Protein AF-A0AAN5C9D3-F1 (afdb_monomer_lite)

pLDDT: mean 82.92, std 18.92, range [31.0, 98.62]

Sequence (378 aa):
MPTFFYHGVDGQIHGPFLEINVQRWYSSGYFSSDIKFQISSTDQYDPDGNVFTLGELIIMHGRTLPFFSALFGVTNPRNNQEGKLDTMGKELEWLKKSLKSNQKQAESDKALIVALRSQVGSLVESQSDLLRRMDELSNRREDSTISPQVEKKVSDLTKKVDEQEKKVSSMKKELSAMNSKCDRNESKLATLLEKQKGTDNLASGFDKRISDLKASEKTIRDNLSSCQQKVSSSSTELSSIRNELNGLNNAIKKSDASISSTSSKLSSIRGEIIEIRSAMKQGKEKSIEFTTAMKRVEKRIEAVDDEFTKRLIEFNDTDISLLRQTKGLRKELKALRGEVEKWKRGREEWKEESDDSSEENEDDVQVQPQSAFTPAES

Radius of gyration: 128.64 Å; chains: 1; bounding box: 191×49×354 Å

Structure (mmCIF, N/CA/C/O backbone):
data_AF-A0AAN5C9D3-F1
#
_entry.id   AF-A0AAN5C9D3-F1
#
loop_
_atom_site.group_PDB
_atom_site.id
_atom_site.type_symbol
_atom_site.label_atom_id
_atom_site.label_alt_id
_atom_site.label_comp_id
_atom_site.label_asym_id
_atom_site.label_entity_id
_atom_site.label_seq_id
_atom_site.pdbx_PDB_ins_code
_atom_site.Cartn_x
_atom_site.Cartn_y
_atom_site.Cartn_z
_atom_site.occupancy
_atom_site.B_iso_or_equiv
_atom_site.auth_seq_id
_atom_site.auth_comp_id
_atom_site.auth_asym_id
_atom_site.auth_atom_id
_atom_site.pdbx_PDB_model_num
ATOM 1 N N . MET A 1 1 ? -57.381 13.687 158.546 1.00 67.00 1 MET A N 1
ATOM 2 C CA . MET A 1 1 ? -58.183 12.636 157.866 1.00 67.00 1 MET A CA 1
ATOM 3 C C . MET A 1 1 ? -57.278 11.428 157.681 1.00 67.00 1 MET A C 1
ATOM 5 O O . MET A 1 1 ? -56.074 11.643 157.759 1.00 67.00 1 MET A O 1
ATOM 9 N N . PRO A 1 2 ? -57.785 10.202 157.461 1.00 80.94 2 PRO A N 1
ATOM 10 C CA . PRO A 1 2 ? -56.911 9.122 157.014 1.00 80.94 2 PRO A CA 1
ATOM 11 C C . PRO A 1 2 ? -56.211 9.543 155.716 1.00 80.94 2 PRO A C 1
ATOM 13 O O . PRO A 1 2 ? -56.863 10.038 154.790 1.00 80.94 2 PRO A O 1
ATOM 16 N N . THR A 1 3 ? -54.892 9.385 155.671 1.00 86.62 3 THR A N 1
ATOM 17 C CA . THR A 1 3 ? -54.095 9.576 154.461 1.00 86.62 3 THR A CA 1
ATOM 18 C C . THR A 1 3 ? -53.537 8.244 153.990 1.00 86.62 3 THR A C 1
ATOM 20 O O . THR A 1 3 ? -53.317 7.314 154.765 1.00 86.62 3 THR A O 1
ATOM 23 N N . PHE A 1 4 ? -53.357 8.150 152.683 1.00 90.50 4 PHE A N 1
ATOM 24 C CA . PHE A 1 4 ? -52.978 6.937 151.990 1.00 90.50 4 PHE A CA 1
ATOM 25 C C . PHE A 1 4 ? -51.590 7.136 151.400 1.00 90.50 4 PHE A C 1
ATOM 27 O O . PHE A 1 4 ? -51.362 8.060 150.614 1.00 90.50 4 PHE A O 1
ATOM 34 N N . PHE A 1 5 ? -50.680 6.248 151.775 1.00 92.62 5 PHE A N 1
ATOM 35 C CA . PHE A 1 5 ? -49.386 6.078 151.134 1.00 92.62 5 PHE A CA 1
ATOM 36 C C . PHE A 1 5 ? -49.453 4.823 150.268 1.00 92.62 5 PHE A C 1
ATOM 38 O O . PHE A 1 5 ? -50.085 3.845 150.667 1.00 92.62 5 PHE A O 1
ATOM 45 N N . TYR A 1 6 ? -48.819 4.827 149.097 1.00 92.56 6 TYR A N 1
ATOM 46 C CA . TYR A 1 6 ? -48.681 3.626 148.275 1.00 92.56 6 TYR A CA 1
ATOM 47 C C . TYR A 1 6 ? -47.229 3.360 147.898 1.00 92.56 6 TYR A C 1
ATOM 49 O O . TYR A 1 6 ? -46.437 4.287 147.728 1.00 92.56 6 TYR A O 1
ATOM 57 N N . HIS A 1 7 ? -46.891 2.081 147.764 1.00 90.12 7 HIS A N 1
ATOM 58 C CA . HIS A 1 7 ? -45.557 1.639 147.376 1.00 90.12 7 HIS A CA 1
ATOM 59 C C . HIS A 1 7 ? -45.491 1.478 145.855 1.00 90.12 7 HIS A C 1
ATOM 61 O O . HIS A 1 7 ? -46.267 0.719 145.270 1.00 90.12 7 HIS A O 1
ATOM 67 N N . GLY A 1 8 ? -44.572 2.201 145.218 1.00 84.94 8 GLY A N 1
ATOM 68 C CA . GLY A 1 8 ? -44.212 2.037 143.816 1.00 84.94 8 GLY A CA 1
ATOM 69 C C . GLY A 1 8 ? -43.550 0.683 143.548 1.00 84.94 8 GLY A C 1
ATOM 70 O O . GLY A 1 8 ? -43.060 0.007 144.454 1.00 84.94 8 GLY A O 1
ATOM 71 N N . VAL A 1 9 ? -43.524 0.278 142.276 1.00 82.19 9 VAL A N 1
ATOM 72 C CA . VAL A 1 9 ? -42.934 -1.007 141.840 1.00 82.19 9 VAL A CA 1
ATOM 73 C C . VAL A 1 9 ? -41.402 -1.022 142.003 1.00 82.19 9 VAL A C 1
ATOM 75 O O . VAL A 1 9 ? -40.785 -2.081 142.043 1.00 82.19 9 VAL A O 1
ATOM 78 N N . ASP A 1 10 ? -40.794 0.155 142.135 1.00 83.38 10 ASP A N 1
ATOM 79 C CA . ASP A 1 10 ? -39.385 0.389 142.461 1.00 83.38 10 ASP A CA 1
ATOM 80 C C . ASP A 1 10 ? -39.097 0.421 143.978 1.00 83.38 10 ASP A C 1
ATOM 82 O O . ASP A 1 10 ? -37.948 0.581 144.386 1.00 83.38 10 ASP A O 1
ATOM 86 N N . GLY A 1 11 ? -40.128 0.272 144.818 1.00 82.38 11 GLY A N 1
ATOM 87 C CA . GLY A 1 11 ? -40.031 0.329 146.275 1.00 82.38 11 GLY A CA 1
ATOM 88 C C . GLY A 1 11 ? -40.108 1.736 146.876 1.00 82.38 11 GLY A C 1
ATOM 89 O O . GLY A 1 11 ? -40.053 1.852 148.101 1.00 82.38 11 GLY A O 1
ATOM 90 N N . GLN A 1 12 ? -40.263 2.797 146.074 1.00 90.06 12 GLN A N 1
ATOM 91 C CA . GLN A 1 12 ? -40.478 4.144 146.611 1.00 90.06 12 GLN A CA 1
ATOM 92 C C . GLN A 1 12 ? -41.869 4.281 147.241 1.00 90.06 12 GLN A C 1
ATOM 94 O O . GLN A 1 12 ? -42.825 3.617 146.848 1.00 90.06 12 GLN A O 1
ATOM 99 N N . ILE A 1 13 ? -41.987 5.153 148.242 1.00 89.19 13 ILE A N 1
ATOM 100 C CA . ILE A 1 13 ? -43.238 5.413 148.960 1.00 89.19 13 ILE A CA 1
ATOM 101 C C . ILE A 1 13 ? -43.794 6.757 148.494 1.00 89.19 13 ILE A C 1
ATOM 103 O O . ILE A 1 13 ? -43.111 7.779 148.560 1.00 89.19 13 ILE A O 1
ATOM 107 N N . HIS A 1 14 ? -45.048 6.763 148.047 1.00 90.69 14 HIS A N 1
ATOM 108 C CA . HIS A 1 14 ? -45.727 7.950 147.540 1.00 90.69 14 HIS A CA 1
ATOM 109 C C . HIS A 1 14 ? -46.930 8.300 148.423 1.00 90.69 14 HIS A C 1
ATOM 111 O O . HIS A 1 14 ? -47.867 7.512 148.550 1.00 90.69 14 HIS A O 1
ATOM 117 N N . GLY A 1 15 ? -46.914 9.497 149.007 1.00 90.38 15 GLY A N 1
ATOM 118 C CA . GLY A 1 15 ? -47.981 10.059 149.838 1.00 90.38 15 GLY A CA 1
ATOM 119 C C . GLY A 1 15 ? -47.469 11.243 150.674 1.00 90.38 15 GLY A C 1
ATOM 120 O O . GLY A 1 15 ? -46.321 11.653 150.483 1.00 90.38 15 GLY A O 1
ATOM 121 N N . PRO A 1 16 ? -48.280 11.794 151.596 1.00 90.00 16 PRO A N 1
ATOM 122 C CA . PRO A 1 16 ? -49.665 11.414 151.885 1.00 90.00 16 PRO A CA 1
ATOM 123 C C . PRO A 1 16 ? -50.633 11.818 150.764 1.00 90.00 16 PRO A C 1
ATOM 125 O O . PRO A 1 16 ? -50.522 12.899 150.183 1.00 90.00 16 PRO A O 1
ATOM 128 N N . PHE A 1 17 ? -51.640 10.986 150.498 1.00 92.19 17 PHE A N 1
ATOM 129 C CA . PHE A 1 17 ? -52.764 11.327 149.620 1.00 92.19 17 PHE A CA 1
ATOM 130 C C . PHE A 1 17 ? -54.107 11.207 150.346 1.00 92.19 17 PHE A C 1
ATOM 132 O O . PHE A 1 17 ?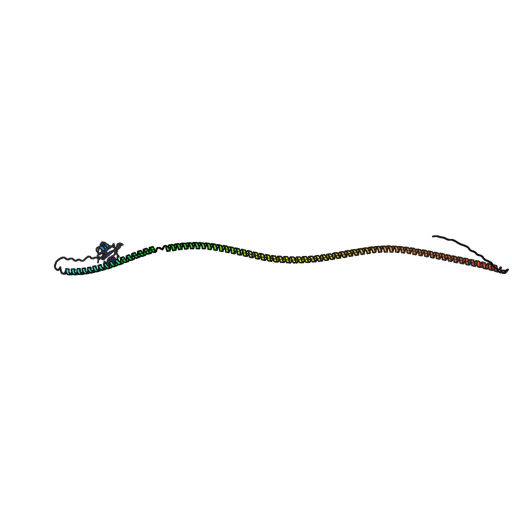 -54.303 10.330 151.182 1.00 92.19 17 PHE A O 1
ATOM 139 N N . LEU A 1 18 ? -55.062 12.073 150.003 1.00 89.81 18 LEU A N 1
ATOM 140 C CA . LEU A 1 18 ? -56.438 11.975 150.499 1.00 89.81 18 LEU A CA 1
ATOM 141 C C . LEU A 1 18 ? -57.201 10.853 149.780 1.00 89.81 18 LEU A C 1
ATOM 143 O O . LEU A 1 18 ? -57.026 10.664 148.574 1.00 89.81 18 LEU A O 1
ATOM 147 N N . GLU A 1 19 ? -58.103 10.183 150.505 1.00 88.38 19 GLU A N 1
ATOM 148 C CA . GLU A 1 19 ? -58.939 9.061 150.035 1.00 88.38 19 GLU A CA 1
ATOM 149 C C . GLU A 1 19 ? -59.524 9.291 148.629 1.00 88.38 19 GLU A C 1
ATOM 151 O O . GLU A 1 19 ? -59.357 8.470 147.729 1.00 88.38 19 GLU A O 1
ATOM 156 N N . ILE A 1 20 ? -60.130 10.464 148.408 1.00 86.38 20 ILE A N 1
ATOM 157 C CA . ILE A 1 20 ? -60.786 10.838 147.147 1.00 86.38 20 ILE A CA 1
ATOM 158 C C . ILE A 1 20 ? -59.842 10.849 145.932 1.00 86.38 20 ILE A C 1
ATOM 160 O O . ILE A 1 20 ? -60.282 10.568 144.817 1.00 86.38 20 ILE A O 1
ATOM 164 N N . ASN A 1 21 ? -58.548 11.129 146.122 1.00 90.62 21 ASN A N 1
ATOM 165 C CA . ASN A 1 21 ? -57.566 11.118 145.035 1.00 90.62 21 ASN A CA 1
ATOM 166 C C . ASN A 1 21 ? -57.209 9.678 144.653 1.00 90.62 21 ASN A C 1
ATOM 168 O O . ASN A 1 21 ? -57.265 9.318 143.477 1.00 90.62 21 ASN A O 1
ATOM 172 N N . VAL A 1 22 ? -56.922 8.839 145.652 1.00 88.50 22 VAL A N 1
ATOM 173 C CA . VAL A 1 22 ? -56.560 7.427 145.459 1.00 88.50 22 VAL A CA 1
ATOM 174 C C . VAL A 1 22 ? -57.736 6.636 144.883 1.00 88.50 22 VAL A C 1
ATOM 176 O O . VAL A 1 22 ? -57.580 5.917 143.896 1.00 88.50 22 VAL A O 1
ATOM 179 N N . GLN A 1 23 ? -58.943 6.864 145.404 1.00 89.19 23 GLN A N 1
ATOM 180 C CA . GLN A 1 23 ? -60.184 6.305 144.874 1.00 89.19 23 GLN A CA 1
ATOM 181 C C . GLN A 1 23 ? -60.435 6.722 143.414 1.00 89.19 23 GLN A C 1
ATOM 183 O O . GLN A 1 23 ? -60.898 5.908 142.615 1.00 89.19 23 GLN A O 1
ATOM 188 N N . ARG A 1 24 ? -60.106 7.964 143.028 1.00 87.62 24 ARG A N 1
ATOM 189 C CA . ARG A 1 24 ? -60.245 8.437 141.640 1.00 87.62 24 ARG A CA 1
ATOM 190 C C . ARG A 1 24 ? -59.224 7.791 140.701 1.00 87.62 24 ARG A C 1
ATOM 192 O O . ARG A 1 24 ? -59.599 7.420 139.592 1.00 87.62 24 ARG A O 1
ATOM 199 N N . TRP A 1 25 ? -57.977 7.620 141.144 1.00 91.81 25 TRP A N 1
ATOM 200 C CA . TRP A 1 25 ? -56.927 6.927 140.387 1.00 91.81 25 TRP A CA 1
ATOM 201 C C . TRP A 1 25 ? -57.240 5.437 140.183 1.00 91.81 25 TRP A C 1
ATOM 203 O O . TRP A 1 25 ? -57.097 4.924 139.070 1.00 91.81 25 TRP A O 1
ATOM 213 N N . TYR A 1 26 ? -57.761 4.766 141.214 1.00 90.38 26 TYR A N 1
ATOM 214 C CA . TYR A 1 26 ? -58.295 3.406 141.107 1.00 90.38 26 TYR A CA 1
ATOM 215 C C . TYR A 1 26 ? -59.439 3.314 140.089 1.00 90.38 26 TYR A C 1
ATOM 217 O O . TYR A 1 26 ? -59.386 2.472 139.194 1.00 90.38 26 TYR A O 1
ATOM 225 N N . SER A 1 27 ? -60.415 4.228 140.137 1.00 86.00 27 SER A N 1
ATOM 226 C CA . SER A 1 27 ? -61.511 4.277 139.156 1.00 86.00 27 SER A CA 1
ATOM 227 C C . SER A 1 27 ? -61.049 4.537 137.711 1.00 86.00 27 SER A C 1
ATOM 229 O O . SER A 1 27 ? -61.790 4.230 136.781 1.00 86.00 27 SER A O 1
ATOM 231 N N . SER A 1 28 ? -59.842 5.078 137.499 1.00 87.25 28 SER A N 1
ATOM 232 C CA . SER A 1 28 ? -59.205 5.199 136.175 1.00 87.25 28 SER A CA 1
ATOM 233 C C . SER A 1 28 ? -58.272 4.034 135.804 1.00 87.25 28 SER A C 1
ATOM 235 O O . SER A 1 28 ? -57.619 4.099 134.767 1.00 87.25 28 SER A O 1
ATOM 237 N N . GLY A 1 29 ? -58.177 2.985 136.629 1.00 88.38 29 GLY A N 1
ATOM 238 C CA . GLY A 1 29 ? -57.308 1.828 136.376 1.00 88.38 29 GLY A CA 1
ATOM 239 C C . GLY A 1 29 ? -55.807 2.101 136.548 1.00 88.38 29 GLY A C 1
ATOM 240 O O . GLY A 1 29 ? -54.995 1.378 135.983 1.00 88.38 29 GLY A O 1
ATOM 241 N N . TYR A 1 30 ? -55.425 3.134 137.309 1.00 89.38 30 TYR A N 1
ATOM 242 C CA . TYR A 1 30 ? -54.019 3.529 137.509 1.00 89.38 30 TYR A CA 1
ATOM 243 C C . TYR A 1 30 ? -53.213 2.522 138.354 1.00 89.38 30 TYR A C 1
ATOM 245 O O . TYR A 1 30 ? -51.987 2.498 138.299 1.00 89.38 30 TYR A O 1
ATOM 253 N N . PHE A 1 31 ? -53.898 1.692 139.144 1.00 89.56 31 PHE A N 1
ATOM 254 C CA . PHE A 1 31 ? -53.297 0.756 140.091 1.00 89.56 31 PHE A CA 1
ATOM 255 C C . PHE A 1 31 ? -53.487 -0.702 139.657 1.00 89.56 31 PHE A C 1
ATOM 257 O O . PHE A 1 31 ? -54.586 -1.104 139.275 1.00 89.56 31 PHE A O 1
ATOM 264 N N . SER A 1 32 ? -52.432 -1.511 139.786 1.00 82.56 32 SER A N 1
ATOM 265 C CA . SER A 1 32 ? -52.515 -2.973 139.709 1.00 82.56 32 SER A CA 1
ATOM 266 C C . SER A 1 32 ? -53.097 -3.564 141.002 1.00 82.56 32 SER A C 1
ATOM 268 O O . SER A 1 32 ? -53.022 -2.951 142.066 1.00 82.56 32 SER A O 1
ATOM 270 N N . SER A 1 33 ? -53.652 -4.778 140.926 1.00 79.06 33 SER A N 1
ATOM 271 C CA . SER A 1 33 ? -54.232 -5.517 142.066 1.00 79.06 33 SER A CA 1
ATOM 272 C C . SER A 1 33 ? -53.271 -5.732 143.237 1.00 79.06 33 SER A C 1
ATOM 274 O O . SER A 1 33 ? -53.704 -5.861 144.383 1.00 79.06 33 SER A O 1
ATOM 276 N N . ASP A 1 34 ? -51.978 -5.764 142.930 1.00 83.06 34 ASP A N 1
ATOM 277 C CA . ASP A 1 34 ? -50.923 -6.218 143.832 1.00 83.06 34 ASP A CA 1
ATOM 278 C C . ASP A 1 34 ? -50.202 -5.034 144.498 1.00 83.06 34 ASP A C 1
ATOM 280 O O . ASP A 1 34 ? -49.335 -5.232 145.353 1.00 83.06 34 ASP A O 1
ATOM 284 N N . ILE A 1 35 ? -50.547 -3.794 144.112 1.00 90.88 35 ILE A N 1
ATOM 285 C CA . ILE A 1 35 ? -49.968 -2.595 144.715 1.00 90.88 35 ILE A CA 1
ATOM 286 C C . ILE A 1 35 ? -50.392 -2.485 146.183 1.00 90.88 35 ILE A C 1
ATOM 288 O O . ILE A 1 35 ? -51.507 -2.853 146.571 1.00 90.88 35 ILE A O 1
ATOM 292 N N . LYS A 1 36 ? -49.469 -1.983 146.999 1.00 91.31 36 LYS A N 1
ATOM 293 C CA . LYS A 1 36 ? -49.579 -1.950 148.454 1.00 91.31 36 LYS A CA 1
ATOM 294 C C . LYS A 1 36 ? -49.844 -0.540 148.960 1.00 91.31 36 LYS A C 1
ATOM 296 O O . LYS A 1 36 ? -49.161 0.398 148.552 1.00 91.31 36 LYS A O 1
ATOM 301 N N . PHE A 1 37 ? -50.802 -0.430 149.872 1.00 91.62 37 PHE A N 1
ATOM 302 C CA . PHE A 1 37 ? -51.252 0.796 150.512 1.00 91.62 37 PHE A CA 1
ATOM 303 C C . PHE A 1 37 ? -51.076 0.721 152.026 1.00 91.62 37 PHE A C 1
ATOM 305 O O . PHE A 1 37 ? -51.421 -0.282 152.647 1.00 91.62 37 PHE A O 1
ATOM 312 N N . GLN A 1 38 ? -50.627 1.816 152.624 1.00 90.38 38 GLN A N 1
ATOM 313 C CA . GLN A 1 38 ? -50.680 2.042 154.062 1.00 90.38 38 GLN A CA 1
ATOM 314 C C . GLN A 1 38 ? -51.658 3.182 154.351 1.00 90.38 38 GLN A C 1
ATOM 316 O O . GLN A 1 38 ? -51.661 4.196 153.647 1.00 90.38 38 GLN A O 1
ATOM 321 N N . ILE A 1 39 ? -52.481 3.017 155.388 1.00 88.44 39 ILE A N 1
ATOM 322 C CA . ILE A 1 39 ? -53.458 4.021 155.825 1.00 88.44 39 ILE A CA 1
ATOM 323 C C . ILE A 1 39 ? -52.959 4.634 157.137 1.00 88.44 39 ILE A C 1
ATOM 325 O O . ILE A 1 39 ? -53.047 4.005 158.191 1.00 88.44 39 ILE A O 1
ATOM 329 N N . SER A 1 40 ? -52.432 5.856 157.073 1.00 83.50 40 SER A N 1
ATOM 330 C CA . SER A 1 40 ? -51.971 6.614 158.241 1.00 83.50 40 SER A CA 1
ATOM 331 C C . SER A 1 40 ? -53.093 7.514 158.760 1.00 83.50 40 SER A C 1
ATOM 333 O O . SER A 1 40 ? -53.860 8.093 157.990 1.00 83.50 40 SER A O 1
ATOM 335 N N . SER A 1 41 ? -53.196 7.671 160.079 1.00 81.44 41 SER A N 1
ATOM 336 C CA . SER A 1 41 ? -54.071 8.678 160.702 1.00 81.44 41 SER A CA 1
ATOM 337 C C . SER A 1 41 ? -53.452 10.084 160.708 1.00 81.44 41 SER A C 1
ATOM 339 O O . SER A 1 41 ? -54.113 11.046 161.108 1.00 81.44 41 SER A O 1
ATOM 341 N N . THR A 1 42 ? -52.200 10.200 160.253 1.00 79.88 42 THR A N 1
ATOM 342 C CA . THR A 1 42 ? -51.415 11.435 160.167 1.00 79.88 42 THR A CA 1
ATOM 343 C C . THR A 1 42 ? -50.948 11.683 158.730 1.00 79.88 42 THR A C 1
ATOM 345 O O . THR A 1 42 ? -51.124 10.841 157.851 1.00 79.88 42 THR A O 1
ATOM 348 N N . ASP A 1 43 ? -50.314 12.830 158.495 1.00 81.00 43 ASP A N 1
ATOM 349 C CA . ASP A 1 43 ? -49.732 13.189 157.196 1.00 81.00 43 ASP A CA 1
ATOM 350 C C . ASP A 1 43 ? -48.283 12.660 157.033 1.00 81.00 43 ASP A C 1
ATOM 352 O O . ASP A 1 43 ? -47.570 13.057 156.112 1.00 81.00 43 ASP A O 1
ATOM 356 N N . GLN A 1 44 ? -47.825 11.772 157.926 1.00 84.38 44 GLN A N 1
ATOM 357 C CA . GLN A 1 44 ? -46.512 11.118 157.869 1.00 84.38 44 GLN A CA 1
ATOM 358 C C . GLN A 1 44 ? -46.655 9.606 157.637 1.00 84.38 44 GLN A C 1
ATOM 360 O O . GLN A 1 44 ? -47.614 8.975 158.094 1.00 84.38 44 GLN A O 1
ATOM 365 N N . TYR A 1 45 ? -45.689 9.049 156.901 1.00 85.06 45 TYR A N 1
ATOM 366 C CA . TYR A 1 45 ? -45.552 7.612 156.662 1.00 85.06 45 TYR A CA 1
ATOM 367 C C . TYR A 1 45 ? -44.965 6.929 157.900 1.00 85.06 45 TYR A C 1
ATOM 369 O O . TYR A 1 45 ? -43.997 7.429 158.476 1.00 85.06 45 TYR A O 1
ATOM 377 N N . ASP A 1 46 ? -45.524 5.782 158.274 1.00 83.75 46 ASP A N 1
ATOM 378 C CA . ASP A 1 46 ? -45.088 4.982 159.416 1.00 83.75 46 ASP A CA 1
ATOM 379 C C . ASP A 1 46 ? -44.371 3.722 158.895 1.00 83.75 46 ASP A C 1
ATOM 381 O O . ASP A 1 46 ? -45.023 2.875 158.291 1.00 83.75 46 ASP A O 1
ATOM 385 N N . PRO A 1 47 ? -43.049 3.546 159.070 1.00 82.88 47 PRO A N 1
ATOM 386 C CA . PRO A 1 47 ? -42.350 2.381 158.526 1.00 82.88 47 PRO A CA 1
ATOM 387 C C . PRO A 1 47 ? -42.838 1.035 159.082 1.00 82.88 47 PRO A C 1
ATOM 389 O O . PRO A 1 47 ? -42.684 0.033 158.385 1.00 82.88 47 PRO A O 1
ATOM 392 N N . ASP A 1 48 ? -43.457 1.019 160.267 1.00 83.00 48 ASP A N 1
ATOM 393 C CA . ASP A 1 48 ? -43.957 -0.190 160.933 1.00 83.00 48 ASP A CA 1
ATOM 394 C C . ASP A 1 48 ? -45.495 -0.342 160.824 1.00 83.00 48 ASP A C 1
ATOM 396 O O . ASP A 1 48 ? -46.074 -1.321 161.305 1.00 83.00 48 ASP A O 1
ATOM 400 N N . GLY A 1 49 ? -46.179 0.609 160.175 1.00 82.00 49 GLY A N 1
ATOM 401 C CA . GLY A 1 49 ? -47.638 0.640 160.041 1.00 82.00 49 GLY A CA 1
ATOM 402 C C . GLY A 1 49 ? -48.209 -0.412 159.077 1.00 82.00 49 GLY A C 1
ATOM 403 O O . GLY A 1 49 ? -47.640 -0.690 158.021 1.00 82.00 49 GLY A O 1
ATOM 404 N N . ASN A 1 50 ? -49.387 -0.965 159.397 1.00 87.38 50 ASN A N 1
ATOM 405 C CA . ASN A 1 50 ? -50.029 -2.038 158.617 1.00 87.38 50 ASN A CA 1
ATOM 406 C C . ASN A 1 50 ? -50.235 -1.680 157.131 1.00 87.38 50 ASN A C 1
ATOM 408 O O . ASN A 1 50 ? -50.851 -0.663 156.800 1.00 87.38 50 ASN A O 1
ATOM 412 N N . VAL A 1 51 ? -49.779 -2.572 156.246 1.00 87.69 51 VAL A N 1
ATOM 413 C CA . VAL A 1 51 ? -49.833 -2.418 154.785 1.00 87.69 51 VAL A CA 1
ATOM 414 C C . VAL A 1 51 ? -50.771 -3.461 154.172 1.00 87.69 51 VAL A C 1
ATOM 416 O O . VAL A 1 51 ? -50.626 -4.652 154.435 1.00 87.69 51 VAL A O 1
ATOM 419 N N . PHE A 1 52 ? -51.688 -3.019 153.311 1.00 89.94 52 PHE A N 1
ATOM 420 C CA . PHE A 1 52 ? -52.716 -3.830 152.649 1.00 89.94 52 PHE A CA 1
ATOM 421 C C . PHE A 1 52 ? -52.536 -3.789 151.127 1.00 89.94 52 PHE A C 1
ATOM 423 O O . PHE A 1 52 ? -52.198 -2.746 150.568 1.00 89.94 52 PHE A O 1
ATOM 430 N N . THR A 1 53 ? -52.789 -4.888 150.419 1.00 90.50 53 THR A N 1
ATOM 431 C CA . THR A 1 53 ? -52.893 -4.864 148.949 1.00 90.50 53 THR A CA 1
ATOM 432 C C . THR A 1 53 ? -54.224 -4.267 148.490 1.00 90.50 53 THR A C 1
ATOM 434 O O . THR A 1 53 ? -55.227 -4.301 149.209 1.00 90.50 53 THR A O 1
ATOM 437 N N . LEU A 1 54 ? -54.276 -3.771 147.249 1.00 86.62 54 LEU A N 1
ATOM 438 C CA . LEU A 1 54 ? -55.538 -3.359 146.627 1.00 86.62 54 LEU A CA 1
ATOM 439 C C . LEU A 1 54 ? -56.569 -4.503 146.596 1.00 86.62 54 LEU A C 1
ATOM 441 O O . LEU A 1 54 ? -57.755 -4.262 146.811 1.00 86.62 54 LEU A O 1
ATOM 445 N N . GLY A 1 55 ? -56.125 -5.745 146.374 1.00 83.81 55 GLY A N 1
ATOM 446 C CA . GLY A 1 55 ? -56.977 -6.934 146.454 1.00 83.81 55 GLY A CA 1
ATOM 447 C C . GLY A 1 55 ? -57.646 -7.115 147.823 1.00 83.81 55 GLY A C 1
ATOM 448 O O . GLY A 1 55 ? -58.852 -7.350 147.884 1.00 83.81 55 GLY A O 1
ATOM 449 N N . GLU A 1 56 ? -56.900 -6.949 148.917 1.00 86.38 56 GLU A N 1
ATOM 450 C CA . GLU A 1 56 ? -57.429 -7.050 150.286 1.00 86.38 56 GLU A CA 1
ATOM 451 C C . GLU A 1 56 ? -58.394 -5.904 150.616 1.00 86.38 56 GLU A C 1
ATOM 453 O O . GLU A 1 56 ? -59.482 -6.154 151.134 1.00 86.38 56 GLU A O 1
ATOM 458 N N . LEU A 1 57 ? -58.072 -4.666 150.226 1.00 85.19 57 LEU A N 1
ATOM 459 C CA . LEU A 1 57 ? -58.968 -3.513 150.388 1.00 85.19 57 LEU A CA 1
ATOM 460 C C . LEU A 1 57 ? -60.286 -3.683 149.605 1.00 85.19 57 LEU A C 1
ATOM 462 O O . LEU A 1 57 ? -61.366 -3.383 150.116 1.00 85.19 57 LEU A O 1
ATOM 466 N N . ILE A 1 58 ? -60.225 -4.256 148.398 1.00 83.00 58 ILE A N 1
ATOM 467 C CA . ILE A 1 58 ? -61.402 -4.640 147.601 1.00 83.00 58 ILE A CA 1
ATOM 468 C C . ILE A 1 58 ? -62.244 -5.727 148.289 1.00 83.00 58 ILE A C 1
ATOM 470 O O . ILE A 1 58 ? -63.467 -5.725 148.138 1.00 83.00 58 ILE A O 1
ATOM 474 N N . ILE A 1 59 ? -61.626 -6.648 149.033 1.00 83.94 59 ILE A N 1
ATOM 475 C CA . ILE A 1 59 ? -62.335 -7.682 149.805 1.00 83.94 59 ILE A CA 1
ATOM 476 C C . ILE A 1 59 ? -62.969 -7.083 151.071 1.00 83.94 59 ILE A C 1
ATOM 478 O O . ILE A 1 59 ? -64.096 -7.440 151.408 1.00 83.94 59 ILE A O 1
ATOM 482 N N . MET A 1 60 ? -62.285 -6.151 151.743 1.00 80.38 60 MET A N 1
ATOM 483 C CA . MET A 1 60 ? -62.752 -5.509 152.978 1.00 80.38 60 MET A CA 1
ATOM 484 C C . MET A 1 60 ? -63.874 -4.483 152.755 1.00 80.38 60 MET A C 1
ATOM 486 O O . MET A 1 60 ? -64.829 -4.452 153.530 1.00 80.38 60 MET A O 1
ATOM 490 N N . HIS A 1 61 ? -63.775 -3.655 151.710 1.00 81.06 61 HIS A N 1
ATOM 491 C CA . HIS A 1 61 ? -64.669 -2.505 151.483 1.00 81.06 61 HIS A CA 1
ATOM 492 C C . HIS A 1 61 ? -65.459 -2.575 150.160 1.00 81.06 61 HIS A C 1
ATOM 494 O O . HIS A 1 61 ? -66.347 -1.758 149.911 1.00 81.06 61 HIS A O 1
ATOM 500 N N . GLY A 1 62 ? -65.196 -3.585 149.325 1.00 79.50 62 GLY A N 1
ATOM 501 C CA . GLY A 1 62 ? -65.900 -3.834 148.066 1.00 79.50 62 GLY A CA 1
ATOM 502 C C . GLY A 1 62 ? -65.250 -3.180 146.841 1.00 79.50 62 GLY A C 1
ATOM 503 O O . GLY A 1 62 ? -64.573 -2.157 146.917 1.00 79.50 62 GLY A O 1
ATOM 504 N N . ARG A 1 63 ? -65.502 -3.759 145.656 1.00 81.38 63 ARG A N 1
ATOM 505 C CA . ARG A 1 63 ? -64.894 -3.339 144.372 1.00 81.38 63 ARG A CA 1
ATOM 506 C C . ARG A 1 63 ? -65.155 -1.887 143.964 1.00 81.38 63 ARG A C 1
ATOM 508 O O . ARG A 1 63 ? -64.405 -1.366 143.144 1.00 81.38 63 ARG A O 1
ATOM 515 N N . THR A 1 64 ? -66.211 -1.250 144.462 1.00 79.44 64 THR A N 1
ATOM 516 C CA . THR A 1 64 ? -66.593 0.116 144.071 1.00 79.44 64 THR A CA 1
ATOM 517 C C . THR A 1 64 ? -65.864 1.198 144.860 1.00 79.44 64 THR A C 1
ATOM 519 O O . THR A 1 64 ? -65.497 2.208 144.266 1.00 79.44 64 THR A O 1
ATOM 522 N N . LEU A 1 65 ? -65.643 1.002 146.164 1.00 80.19 65 LEU A N 1
ATOM 523 C CA . LEU A 1 65 ? -65.028 1.992 147.057 1.00 80.19 65 LEU A CA 1
ATOM 524 C C . LEU A 1 65 ? -64.004 1.341 148.019 1.00 80.19 65 LEU A C 1
ATOM 526 O O . LEU A 1 65 ? -64.195 1.396 149.235 1.00 80.19 65 LEU A O 1
ATOM 530 N N . PRO A 1 66 ? -62.926 0.705 147.513 1.00 77.69 66 PRO A N 1
ATOM 531 C CA . PRO A 1 66 ? -61.992 -0.062 148.343 1.00 77.69 66 PRO A CA 1
ATOM 532 C C . PRO A 1 66 ? -61.267 0.748 149.433 1.00 77.69 66 PRO A C 1
ATOM 534 O O . PRO A 1 66 ? -60.757 0.160 150.379 1.00 77.69 66 PRO A O 1
ATOM 537 N N . PHE A 1 67 ? -61.221 2.080 149.330 1.00 79.94 67 PHE A N 1
ATOM 538 C CA . PHE A 1 67 ? -60.516 2.949 150.285 1.00 79.94 67 PHE A CA 1
ATOM 539 C C . PHE A 1 67 ? -61.420 3.560 151.375 1.00 79.94 67 PHE A C 1
ATOM 541 O O . PHE A 1 67 ? -60.941 4.356 152.178 1.00 79.94 67 PHE A O 1
ATOM 548 N N . PHE A 1 68 ? -62.714 3.220 151.416 1.00 75.19 68 PHE A N 1
ATOM 549 C CA . PHE A 1 68 ? -63.704 3.918 152.246 1.00 75.19 68 PHE A CA 1
ATOM 550 C C . PHE A 1 68 ? -63.597 3.582 153.747 1.00 75.19 68 PHE A C 1
ATOM 552 O O . PHE A 1 68 ? -64.086 2.549 154.219 1.00 75.19 68 PHE A O 1
ATOM 559 N N . SER A 1 69 ? -62.978 4.482 154.518 1.00 58.19 69 SER A N 1
ATOM 560 C CA . SER A 1 69 ? -62.652 4.269 155.937 1.00 58.19 69 SER A CA 1
ATOM 561 C C . SER A 1 69 ? -63.823 4.598 156.881 1.00 58.19 69 SER A C 1
ATOM 563 O O . SER A 1 69 ? -63.909 5.680 157.464 1.00 58.19 69 SER A O 1
ATOM 565 N N . ALA A 1 70 ? -64.754 3.652 157.032 1.00 48.50 70 ALA A N 1
ATOM 566 C CA . ALA A 1 70 ? -66.014 3.843 157.761 1.00 48.50 70 ALA A CA 1
ATOM 567 C C . ALA A 1 70 ? -66.077 3.150 159.141 1.00 48.50 70 ALA A C 1
ATOM 569 O O . ALA A 1 70 ? -66.903 2.263 159.360 1.00 48.50 70 ALA A O 1
ATOM 570 N N . LEU A 1 71 ? -65.255 3.587 160.104 1.00 40.94 71 LEU A N 1
ATOM 571 C CA . LEU A 1 71 ? -65.417 3.233 161.525 1.00 40.94 71 LEU A CA 1
ATOM 572 C C . LEU A 1 71 ? -65.176 4.448 162.442 1.00 40.94 71 LEU A C 1
ATOM 574 O O . LEU A 1 71 ? -64.085 5.003 162.423 1.00 40.94 71 LEU A O 1
ATOM 578 N N . PHE A 1 72 ? -66.194 4.816 163.236 1.00 36.53 72 PHE A N 1
ATOM 579 C CA . PHE A 1 72 ? -66.183 5.368 164.615 1.00 36.53 72 PHE A CA 1
ATOM 580 C C . PHE A 1 72 ? -67.400 6.288 164.869 1.00 36.53 72 PHE A C 1
ATOM 582 O O . PHE A 1 72 ? -67.655 7.223 164.118 1.00 36.53 72 PHE A O 1
ATOM 589 N N . GLY A 1 73 ? -68.140 6.016 165.955 1.00 33.69 73 GLY A N 1
ATOM 590 C CA . GLY A 1 73 ? -69.427 6.649 166.308 1.00 33.69 73 GLY A CA 1
ATOM 591 C C . GLY A 1 73 ? -70.548 5.601 166.414 1.00 33.69 73 GLY A C 1
ATOM 592 O O . GLY A 1 73 ? -71.267 5.386 165.449 1.00 33.69 73 GLY A O 1
ATOM 593 N N . VAL A 1 74 ? -70.641 4.767 167.462 1.00 32.00 74 VAL A N 1
ATOM 594 C CA . VAL A 1 74 ? -70.971 5.109 168.872 1.00 32.00 74 VAL A CA 1
ATOM 595 C C . VAL A 1 74 ? -72.310 5.865 168.931 1.00 32.00 74 VAL A C 1
ATOM 597 O O . VAL A 1 74 ? -72.384 6.997 168.475 1.00 32.00 74 VAL A O 1
ATOM 600 N N . THR A 1 75 ? -73.396 5.266 169.435 1.00 33.38 75 THR A N 1
ATOM 601 C CA . THR A 1 75 ? -73.687 5.229 170.885 1.00 33.38 75 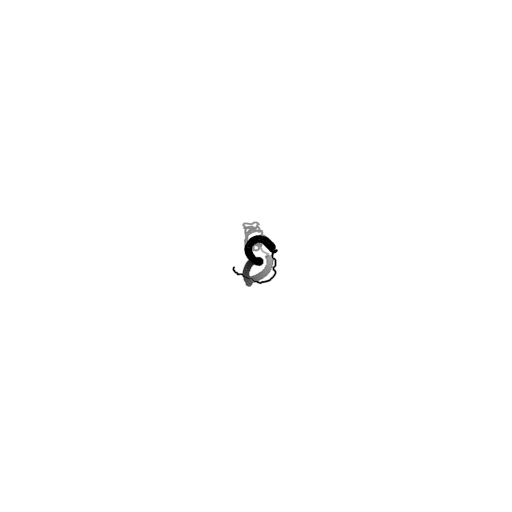THR A CA 1
ATOM 602 C C . THR A 1 75 ? -74.499 4.017 171.375 1.00 33.38 75 THR A C 1
ATOM 604 O O . THR A 1 75 ? -75.322 3.441 170.674 1.00 33.38 75 THR A O 1
ATOM 607 N N . ASN A 1 76 ? -74.287 3.686 172.652 1.00 43.16 76 ASN A N 1
ATOM 608 C CA . ASN A 1 76 ? -75.124 2.836 173.513 1.00 43.16 76 ASN A CA 1
ATOM 609 C C . ASN A 1 76 ? -76.042 3.766 174.346 1.00 43.16 76 ASN A C 1
ATOM 611 O O . ASN A 1 76 ? -75.599 4.875 174.662 1.00 43.16 76 ASN A O 1
ATOM 615 N N . PRO A 1 77 ? -77.271 3.368 174.735 1.00 38.72 77 PRO A N 1
ATOM 616 C CA . PRO A 1 77 ? -77.466 3.142 176.175 1.00 38.72 77 PRO A CA 1
ATOM 617 C C . PRO A 1 77 ? -78.469 2.029 176.557 1.00 38.72 77 PRO A C 1
ATOM 619 O O . PRO A 1 77 ? -79.250 1.514 175.759 1.00 38.72 77 PRO A O 1
ATOM 622 N N . ARG A 1 78 ? -78.462 1.708 177.857 1.00 31.58 78 ARG A N 1
ATOM 623 C CA . ARG A 1 78 ? -79.355 0.766 178.551 1.00 31.58 78 ARG A CA 1
ATOM 624 C C . ARG A 1 78 ? -80.621 1.432 179.127 1.00 31.58 78 ARG A C 1
ATOM 626 O O . ARG A 1 78 ? -80.547 2.545 179.631 1.00 31.58 78 ARG A O 1
ATOM 633 N N . ASN A 1 79 ? -81.654 0.594 179.276 1.00 36.06 79 ASN A N 1
ATOM 634 C CA . ASN A 1 79 ? -82.680 0.576 180.338 1.00 36.06 79 ASN A CA 1
ATOM 635 C C . ASN A 1 79 ? -83.879 1.555 180.334 1.00 36.06 79 ASN A C 1
ATOM 637 O O . ASN A 1 79 ? -83.841 2.672 179.837 1.00 36.06 79 ASN A O 1
ATOM 641 N N . ASN A 1 80 ? -84.910 1.060 181.037 1.00 33.25 80 ASN A N 1
ATOM 642 C CA . ASN A 1 80 ? -86.209 1.628 181.415 1.00 33.25 80 ASN A CA 1
ATOM 643 C C . ASN A 1 80 ? -87.299 1.764 180.339 1.00 33.25 80 ASN A C 1
ATOM 645 O O . ASN A 1 80 ? -87.082 1.570 179.145 1.00 33.25 80 ASN A O 1
ATOM 649 N N . GLN A 1 81 ? -88.531 1.869 180.845 1.00 48.03 81 GLN A N 1
ATOM 650 C CA . GLN A 1 81 ? -89.780 1.471 180.191 1.00 48.03 81 GLN A CA 1
ATOM 651 C C . GLN A 1 81 ? -90.663 2.687 179.850 1.00 48.03 81 GLN A C 1
ATOM 653 O O . GLN A 1 81 ? -90.312 3.817 180.166 1.00 48.03 81 GLN A O 1
ATOM 658 N N . GLU A 1 82 ? -91.833 2.397 179.265 1.00 44.03 82 GLU A N 1
ATOM 659 C CA . GLU A 1 82 ? -92.927 3.328 178.927 1.00 44.03 82 GLU A CA 1
ATOM 660 C C . GLU A 1 82 ? -92.678 4.203 177.672 1.00 44.03 82 GLU A C 1
ATOM 662 O O . GLU A 1 82 ? -91.636 4.821 177.501 1.00 44.03 82 GLU A O 1
ATOM 667 N N . GLY A 1 83 ? -93.641 4.198 176.731 1.00 41.00 83 GLY A N 1
ATOM 668 C CA . GLY A 1 83 ? -93.586 4.953 175.457 1.00 41.00 83 GLY A CA 1
ATOM 669 C C . GLY A 1 83 ? -93.515 4.133 174.149 1.00 41.00 83 GLY A C 1
ATOM 670 O O . GLY A 1 83 ? -93.557 4.702 173.059 1.00 41.00 83 GLY A O 1
ATOM 671 N N . LYS A 1 84 ? -93.445 2.797 174.217 1.00 42.50 84 LYS A N 1
ATOM 672 C CA . LYS A 1 84 ? -93.080 1.889 173.100 1.00 42.50 84 LYS A CA 1
ATOM 673 C C . LYS A 1 84 ? -94.160 1.644 172.011 1.00 42.50 84 LYS A C 1
ATOM 675 O O . LYS A 1 84 ? -94.289 0.516 171.544 1.00 42.50 84 LYS A O 1
ATOM 680 N N . LEU A 1 85 ? -94.950 2.650 171.615 1.00 49.88 85 LEU A N 1
ATOM 681 C CA . LEU A 1 85 ? -96.040 2.482 170.625 1.00 49.88 85 LEU A CA 1
ATOM 682 C C . LEU A 1 85 ? -96.105 3.532 169.498 1.00 49.88 85 LEU A C 1
ATOM 684 O O . LEU A 1 85 ? -96.519 3.181 168.397 1.00 49.88 85 LEU A O 1
ATOM 688 N N . ASP A 1 86 ? -95.668 4.778 169.709 1.00 50.16 86 ASP A N 1
ATOM 689 C CA . ASP A 1 86 ? -95.751 5.828 168.669 1.00 50.16 86 ASP A CA 1
ATOM 690 C C . ASP A 1 86 ? -94.577 5.797 167.663 1.00 50.16 86 ASP A C 1
ATOM 692 O O . ASP A 1 86 ? -94.738 6.099 166.479 1.00 50.16 86 ASP A O 1
ATOM 696 N N . THR A 1 87 ? -93.386 5.371 168.096 1.00 49.94 87 THR A N 1
ATOM 697 C CA . THR A 1 87 ? -92.182 5.320 167.244 1.00 49.94 87 THR A CA 1
ATOM 698 C C . THR A 1 87 ? -92.257 4.247 166.158 1.00 49.94 87 THR A C 1
ATOM 700 O O . THR A 1 87 ? -91.931 4.531 165.004 1.00 49.94 87 THR A O 1
ATOM 703 N N . MET A 1 88 ? -92.771 3.053 166.476 1.00 52.06 88 MET A N 1
ATOM 704 C CA . MET A 1 88 ? -92.910 1.954 165.507 1.00 52.06 88 MET A CA 1
ATOM 705 C C . MET A 1 88 ? -93.806 2.324 164.312 1.00 52.06 88 MET A C 1
ATOM 707 O O . MET A 1 88 ? -93.572 1.851 163.201 1.00 52.06 88 MET A O 1
ATOM 711 N N . GLY A 1 89 ? -94.797 3.206 164.495 1.00 57.69 89 GLY A N 1
ATOM 712 C CA . GLY A 1 89 ? -95.640 3.689 163.395 1.00 57.69 89 GLY A CA 1
ATOM 713 C C . GLY A 1 89 ? -94.863 4.483 162.336 1.00 57.69 89 GLY A C 1
ATOM 714 O O . GLY A 1 89 ? -95.172 4.401 161.146 1.00 57.69 89 GLY A O 1
ATOM 715 N N . LYS A 1 90 ? -93.817 5.210 162.751 1.00 58.97 90 LYS A N 1
ATOM 716 C CA . LYS A 1 90 ? -92.981 6.046 161.873 1.00 58.97 90 LYS A CA 1
ATOM 717 C C . LYS A 1 90 ? -91.948 5.212 161.108 1.00 58.97 90 LYS A C 1
ATOM 719 O O . LYS A 1 90 ? -91.748 5.440 159.915 1.00 58.97 90 LYS A O 1
ATOM 724 N N . GLU A 1 91 ? -91.370 4.193 161.745 1.00 56.34 91 GLU A N 1
ATOM 725 C CA . GLU A 1 91 ? -90.503 3.212 161.073 1.00 56.34 91 GLU A CA 1
ATOM 726 C C . GLU A 1 91 ? -91.275 2.370 160.045 1.00 56.34 91 GLU A C 1
ATOM 728 O O . GLU A 1 91 ? -90.782 2.127 158.943 1.00 56.34 91 GLU A O 1
ATOM 733 N N . LEU A 1 92 ? -92.515 1.974 160.362 1.00 65.62 92 LEU A N 1
ATOM 734 C CA . LEU A 1 92 ? -93.339 1.156 159.470 1.00 65.62 92 LEU A CA 1
ATOM 735 C C . LEU A 1 92 ? -93.727 1.916 158.189 1.00 65.62 92 LEU A C 1
ATOM 737 O O . LEU A 1 92 ? -93.666 1.332 157.108 1.00 65.62 92 LEU A O 1
ATOM 741 N N . GLU A 1 93 ? -94.034 3.219 158.261 1.00 65.94 93 GLU A N 1
ATOM 742 C CA . GLU A 1 93 ? -94.206 4.055 157.057 1.00 65.94 93 GLU A CA 1
ATOM 743 C C . GLU A 1 93 ? -92.902 4.212 156.258 1.00 65.94 93 GLU A C 1
ATOM 745 O O . GLU A 1 93 ? -92.921 4.090 155.031 1.00 65.94 93 GLU A O 1
ATOM 750 N N . TRP A 1 94 ? -91.753 4.407 156.918 1.00 69.00 94 TRP A N 1
ATOM 751 C CA . TRP A 1 94 ? -90.461 4.483 156.223 1.00 69.00 94 TRP A CA 1
ATOM 752 C C . TRP A 1 94 ? -90.148 3.190 155.455 1.00 69.00 94 TRP A C 1
ATOM 754 O O . TRP A 1 94 ? -89.801 3.245 154.272 1.00 69.00 94 TRP A O 1
ATOM 764 N N . LEU A 1 95 ? -90.374 2.023 156.068 1.00 70.00 95 LEU A N 1
ATOM 765 C CA . LEU A 1 95 ? -90.241 0.721 155.407 1.00 70.00 95 LEU A CA 1
ATOM 766 C C . LEU A 1 95 ? -91.239 0.549 154.252 1.00 70.00 95 LEU A C 1
ATOM 768 O O . LEU A 1 95 ? -90.862 0.052 153.194 1.00 70.00 95 LEU A O 1
ATOM 772 N N . LYS A 1 96 ? -92.482 1.025 154.390 1.00 73.31 96 LYS A N 1
ATOM 773 C CA . LYS A 1 96 ? -93.489 1.043 153.307 1.00 73.31 96 LYS A CA 1
ATOM 774 C C . LYS A 1 96 ? -93.040 1.884 152.109 1.00 73.31 96 LYS A C 1
ATOM 776 O O . LYS A 1 96 ? -93.266 1.511 150.955 1.00 73.31 96 LYS A O 1
ATOM 781 N N . LYS A 1 97 ? -92.402 3.024 152.381 1.00 72.38 97 LYS A N 1
ATOM 782 C CA . LYS A 1 97 ? -91.867 3.955 151.380 1.00 72.38 97 LYS A CA 1
ATOM 783 C C . LYS A 1 97 ? -90.626 3.378 150.692 1.00 72.38 97 LYS A C 1
ATOM 785 O O . LYS A 1 97 ? -90.532 3.444 149.469 1.00 72.38 97 LYS A O 1
ATOM 790 N N . SER A 1 98 ? -89.745 2.734 151.460 1.00 69.62 98 SER A N 1
ATOM 791 C CA . SER A 1 98 ? -88.589 1.977 150.965 1.00 69.62 98 SER A CA 1
ATOM 792 C C . SER A 1 98 ? -89.017 0.797 150.080 1.00 69.62 98 SER A C 1
ATOM 794 O O . SER A 1 98 ? -88.554 0.676 148.949 1.00 69.62 98 SER A O 1
ATOM 796 N N . LEU A 1 99 ? -90.012 0.008 150.507 1.00 74.81 99 LEU A N 1
ATOM 797 C CA . LEU A 1 99 ? -90.579 -1.096 149.724 1.00 74.81 99 LEU A CA 1
ATOM 798 C C . LEU A 1 99 ? -91.154 -0.618 148.381 1.00 74.81 99 LEU A C 1
ATOM 800 O O . LEU A 1 99 ? -90.877 -1.227 147.351 1.00 74.81 99 LEU A O 1
ATOM 804 N N . LYS A 1 100 ? -91.887 0.506 148.357 1.00 76.19 100 LYS A N 1
ATOM 805 C CA . LYS A 1 100 ? -92.355 1.126 147.101 1.00 76.19 100 LYS A CA 1
ATOM 806 C C . LYS A 1 100 ? -91.210 1.622 146.210 1.00 76.19 100 LYS A C 1
ATOM 808 O O . LYS A 1 100 ? -91.340 1.571 144.989 1.00 76.19 100 LYS A O 1
ATOM 813 N N . SER A 1 101 ? -90.107 2.093 146.792 1.00 69.19 101 SER A N 1
ATOM 814 C CA . SER A 1 101 ? -88.911 2.483 146.035 1.00 69.19 101 SER A CA 1
ATOM 815 C C . SER A 1 101 ? -88.232 1.264 145.408 1.00 69.19 101 SER A C 1
ATOM 817 O O . SER A 1 101 ? -87.951 1.268 144.213 1.00 69.19 101 SER A O 1
ATOM 819 N N . ASN A 1 102 ? -88.062 0.185 146.174 1.00 73.69 102 ASN A N 1
ATOM 820 C CA . ASN A 1 102 ? -87.464 -1.062 145.696 1.00 73.69 102 ASN A CA 1
ATOM 821 C C . ASN A 1 102 ? -88.364 -1.791 144.687 1.00 73.69 102 ASN A C 1
ATOM 823 O O . ASN A 1 102 ? -87.852 -2.408 143.760 1.00 73.69 102 ASN A O 1
ATOM 827 N N . GLN A 1 103 ? -89.691 -1.678 144.800 1.00 74.44 103 GLN A N 1
ATOM 828 C CA . GLN A 1 103 ? -90.613 -2.183 143.781 1.00 74.44 103 GLN A CA 1
ATOM 829 C C . GLN A 1 103 ? -90.474 -1.404 142.462 1.00 74.44 103 GLN A C 1
ATOM 831 O O . GLN A 1 103 ? -90.373 -2.023 141.405 1.00 74.44 103 GLN A O 1
ATOM 836 N N . LYS A 1 104 ? -90.379 -0.065 142.510 1.00 75.81 104 LYS A N 1
ATOM 837 C CA . LYS A 1 104 ? -90.058 0.741 141.319 1.00 75.81 104 LYS A CA 1
ATOM 838 C C . LYS A 1 104 ? -88.691 0.392 140.729 1.00 75.81 104 LYS A C 1
ATOM 840 O O . LYS A 1 104 ? -88.564 0.348 139.509 1.00 75.81 104 LYS A O 1
ATOM 845 N N . GLN A 1 105 ? -87.691 0.124 141.570 1.00 76.75 105 GLN A N 1
ATOM 846 C CA . GLN A 1 105 ? -86.380 -0.324 141.107 1.00 76.75 105 GLN A CA 1
ATOM 847 C C . GLN A 1 105 ? -86.486 -1.685 140.406 1.00 76.75 105 GLN A C 1
ATOM 849 O O . GLN A 1 105 ? -86.042 -1.805 139.275 1.00 76.75 105 GLN A O 1
ATOM 854 N N . ALA A 1 106 ? -87.179 -2.664 140.992 1.00 75.75 106 ALA A N 1
ATOM 855 C CA . ALA A 1 106 ? -87.394 -3.972 140.374 1.00 75.75 106 ALA A CA 1
ATOM 856 C C . ALA A 1 106 ? -88.180 -3.898 139.047 1.00 75.75 106 ALA A C 1
ATOM 858 O O . ALA A 1 106 ? -87.913 -4.669 138.127 1.00 75.75 106 ALA A O 1
ATOM 859 N N . GLU A 1 107 ? -89.130 -2.967 138.912 1.00 77.75 107 GLU A N 1
ATOM 860 C CA . GLU A 1 107 ? -89.828 -2.696 137.646 1.00 77.75 107 GLU A CA 1
ATOM 861 C C . GLU A 1 107 ? -88.896 -2.043 136.603 1.00 77.75 107 GLU A C 1
ATOM 863 O O . GLU A 1 107 ? -88.923 -2.435 135.433 1.00 77.75 107 GLU A O 1
ATOM 868 N N . SER A 1 108 ? -88.010 -1.132 137.024 1.00 81.56 108 SER A N 1
ATOM 869 C CA . SER A 1 108 ? -86.953 -0.542 136.186 1.00 81.56 108 SER A CA 1
ATOM 870 C C . SER A 1 108 ? -85.923 -1.584 135.731 1.00 81.56 108 SER A C 1
ATOM 872 O O . SER A 1 108 ? -85.609 -1.671 134.545 1.00 81.56 108 SER A O 1
ATOM 874 N N . ASP A 1 109 ? -85.439 -2.427 136.641 1.00 78.00 109 ASP A N 1
ATOM 875 C CA . ASP A 1 109 ? -84.467 -3.488 136.359 1.00 78.00 109 ASP A CA 1
ATOM 876 C C . ASP A 1 109 ? -85.075 -4.548 135.430 1.00 78.00 109 ASP A C 1
ATOM 878 O O . ASP A 1 109 ? -84.422 -5.030 134.505 1.00 78.00 109 ASP A O 1
ATOM 882 N N . LYS A 1 110 ? -86.366 -4.864 135.601 1.00 82.88 110 LYS A N 1
ATOM 883 C CA . LYS A 1 110 ? -87.117 -5.739 134.691 1.00 82.88 110 LYS A CA 1
ATOM 884 C C . LYS A 1 110 ? -87.234 -5.141 133.286 1.00 82.88 110 LYS A C 1
ATOM 886 O O . LYS A 1 110 ? -87.091 -5.881 132.312 1.00 82.88 110 LYS A O 1
ATOM 891 N N . ALA A 1 111 ? -87.446 -3.829 133.159 1.00 78.94 111 ALA A N 1
ATOM 892 C CA . ALA A 1 111 ? -87.415 -3.146 131.865 1.00 78.94 111 ALA A CA 1
ATOM 893 C C . ALA A 1 111 ? -86.005 -3.174 131.239 1.00 78.94 111 ALA A C 1
ATOM 895 O O . ALA A 1 111 ? -85.870 -3.464 130.049 1.00 78.94 111 ALA A O 1
ATOM 896 N N . LEU A 1 112 ? -84.955 -2.976 132.045 1.00 81.81 112 LEU A N 1
ATOM 897 C CA . LEU A 1 112 ? -83.558 -3.075 131.611 1.00 81.81 112 LEU A CA 1
ATOM 898 C C . LEU A 1 112 ? -83.213 -4.488 131.106 1.00 81.81 112 LEU A C 1
ATOM 900 O O . LEU A 1 112 ? -82.614 -4.633 130.044 1.00 81.81 112 LEU A O 1
ATOM 904 N N . ILE A 1 113 ? -83.654 -5.538 131.808 1.00 80.75 113 ILE A N 1
ATOM 905 C CA . ILE A 1 113 ? -83.475 -6.945 131.406 1.00 80.75 113 ILE A CA 1
ATOM 906 C C . ILE A 1 113 ? -84.172 -7.246 130.068 1.00 80.75 113 ILE A C 1
ATOM 908 O O . ILE A 1 113 ? -83.628 -7.988 129.247 1.00 80.75 113 ILE A O 1
ATOM 912 N N . VAL A 1 114 ? -85.350 -6.666 129.812 1.00 82.56 114 VAL A N 1
ATOM 913 C CA . VAL A 1 114 ? -86.043 -6.799 128.517 1.00 82.56 114 VAL A CA 1
ATOM 914 C C . VAL A 1 114 ? -85.276 -6.078 127.402 1.00 82.56 114 VAL A C 1
ATOM 916 O O . VAL A 1 114 ? -85.073 -6.663 126.338 1.00 82.56 114 VAL A O 1
ATOM 919 N N . ALA A 1 115 ? -84.780 -4.862 127.651 1.00 81.25 115 ALA A N 1
ATOM 920 C CA . ALA A 1 115 ? -83.960 -4.123 126.688 1.00 81.25 115 ALA A CA 1
ATOM 921 C C . ALA A 1 115 ? -82.649 -4.864 126.352 1.00 81.25 115 ALA A C 1
ATOM 923 O O . ALA A 1 115 ? -82.315 -5.025 125.178 1.00 81.25 115 ALA A O 1
ATOM 924 N N . LEU A 1 116 ? -81.956 -5.398 127.364 1.00 82.94 116 LEU A N 1
ATOM 925 C CA . LEU A 1 116 ? -80.738 -6.195 127.193 1.00 82.94 116 LEU A CA 1
ATOM 926 C C . LEU A 1 116 ? -81.003 -7.493 126.417 1.00 82.94 116 LEU A C 1
ATOM 928 O O . LEU A 1 116 ? -80.237 -7.826 125.517 1.00 82.94 116 LEU A O 1
ATOM 932 N N . ARG A 1 117 ? -82.115 -8.200 126.681 1.00 83.75 117 ARG A N 1
ATOM 933 C CA . ARG A 1 117 ? -82.523 -9.357 125.858 1.00 83.75 117 ARG A CA 1
ATOM 934 C C . ARG A 1 117 ? -82.750 -8.974 124.394 1.00 83.75 117 ARG A C 1
ATOM 936 O O . ARG A 1 117 ? -82.341 -9.727 123.515 1.00 83.75 117 ARG A O 1
ATOM 943 N N . SER A 1 118 ? -83.356 -7.815 124.131 1.00 84.12 118 SER A N 1
ATOM 944 C CA . SER A 1 118 ? -83.560 -7.321 122.764 1.00 84.12 118 SER A CA 1
ATOM 945 C C . SER A 1 118 ? -82.236 -7.012 122.055 1.00 84.12 118 SER A C 1
ATOM 947 O O . SER A 1 118 ? -82.089 -7.349 120.883 1.00 84.12 118 SER A O 1
ATOM 949 N N . GLN A 1 119 ? -81.264 -6.417 122.757 1.00 86.12 119 GLN A N 1
ATOM 950 C CA . GLN A 1 119 ? -79.922 -6.158 122.218 1.00 86.12 119 GLN A CA 1
ATOM 951 C C . GLN A 1 119 ? -79.130 -7.447 121.963 1.00 86.12 119 GLN A C 1
ATOM 953 O O . GLN A 1 119 ? -78.461 -7.555 120.941 1.00 86.12 119 GLN A O 1
ATOM 958 N N . VAL A 1 120 ? -79.223 -8.444 122.851 1.00 85.38 120 VAL A N 1
ATOM 959 C CA . VAL A 1 120 ? -78.603 -9.762 122.629 1.00 85.38 120 VAL A CA 1
ATOM 960 C C . VAL A 1 120 ? -79.214 -10.454 121.407 1.00 85.38 120 VAL A C 1
ATOM 962 O O . VAL A 1 120 ? -78.476 -11.039 120.619 1.00 85.38 120 VAL A O 1
ATOM 965 N N . GLY A 1 121 ? -80.531 -10.335 121.201 1.00 84.94 121 GLY A N 1
ATOM 966 C CA . GLY A 1 121 ? -81.208 -10.834 120.001 1.00 84.94 121 GLY A CA 1
ATOM 967 C C . GLY A 1 121 ? -80.623 -10.257 118.709 1.00 84.94 121 GLY A C 1
ATOM 968 O O . GLY A 1 121 ? -80.147 -11.014 117.866 1.00 84.94 121 GLY A O 1
ATOM 969 N N . SER A 1 122 ? -80.566 -8.926 118.582 1.00 85.38 122 SER A N 1
ATOM 970 C CA . SER A 1 122 ? -80.035 -8.281 117.370 1.00 85.38 122 SER A CA 1
ATOM 971 C C . SER A 1 122 ? -78.529 -8.501 117.162 1.00 85.38 122 SER A C 1
ATOM 973 O O . SER A 1 122 ? -78.063 -8.508 116.022 1.00 85.38 122 SER A O 1
ATOM 975 N N . LEU A 1 123 ? -77.760 -8.743 118.230 1.00 85.25 123 LEU A N 1
ATOM 976 C CA . LEU A 1 123 ? -76.357 -9.167 118.143 1.00 85.25 123 LEU A CA 1
ATOM 977 C C . LEU A 1 123 ? -76.203 -10.584 117.574 1.00 85.25 123 LEU A C 1
ATOM 979 O O . LEU A 1 123 ? -75.359 -10.786 116.705 1.00 85.25 123 LEU A O 1
ATOM 983 N N . VAL A 1 124 ? -77.027 -11.545 118.008 1.00 89.25 124 VAL A N 1
ATOM 984 C CA . VAL A 1 124 ? -77.034 -12.918 117.460 1.00 89.25 124 VAL A CA 1
ATOM 985 C C . VAL A 1 124 ? -77.471 -12.924 115.992 1.00 89.25 124 VAL A C 1
ATOM 987 O O . VAL A 1 124 ? -76.904 -13.649 115.173 1.00 89.25 124 VAL A O 1
ATOM 990 N N . GLU A 1 125 ? -78.438 -12.082 115.636 1.00 86.81 125 GLU A N 1
ATOM 991 C CA . GLU A 1 125 ? -78.927 -11.928 114.263 1.00 86.81 125 GLU A CA 1
ATOM 992 C C . GLU A 1 125 ? -77.838 -11.322 113.355 1.00 86.81 125 GLU A C 1
ATOM 994 O O . GLU A 1 125 ? -77.498 -11.901 112.325 1.00 86.81 125 GLU A O 1
ATOM 999 N N . SER A 1 126 ? -77.170 -10.251 113.806 1.00 88.38 126 SER A N 1
ATOM 1000 C CA . SER A 1 126 ? -75.994 -9.656 113.145 1.00 88.38 126 SER A CA 1
ATOM 1001 C C . SER A 1 126 ? -74.823 -10.641 112.996 1.00 88.38 126 SER A C 1
ATOM 1003 O O . SER A 1 126 ? -74.186 -10.708 111.943 1.00 88.38 126 SER A O 1
ATOM 1005 N N . GLN A 1 127 ? -74.555 -11.459 114.019 1.00 89.62 127 GLN A N 1
ATOM 1006 C CA . GLN A 1 127 ? -73.519 -12.494 113.970 1.00 89.62 127 GLN A CA 1
ATOM 1007 C C . GLN A 1 127 ? -73.862 -13.607 112.966 1.00 89.62 127 GLN A C 1
ATOM 1009 O O . GLN A 1 127 ? -72.971 -14.107 112.279 1.00 89.62 127 GLN A O 1
ATOM 1014 N N . SER A 1 128 ? -75.144 -13.956 112.832 1.00 89.06 128 SER A N 1
ATOM 1015 C CA . SER A 1 128 ? -75.631 -14.922 111.838 1.00 89.06 128 SER A CA 1
ATOM 1016 C C . SER A 1 128 ? -75.484 -14.380 110.411 1.00 89.06 128 SER A C 1
ATOM 1018 O O . SER A 1 128 ? -75.013 -15.089 109.523 1.00 89.06 128 SER A O 1
ATOM 1020 N N . ASP A 1 129 ? -75.800 -13.099 110.205 1.00 89.81 129 ASP A N 1
ATOM 1021 C CA . ASP A 1 129 ? -75.622 -12.392 108.930 1.00 89.81 129 ASP A CA 1
ATOM 1022 C C . ASP A 1 129 ? -74.133 -12.280 108.537 1.00 89.81 129 ASP A C 1
ATOM 1024 O O . ASP A 1 129 ? -73.769 -12.455 107.372 1.00 89.81 129 ASP A O 1
ATOM 1028 N N . LEU A 1 130 ? -73.246 -12.047 109.514 1.00 89.12 130 LEU A N 1
ATOM 1029 C CA . LEU A 1 130 ? -71.793 -12.039 109.314 1.00 89.12 130 LEU A CA 1
ATOM 1030 C C . LEU A 1 130 ? -71.244 -13.419 108.940 1.00 89.12 130 LEU A C 1
ATOM 1032 O O . LEU A 1 130 ? -70.438 -13.503 108.015 1.00 89.12 130 LEU A O 1
ATOM 1036 N N . LEU A 1 131 ? -71.694 -14.490 109.603 1.00 88.31 131 LEU A N 1
ATOM 1037 C CA . LEU A 1 131 ? -71.334 -15.863 109.233 1.00 88.31 131 LEU A CA 1
ATOM 1038 C C . LEU A 1 131 ? -71.795 -16.188 107.808 1.00 88.31 131 LEU A C 1
ATOM 1040 O O . LEU A 1 131 ? -70.983 -16.621 106.994 1.00 88.31 131 LEU A O 1
ATOM 1044 N N . ARG A 1 132 ? -73.046 -15.861 107.455 1.00 89.69 132 ARG A N 1
ATOM 1045 C CA . ARG A 1 132 ? -73.570 -16.086 106.100 1.00 89.69 132 ARG A CA 1
ATOM 1046 C C . ARG A 1 132 ? -72.768 -15.337 105.032 1.00 89.69 132 ARG A C 1
ATOM 1048 O O . ARG A 1 132 ? -72.469 -15.898 103.982 1.00 89.69 132 ARG A O 1
ATOM 1055 N N . ARG A 1 133 ? -72.364 -14.090 105.305 1.00 88.50 133 ARG A N 1
ATOM 1056 C CA . ARG A 1 133 ? -71.465 -13.319 104.423 1.00 88.50 133 ARG A CA 1
ATOM 1057 C C . ARG A 1 133 ? -70.062 -13.917 104.346 1.00 88.50 133 ARG A C 1
ATOM 1059 O O . ARG A 1 133 ? -69.430 -13.820 103.298 1.00 88.50 133 ARG A O 1
ATOM 1066 N N . MET A 1 134 ? -69.561 -14.514 105.425 1.00 84.81 134 MET A N 1
ATOM 1067 C CA . MET A 1 134 ? -68.259 -15.179 105.440 1.00 84.81 134 MET A CA 1
ATOM 1068 C C . MET A 1 134 ? -68.277 -16.448 104.576 1.00 84.81 134 MET A C 1
ATOM 1070 O O . MET A 1 134 ? -67.364 -16.631 103.774 1.00 84.81 134 MET A O 1
ATOM 1074 N N . ASP A 1 135 ? -69.348 -17.243 104.642 1.00 84.50 135 ASP A N 1
ATOM 1075 C CA . ASP A 1 135 ? -69.563 -18.400 103.765 1.00 84.50 135 ASP A CA 1
ATOM 1076 C C . ASP A 1 135 ? -69.747 -17.970 102.298 1.00 84.50 135 ASP A C 1
ATOM 1078 O O . ASP A 1 135 ? -69.106 -18.517 101.401 1.00 84.50 135 ASP A O 1
ATOM 1082 N N . GLU A 1 136 ? -70.553 -16.933 102.030 1.00 84.12 136 GLU A N 1
ATOM 1083 C CA . GLU A 1 136 ? -70.703 -16.344 100.688 1.00 84.12 136 GLU A CA 1
ATOM 1084 C C . GLU A 1 136 ? -69.364 -15.855 100.109 1.00 84.12 136 GLU A C 1
ATOM 1086 O O . GLU A 1 136 ? -69.109 -16.033 98.916 1.00 84.12 136 GLU A O 1
ATOM 1091 N N . LEU A 1 137 ? -68.493 -15.265 100.936 1.00 79.75 137 LEU A N 1
ATOM 1092 C CA . LEU A 1 137 ? -67.150 -14.832 100.538 1.00 79.75 137 LEU A CA 1
ATOM 1093 C C . LEU A 1 137 ? -66.165 -15.999 100.383 1.00 79.75 137 LEU A C 1
ATOM 1095 O O . LEU A 1 137 ? -65.301 -15.927 99.510 1.00 79.75 137 LEU A O 1
ATOM 1099 N N . SER A 1 138 ? -66.290 -17.065 101.178 1.00 78.31 138 SER A N 1
ATOM 1100 C CA . SER A 1 138 ? -65.464 -18.272 101.046 1.00 78.31 138 SER A CA 1
ATOM 1101 C C . SER A 1 138 ? -65.796 -19.018 99.754 1.00 78.31 138 SER A C 1
ATOM 1103 O O . SER A 1 138 ? -64.913 -19.241 98.929 1.00 78.31 138 SER A O 1
ATOM 1105 N N . ASN A 1 139 ? -67.083 -19.273 99.503 1.00 76.00 139 ASN A N 1
ATOM 1106 C CA . ASN A 1 139 ? -67.565 -19.888 98.265 1.00 76.00 139 ASN A CA 1
ATOM 1107 C C . ASN A 1 139 ? -67.194 -19.034 97.037 1.00 76.00 139 ASN A C 1
ATOM 1109 O O . ASN A 1 139 ? -66.705 -19.551 96.035 1.00 76.00 139 ASN A O 1
ATOM 1113 N N . ARG A 1 140 ? -67.328 -17.699 97.130 1.00 74.56 140 ARG A N 1
ATOM 1114 C CA . ARG A 1 140 ? -66.839 -16.779 96.086 1.00 74.56 140 ARG A CA 1
ATOM 1115 C C . ARG A 1 140 ? -65.324 -16.809 95.911 1.00 74.56 140 ARG A C 1
ATOM 1117 O O . ARG A 1 140 ? -64.873 -16.540 94.804 1.00 74.56 140 ARG A O 1
ATOM 1124 N N . ARG A 1 141 ? -64.534 -17.088 96.954 1.00 67.69 141 ARG A N 1
ATOM 1125 C CA . ARG A 1 141 ? -63.077 -17.229 96.826 1.00 67.69 141 ARG A CA 1
ATOM 1126 C C . ARG A 1 141 ? -62.732 -18.488 96.037 1.00 67.69 141 ARG A C 1
ATOM 1128 O O . ARG A 1 141 ? -61.930 -18.391 95.113 1.00 67.69 141 ARG A O 1
ATOM 1135 N N . GLU A 1 142 ? -63.349 -19.620 96.361 1.00 61.62 142 GLU A N 1
ATOM 1136 C CA . GLU A 1 142 ? -63.128 -20.889 95.657 1.00 61.62 142 GLU A CA 1
ATOM 1137 C C . GLU A 1 142 ? -63.546 -20.801 94.179 1.00 61.62 142 GLU A C 1
ATOM 1139 O O . GLU A 1 142 ? -62.759 -21.164 93.305 1.00 61.62 142 GLU A O 1
ATOM 1144 N N . ASP A 1 143 ? -64.694 -20.186 93.877 1.00 61.38 143 ASP A N 1
ATOM 1145 C CA . ASP A 1 143 ? -65.163 -19.948 92.498 1.00 61.38 143 ASP A CA 1
ATOM 1146 C C . ASP A 1 143 ? -64.385 -18.813 91.784 1.00 61.38 143 ASP A C 1
ATOM 1148 O O . ASP A 1 143 ? -64.398 -18.698 90.559 1.00 61.38 143 ASP A O 1
ATOM 1152 N N . SER A 1 144 ? -63.635 -17.989 92.535 1.00 60.28 144 SER A N 1
ATOM 1153 C CA . SER A 1 144 ? -62.681 -17.006 91.985 1.00 60.28 144 SER A CA 1
ATOM 1154 C C . SER A 1 144 ? -61.283 -17.569 91.704 1.00 60.28 144 SER A C 1
ATOM 1156 O O . SER A 1 144 ? -60.412 -16.823 91.246 1.00 60.28 144 SER A O 1
ATOM 1158 N N . THR A 1 145 ? -61.054 -18.868 91.939 1.00 58.44 145 THR A N 1
ATOM 1159 C CA . THR A 1 145 ? -59.874 -19.564 91.403 1.00 58.44 145 THR A CA 1
ATOM 1160 C C . THR A 1 145 ? -59.780 -19.272 89.907 1.00 58.44 145 THR A C 1
ATOM 1162 O O . THR A 1 145 ? -60.777 -19.395 89.194 1.00 58.44 145 THR A O 1
ATOM 1165 N N . ILE A 1 146 ? -58.603 -18.845 89.430 1.00 62.03 146 ILE A N 1
ATOM 1166 C CA . ILE A 1 146 ? -58.406 -18.391 88.045 1.00 62.03 146 ILE A CA 1
ATOM 1167 C C . ILE A 1 146 ? -58.927 -19.476 87.101 1.00 62.03 146 ILE A C 1
ATOM 1169 O O . ILE A 1 146 ? -58.333 -20.544 86.999 1.00 62.03 146 ILE A O 1
ATOM 1173 N N . SER A 1 147 ? -60.071 -19.209 86.457 1.00 70.25 147 SER A N 1
ATOM 1174 C CA . SER A 1 147 ? -60.830 -20.255 85.767 1.00 70.25 147 SER A CA 1
ATOM 1175 C C . SER A 1 147 ? -59.926 -21.021 84.794 1.00 70.25 147 SER A C 1
ATOM 1177 O O . SER A 1 147 ? -59.181 -20.366 84.057 1.00 70.25 147 SER A O 1
ATOM 1179 N N . PRO A 1 148 ? -60.023 -22.362 84.687 1.00 79.94 148 PRO A N 1
ATOM 1180 C CA . PRO A 1 148 ? -59.188 -23.149 83.773 1.00 79.94 148 PRO A CA 1
ATOM 1181 C C . PRO A 1 148 ? -59.226 -22.674 82.309 1.00 79.94 148 PRO A C 1
ATOM 1183 O O . PRO A 1 148 ? -58.312 -22.943 81.531 1.00 79.94 148 PRO A O 1
ATOM 1186 N N . GLN A 1 149 ? -60.256 -21.914 81.909 1.00 80.62 149 GLN A N 1
ATOM 1187 C CA . GLN A 1 149 ? -60.300 -21.235 80.610 1.00 80.62 149 GLN A CA 1
ATOM 1188 C C . GLN A 1 149 ? -59.251 -20.120 80.452 1.00 80.62 149 GLN A C 1
ATOM 1190 O O . GLN A 1 149 ? -58.760 -19.904 79.345 1.00 80.62 149 GLN A O 1
ATOM 1195 N N . VAL A 1 150 ? -58.931 -19.387 81.521 1.00 85.88 150 VAL A N 1
ATOM 1196 C CA . VAL A 1 150 ? -57.910 -18.329 81.545 1.00 85.88 150 VAL A CA 1
ATOM 1197 C C . VAL A 1 150 ? -56.520 -18.953 81.520 1.00 85.88 150 VAL A C 1
ATOM 1199 O O . VAL A 1 150 ? -55.724 -18.581 80.664 1.00 85.88 150 VAL A O 1
ATOM 1202 N N . GLU A 1 151 ? -56.255 -19.959 82.356 1.00 85.50 151 GLU A N 1
ATOM 1203 C CA . GLU A 1 151 ? -54.987 -20.705 82.330 1.00 85.50 151 GLU A CA 1
ATOM 1204 C C . GLU A 1 151 ? -54.739 -21.350 80.961 1.00 85.50 151 GLU A C 1
ATOM 1206 O O . GLU A 1 151 ? -53.658 -21.209 80.383 1.00 85.50 151 GLU A O 1
ATOM 1211 N N . LYS A 1 152 ? -55.771 -21.972 80.372 1.00 91.00 152 LYS A N 1
ATOM 1212 C CA . LYS A 1 152 ? -55.707 -22.500 79.006 1.00 91.00 152 LYS A CA 1
ATOM 1213 C C . LYS A 1 152 ? -55.422 -21.402 77.978 1.00 91.00 152 LYS A C 1
ATOM 1215 O O . LYS A 1 152 ? -54.552 -21.593 77.134 1.00 91.00 152 LYS A O 1
ATOM 1220 N N . LYS A 1 153 ? -56.103 -20.249 78.048 1.00 92.94 153 LYS A N 1
ATOM 1221 C CA . LYS A 1 153 ? -55.836 -19.103 77.157 1.00 92.94 153 LYS A CA 1
ATOM 1222 C C . LYS A 1 153 ? -54.401 -18.597 77.294 1.00 92.94 153 LYS A C 1
ATOM 1224 O O . LYS A 1 153 ? -53.794 -18.299 76.272 1.00 92.94 153 LYS A O 1
ATOM 1229 N N . VAL A 1 154 ? -53.849 -18.537 78.507 1.00 91.75 154 VAL A N 1
ATOM 1230 C CA . VAL A 1 154 ? -52.440 -18.184 78.738 1.00 91.75 154 VAL A CA 1
ATOM 1231 C C . VAL A 1 154 ? -51.522 -19.232 78.106 1.00 91.75 154 VAL A C 1
ATOM 1233 O O . VAL A 1 154 ? -50.686 -18.866 77.290 1.00 91.75 154 VAL A O 1
ATOM 1236 N N . SER A 1 155 ? -51.731 -20.528 78.363 1.00 93.81 155 SER A N 1
ATOM 1237 C CA . SER A 1 155 ? -50.942 -21.615 77.755 1.00 93.81 155 SER A CA 1
ATOM 1238 C C . SER A 1 155 ? -50.980 -21.598 76.219 1.00 93.81 155 SER A C 1
ATOM 1240 O O . SER A 1 155 ? -49.952 -21.766 75.563 1.00 93.81 155 SER A O 1
ATOM 1242 N N . ASP A 1 156 ? -52.154 -21.366 75.628 1.00 95.50 156 ASP A N 1
ATOM 1243 C CA . ASP A 1 156 ? -52.339 -21.303 74.175 1.00 95.50 156 ASP A CA 1
ATOM 1244 C C . ASP A 1 156 ? -51.802 -19.994 73.562 1.00 95.50 156 ASP A C 1
ATOM 1246 O O . ASP A 1 156 ? -51.458 -19.973 72.378 1.00 95.50 156 ASP A O 1
ATOM 1250 N N . LEU A 1 157 ? -51.677 -18.914 74.344 1.00 96.12 157 LEU A N 1
ATOM 1251 C CA . LEU A 1 157 ? -50.955 -17.699 73.952 1.00 96.12 157 LEU A CA 1
ATOM 1252 C C . LEU A 1 157 ? -49.436 -17.891 74.044 1.00 96.12 157 LEU A C 1
ATOM 1254 O O . LEU A 1 157 ? -48.751 -17.540 73.089 1.00 96.12 157 LEU A O 1
ATOM 1258 N N . THR A 1 158 ? -48.913 -18.513 75.106 1.00 95.25 158 THR A N 1
ATOM 1259 C CA . THR A 1 158 ? -47.481 -18.840 75.238 1.00 95.25 158 THR A CA 1
ATOM 1260 C C . THR A 1 158 ? -47.002 -19.682 74.056 1.00 95.25 158 THR A C 1
ATOM 1262 O O . THR A 1 158 ? -46.066 -19.283 73.373 1.00 95.25 158 THR A O 1
ATOM 1265 N N . LYS A 1 159 ? -47.714 -20.764 73.703 1.00 96.31 159 LYS A N 1
ATOM 1266 C CA . LYS A 1 159 ? -47.383 -21.586 72.519 1.00 96.31 159 LYS A CA 1
ATOM 1267 C C . LYS A 1 159 ? -47.338 -20.763 71.226 1.00 96.31 159 LYS A C 1
ATOM 1269 O O . LYS A 1 159 ? -46.457 -20.966 70.396 1.00 96.31 159 LYS A O 1
ATOM 1274 N N . LYS A 1 160 ? -48.267 -19.813 71.050 1.00 96.38 160 LYS A N 1
ATOM 1275 C CA . LYS A 1 160 ? -48.293 -18.916 69.881 1.00 96.38 160 LYS A CA 1
ATOM 1276 C C . LYS A 1 160 ? -47.127 -17.929 69.873 1.00 96.38 160 LYS A C 1
ATOM 1278 O O . LYS A 1 160 ? -46.625 -17.635 68.790 1.00 96.38 160 LYS A O 1
ATOM 1283 N N . VAL A 1 161 ? -46.682 -17.453 71.037 1.00 96.88 161 VAL A N 1
ATOM 1284 C CA . VAL A 1 161 ? -45.454 -16.656 71.168 1.00 96.88 161 VAL A CA 1
ATOM 1285 C C . VAL A 1 161 ? -44.243 -17.513 70.798 1.00 96.88 161 VAL A C 1
ATOM 1287 O O . VAL A 1 161 ? -43.517 -17.129 69.886 1.00 96.88 161 VAL A O 1
ATOM 1290 N N . ASP A 1 162 ? -44.094 -18.720 71.356 1.00 96.25 162 ASP A N 1
ATOM 1291 C CA . ASP A 1 162 ? -43.000 -19.644 71.011 1.00 96.25 162 ASP A CA 1
ATOM 1292 C C . ASP A 1 162 ? -42.943 -19.940 69.497 1.00 96.25 162 ASP A C 1
ATOM 1294 O O . ASP A 1 162 ? -41.872 -20.031 68.896 1.00 96.25 162 ASP A O 1
ATOM 1298 N N . GLU A 1 163 ? -44.101 -20.128 68.855 1.00 97.38 163 GLU A N 1
ATOM 1299 C CA . GLU A 1 163 ? -44.220 -20.322 67.405 1.00 97.38 163 GLU A CA 1
ATOM 1300 C C . GLU A 1 163 ? -43.848 -19.069 66.601 1.00 97.38 163 GLU A C 1
ATOM 1302 O O . GLU A 1 163 ? -43.238 -19.183 65.532 1.00 97.38 163 GLU A O 1
ATOM 1307 N N . GLN A 1 164 ? -44.204 -17.876 67.085 1.00 97.38 164 GLN A N 1
ATOM 1308 C CA . GLN A 1 164 ? -43.823 -16.609 66.463 1.00 97.38 164 GLN A CA 1
ATOM 1309 C C . GLN A 1 164 ? -42.323 -16.334 66.619 1.00 97.38 164 GLN A C 1
ATOM 1311 O O . GLN A 1 164 ? -41.682 -15.985 65.631 1.00 97.38 164 GLN A O 1
ATOM 1316 N N . GLU A 1 165 ? -41.726 -16.584 67.785 1.00 96.94 165 GLU A N 1
ATOM 1317 C CA . GLU A 1 165 ? -40.279 -16.464 68.003 1.00 96.94 165 GLU A CA 1
ATOM 1318 C C . GLU A 1 165 ? -39.481 -17.421 67.108 1.00 96.94 165 GLU A C 1
ATOM 1320 O O . GLU A 1 165 ? -38.475 -17.025 66.508 1.00 96.94 165 GLU A O 1
ATOM 1325 N N . LYS A 1 166 ? -39.958 -18.662 66.926 1.00 97.06 166 LYS A N 1
ATOM 1326 C CA . LYS A 1 166 ? -39.375 -19.626 65.974 1.00 97.06 166 LYS A CA 1
ATOM 1327 C C . LYS A 1 166 ? -39.460 -19.116 64.529 1.00 97.06 166 LYS A C 1
ATOM 1329 O O . LYS A 1 166 ? -38.465 -19.187 63.806 1.00 97.06 166 LYS A O 1
ATOM 1334 N N . LYS A 1 167 ? -40.597 -18.539 64.115 1.00 97.31 167 LYS A N 1
ATOM 1335 C CA . LYS A 1 167 ? -40.768 -17.925 62.780 1.00 97.31 167 LYS A CA 1
ATOM 1336 C C . LYS A 1 167 ? -39.854 -16.712 62.582 1.00 97.31 167 LYS A C 1
ATOM 1338 O O . LYS A 1 167 ? -39.149 -16.651 61.578 1.00 97.31 167 LYS A O 1
ATOM 1343 N N . VAL A 1 168 ? -39.789 -15.794 63.548 1.00 96.88 168 VAL A N 1
ATOM 1344 C CA . VAL A 1 168 ? -38.871 -14.636 63.539 1.00 96.88 168 VAL A CA 1
ATOM 1345 C C . VAL A 1 168 ? -37.412 -15.095 63.467 1.00 96.88 168 VAL A C 1
ATOM 1347 O O . VAL A 1 168 ? -36.627 -14.540 62.700 1.00 96.88 168 VAL A O 1
ATOM 1350 N N . SER A 1 169 ? -37.057 -16.162 64.185 1.00 97.06 169 SER A N 1
ATOM 1351 C CA . SER A 1 169 ? -35.718 -16.760 64.150 1.00 97.06 169 SER A CA 1
ATOM 1352 C C . SER A 1 169 ? -35.364 -17.395 62.799 1.00 97.06 169 SER A C 1
ATOM 1354 O O . SER A 1 169 ? -34.190 -17.385 62.424 1.00 97.06 169 SER A O 1
ATOM 1356 N N . SER A 1 170 ? -36.343 -17.923 62.052 1.00 97.75 170 SER A N 1
ATOM 1357 C CA . SER A 1 170 ? -36.145 -18.382 60.666 1.00 97.75 170 SER A CA 1
ATOM 1358 C C . SER A 1 170 ? -35.967 -17.197 59.718 1.00 97.75 170 SER A C 1
ATOM 1360 O O . SER A 1 170 ? -34.914 -17.067 59.093 1.00 97.75 170 SER A O 1
ATOM 1362 N N . MET A 1 171 ? -36.914 -16.250 59.725 1.00 98.00 171 MET A N 1
ATOM 1363 C CA . MET A 1 171 ? -36.873 -15.054 58.874 1.00 98.00 171 MET A CA 1
ATOM 1364 C C . MET A 1 171 ? -35.582 -14.244 59.071 1.00 98.00 171 MET A C 1
ATOM 1366 O O . MET A 1 171 ? -35.013 -13.751 58.103 1.00 98.00 171 MET A O 1
ATOM 1370 N N . LYS A 1 172 ? -35.054 -14.159 60.301 1.00 97.31 172 LYS A N 1
ATOM 1371 C CA . LYS A 1 172 ? -33.765 -13.506 60.586 1.00 97.31 172 LYS A CA 1
ATOM 1372 C C . LYS A 1 172 ? -32.581 -14.225 59.921 1.00 97.31 172 LYS A C 1
ATOM 1374 O O . LYS A 1 172 ? -31.709 -13.557 59.372 1.00 97.31 172 LYS A O 1
ATOM 1379 N N . LYS A 1 173 ? -32.555 -15.565 59.923 1.00 97.88 173 LYS A N 1
ATOM 1380 C CA . LYS A 1 173 ? -31.527 -16.364 59.222 1.00 97.88 173 LYS A CA 1
ATOM 1381 C C . LYS A 1 173 ? -31.639 -16.214 57.704 1.00 97.88 173 LYS A C 1
ATOM 1383 O O . LYS A 1 173 ? -30.624 -16.063 57.029 1.00 97.88 173 LYS A O 1
ATOM 1388 N N . GLU A 1 174 ? -32.861 -16.225 57.178 1.00 98.06 174 GLU A N 1
ATOM 1389 C CA . GLU A 1 174 ? -33.153 -16.033 55.753 1.00 98.06 174 GLU A CA 1
ATOM 1390 C C . GLU A 1 174 ? -32.741 -14.631 55.279 1.00 98.06 174 GLU A C 1
ATOM 1392 O O . GLU A 1 174 ? -32.079 -14.509 54.249 1.00 98.06 174 GLU A O 1
ATOM 1397 N N . LEU A 1 175 ? -33.027 -13.589 56.069 1.00 97.81 175 LEU A N 1
ATOM 1398 C CA . LEU A 1 175 ? -32.599 -12.213 55.809 1.00 97.81 175 LEU A CA 1
ATOM 1399 C C . LEU A 1 175 ? -31.068 -12.098 55.764 1.00 97.81 175 LEU A C 1
ATOM 1401 O O . LEU A 1 175 ? -30.530 -11.568 54.794 1.00 97.81 175 LEU A O 1
ATOM 1405 N N . SER A 1 176 ? -30.351 -12.651 56.751 1.00 97.44 176 SER A N 1
ATOM 1406 C CA . SER A 1 176 ? -28.880 -12.689 56.729 1.00 97.44 176 SER A CA 1
ATOM 1407 C C . SER A 1 176 ? -28.340 -13.447 55.509 1.00 97.44 176 SER A C 1
ATOM 1409 O O . SER A 1 176 ? -27.410 -12.980 54.854 1.00 97.44 176 SER A O 1
ATOM 1411 N N . ALA A 1 177 ? -28.951 -14.579 55.146 1.00 97.88 177 ALA A N 1
ATOM 1412 C CA . ALA A 1 177 ? -28.568 -15.346 53.963 1.00 97.88 177 ALA A CA 1
ATOM 1413 C C . ALA A 1 177 ? -28.856 -14.607 52.641 1.00 97.88 177 ALA A C 1
ATOM 1415 O O . ALA A 1 177 ? -28.127 -14.811 51.666 1.00 97.88 177 ALA A O 1
ATOM 1416 N N . MET A 1 178 ? -29.883 -13.750 52.589 1.00 98.19 178 MET A N 1
ATOM 1417 C CA . MET A 1 178 ? -30.140 -12.852 51.458 1.00 98.19 178 MET A CA 1
ATOM 1418 C C . MET A 1 178 ? -29.149 -11.689 51.407 1.00 98.19 178 MET A C 1
ATOM 1420 O O . MET A 1 178 ? -28.613 -11.433 50.331 1.00 98.19 178 MET A O 1
ATOM 1424 N N . ASN A 1 179 ? -28.830 -11.047 52.536 1.00 97.50 179 ASN A N 1
ATOM 1425 C CA . ASN A 1 179 ? -27.837 -9.969 52.573 1.00 97.50 179 ASN A CA 1
ATOM 1426 C C . ASN A 1 179 ? -26.490 -10.476 52.050 1.00 97.50 179 ASN A C 1
ATOM 1428 O O . ASN A 1 179 ? -26.000 -9.997 51.034 1.00 97.50 179 ASN A O 1
ATOM 1432 N N . SER A 1 180 ? -25.999 -11.592 52.598 1.00 97.75 180 SER A N 1
ATOM 1433 C CA . SER A 1 180 ? -24.772 -12.233 52.119 1.00 97.75 180 SER A CA 1
ATOM 1434 C C . SER A 1 180 ? -24.856 -12.779 50.688 1.00 97.75 180 SER A C 1
ATOM 1436 O O . SER A 1 180 ? -23.833 -13.210 50.161 1.00 97.75 180 SER A O 1
ATOM 1438 N N . LYS A 1 181 ? -26.024 -12.835 50.031 1.00 98.31 181 LYS A N 1
ATOM 1439 C CA . LYS A 1 181 ? -26.129 -13.052 48.571 1.00 98.31 181 LYS A CA 1
ATOM 1440 C C . LYS A 1 181 ? -26.035 -11.731 47.801 1.00 98.31 181 LYS A C 1
ATOM 1442 O O . LYS A 1 181 ? -25.420 -11.725 46.738 1.00 98.31 181 LYS A O 1
ATOM 1447 N N . CYS A 1 182 ? -26.600 -10.648 48.335 1.00 98.06 182 CYS A N 1
ATOM 1448 C CA . CYS A 1 182 ? -26.500 -9.296 47.790 1.00 98.06 182 CYS A CA 1
ATOM 1449 C C . CYS A 1 182 ? -25.031 -8.853 47.714 1.00 98.06 182 CYS A C 1
ATOM 1451 O O . CYS A 1 182 ? -24.530 -8.638 46.613 1.00 98.06 182 CYS A O 1
ATOM 1453 N N . ASP A 1 183 ? -24.306 -8.909 48.837 1.00 97.88 183 ASP A N 1
ATOM 1454 C CA . ASP A 1 183 ? -22.884 -8.535 48.953 1.00 97.88 183 ASP A CA 1
ATOM 1455 C C . ASP A 1 183 ? -22.003 -9.280 47.917 1.00 97.88 183 ASP A C 1
ATOM 1457 O O . ASP A 1 183 ? -21.117 -8.721 47.261 1.00 97.88 183 ASP A O 1
ATOM 1461 N N . ARG A 1 184 ? -22.287 -10.578 47.710 1.00 98.38 184 ARG A N 1
ATOM 1462 C CA . ARG A 1 184 ? -21.615 -11.433 46.711 1.00 98.38 184 ARG A CA 1
ATOM 1463 C C . ARG A 1 184 ? -22.003 -11.115 45.266 1.00 98.38 184 ARG A C 1
ATOM 1465 O O . ARG A 1 184 ? -21.198 -11.368 44.371 1.00 98.38 184 ARG A O 1
ATOM 1472 N N . ASN A 1 185 ? -23.209 -10.618 45.010 1.00 98.12 185 ASN A N 1
ATOM 1473 C CA . ASN A 1 185 ? -23.641 -10.218 43.671 1.00 98.12 185 ASN A CA 1
ATOM 1474 C C . ASN A 1 185 ? -23.102 -8.831 43.304 1.00 98.12 185 ASN A C 1
ATOM 1476 O O . ASN A 1 185 ? -22.637 -8.653 42.183 1.00 98.12 185 ASN A O 1
ATOM 1480 N N . GLU A 1 186 ? -23.066 -7.898 44.253 1.00 98.31 186 GLU A N 1
ATOM 1481 C CA . GLU A 1 186 ? -22.441 -6.582 44.098 1.00 98.31 186 GLU A CA 1
ATOM 1482 C C . GLU A 1 186 ? -20.936 -6.713 43.799 1.00 98.31 186 GLU A C 1
ATOM 1484 O O . GLU A 1 186 ? -20.450 -6.183 42.799 1.00 98.31 186 GLU A O 1
ATOM 1489 N N . SER A 1 187 ? -20.226 -7.563 44.553 1.00 98.12 187 SER A N 1
ATOM 1490 C CA . SER A 1 187 ? -18.814 -7.903 44.294 1.00 98.12 187 SER A CA 1
ATOM 1491 C C . SER A 1 187 ? -18.574 -8.467 42.881 1.00 98.12 187 SER A C 1
ATOM 1493 O O . SER A 1 187 ? -17.59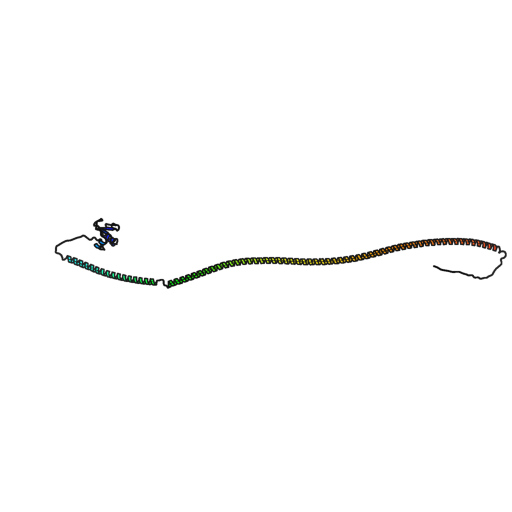3 -8.127 42.210 1.00 98.12 187 SER A O 1
ATOM 1495 N N . LYS A 1 188 ? -19.479 -9.328 42.389 1.00 98.56 188 LYS A N 1
ATOM 1496 C CA . LYS A 1 188 ? -19.429 -9.853 41.012 1.00 98.56 188 LYS A CA 1
ATOM 1497 C C . LYS A 1 188 ? -19.709 -8.772 39.972 1.00 98.56 188 LYS A C 1
ATOM 1499 O O . LYS A 1 188 ? -19.053 -8.767 38.936 1.00 98.56 188 LYS A O 1
ATOM 1504 N N . LEU A 1 189 ? -20.664 -7.881 40.230 1.00 98.38 189 LEU A N 1
ATOM 1505 C CA . LEU A 1 189 ? -21.053 -6.817 39.307 1.00 98.38 189 LEU A CA 1
ATOM 1506 C C . LEU A 1 189 ? -19.921 -5.794 39.146 1.00 98.38 189 LEU A C 1
ATOM 1508 O O . LEU A 1 189 ? -19.568 -5.468 38.016 1.00 98.38 189 LEU A O 1
ATOM 1512 N N . ALA A 1 190 ? -19.256 -5.405 40.238 1.00 98.12 190 ALA A N 1
ATOM 1513 C CA . ALA A 1 190 ? -18.029 -4.606 40.187 1.00 98.12 190 ALA A CA 1
ATOM 1514 C C . ALA A 1 190 ? -16.917 -5.299 39.368 1.00 98.12 190 ALA A C 1
ATOM 1516 O O . ALA A 1 190 ? -16.296 -4.682 38.502 1.00 98.12 190 ALA A O 1
ATOM 1517 N N . THR A 1 191 ? -16.722 -6.610 39.567 1.00 98.50 191 THR A N 1
ATOM 1518 C CA . THR A 1 191 ? -15.746 -7.413 38.801 1.00 98.50 191 THR A CA 1
ATOM 1519 C C . THR A 1 191 ? -16.085 -7.488 37.304 1.00 98.50 191 THR A C 1
ATOM 1521 O O . THR A 1 191 ? -15.185 -7.518 36.464 1.00 98.50 191 THR A O 1
ATOM 1524 N N . LEU A 1 192 ? -17.373 -7.532 36.946 1.00 98.56 192 LEU A N 1
ATOM 1525 C CA . LEU A 1 192 ? -17.829 -7.544 35.553 1.00 98.56 192 LEU A CA 1
ATOM 1526 C C . LEU A 1 192 ? -17.668 -6.175 34.884 1.00 98.56 192 LEU A C 1
ATOM 1528 O O . LEU A 1 192 ? -17.192 -6.129 33.754 1.00 98.56 192 LEU A O 1
ATOM 1532 N N . LEU A 1 193 ? -17.976 -5.078 35.585 1.00 98.44 193 LEU A N 1
ATOM 1533 C CA . LEU A 1 193 ? -17.760 -3.717 35.080 1.00 98.44 193 LEU A CA 1
ATOM 1534 C C . LEU A 1 193 ? -16.281 -3.450 34.765 1.00 98.44 193 LEU A C 1
ATOM 1536 O O . LEU A 1 193 ? -15.974 -2.857 33.735 1.00 98.44 193 LEU A O 1
ATOM 1540 N N . GLU A 1 194 ? -15.350 -3.925 35.596 1.00 98.50 194 GLU A N 1
ATOM 1541 C CA . GLU A 1 194 ? -13.918 -3.735 35.324 1.00 98.50 194 GLU A CA 1
ATOM 1542 C C . GLU A 1 194 ? -13.434 -4.575 34.127 1.00 98.50 194 GLU A C 1
ATOM 1544 O O . GLU A 1 194 ? -12.650 -4.104 33.302 1.00 98.50 194 GLU A O 1
ATOM 1549 N N . LYS A 1 195 ? -13.973 -5.792 33.956 1.00 98.44 195 LYS A N 1
ATOM 1550 C CA . LYS A 1 195 ? -13.747 -6.603 32.746 1.00 98.44 195 LYS A CA 1
ATOM 1551 C C . LYS A 1 195 ? -14.338 -5.960 31.491 1.00 98.44 195 LYS A C 1
ATOM 1553 O O . LYS A 1 195 ? -13.732 -6.071 30.424 1.00 98.44 195 LYS A O 1
ATOM 1558 N N . GLN A 1 196 ? -15.479 -5.281 31.609 1.00 98.50 196 GLN A N 1
ATOM 1559 C CA . GLN A 1 196 ? -16.082 -4.533 30.510 1.00 98.50 196 GLN A CA 1
ATOM 1560 C C . GLN A 1 196 ? -15.155 -3.391 30.073 1.00 98.50 196 GLN A C 1
ATOM 1562 O O . GLN A 1 196 ? -14.700 -3.414 28.935 1.00 98.50 196 GLN A O 1
ATOM 1567 N N . LYS A 1 197 ? -14.735 -2.504 30.991 1.00 98.31 197 LYS A N 1
ATOM 1568 C CA . LYS A 1 197 ? -13.755 -1.435 30.692 1.00 98.31 197 LYS A CA 1
ATOM 1569 C C . LYS A 1 197 ? -12.477 -1.973 30.040 1.00 98.31 197 LYS A C 1
ATOM 1571 O O . LYS A 1 197 ? -11.968 -1.390 29.088 1.00 98.31 197 LYS A O 1
ATOM 1576 N N . GLY A 1 198 ? -11.946 -3.092 30.544 1.00 98.44 198 GLY A N 1
ATOM 1577 C CA . GLY A 1 198 ? -10.777 -3.753 29.956 1.00 98.44 198 GLY A CA 1
ATOM 1578 C C . GLY A 1 198 ? -11.009 -4.203 28.508 1.00 98.44 198 GLY A C 1
ATOM 1579 O O . GLY A 1 198 ? -10.113 -4.084 27.676 1.00 98.44 198 GLY A O 1
ATOM 1580 N N . THR A 1 199 ? -12.223 -4.656 28.192 1.00 98.50 199 THR A N 1
ATOM 1581 C CA . THR A 1 199 ? -12.642 -5.050 26.838 1.00 98.50 199 THR A CA 1
ATOM 1582 C C . THR A 1 199 ? -12.840 -3.831 25.931 1.00 98.50 199 THR A C 1
ATOM 1584 O O . THR A 1 199 ? -12.343 -3.832 24.807 1.00 98.50 199 THR A O 1
ATOM 1587 N N . ASP A 1 200 ? -13.469 -2.765 26.430 1.00 98.25 200 ASP A N 1
ATOM 1588 C CA . ASP A 1 200 ? -13.698 -1.513 25.692 1.00 98.25 200 ASP A CA 1
ATOM 1589 C C . ASP A 1 200 ? -12.367 -0.820 25.325 1.00 98.25 200 ASP A C 1
ATOM 1591 O O . ASP A 1 200 ? -12.180 -0.330 24.206 1.00 98.25 200 ASP A O 1
ATOM 1595 N N . ASN A 1 201 ? -11.389 -0.857 26.239 1.00 98.06 201 ASN A N 1
ATOM 1596 C CA . ASN A 1 201 ? -10.019 -0.392 25.999 1.00 98.06 201 ASN A CA 1
ATOM 1597 C C . ASN A 1 201 ? -9.288 -1.232 24.932 1.00 98.06 201 ASN A C 1
ATOM 1599 O O . ASN A 1 201 ? -8.574 -0.677 24.094 1.00 98.06 201 ASN A O 1
ATOM 1603 N N . LEU A 1 202 ? -9.469 -2.560 24.930 1.00 98.38 202 LEU A N 1
ATOM 1604 C CA . LEU A 1 202 ? -8.906 -3.443 23.900 1.00 98.38 202 LEU A CA 1
ATOM 1605 C C . LEU A 1 202 ? -9.547 -3.199 22.527 1.00 98.38 202 LEU A C 1
ATOM 1607 O O . LEU A 1 202 ? -8.821 -3.113 21.538 1.00 98.38 202 LEU A O 1
ATOM 1611 N N . ALA A 1 203 ? -10.871 -3.025 22.462 1.00 98.06 203 ALA A N 1
ATOM 1612 C CA . ALA A 1 203 ? -11.586 -2.680 21.232 1.00 98.06 203 ALA A CA 1
ATOM 1613 C C . ALA A 1 203 ? -11.071 -1.356 20.642 1.00 98.06 203 ALA A C 1
ATOM 1615 O O . ALA A 1 203 ? -10.619 -1.326 19.499 1.00 98.06 203 ALA A O 1
ATOM 1616 N N . SER A 1 204 ? -10.986 -0.309 21.469 1.00 97.94 204 SER A N 1
ATOM 1617 C CA . SER A 1 204 ? -10.425 0.999 21.091 1.00 97.94 204 SER A CA 1
ATOM 1618 C C . SER A 1 204 ? -8.976 0.898 20.579 1.00 97.94 204 SER A C 1
ATOM 1620 O O . SER A 1 204 ? -8.582 1.579 19.628 1.00 97.94 204 SER A O 1
ATOM 1622 N N . GLY A 1 205 ? -8.170 0.017 21.184 1.00 98.62 205 GLY A N 1
ATOM 1623 C CA . GLY A 1 205 ? -6.810 -0.290 20.735 1.00 98.62 205 GLY A CA 1
ATOM 1624 C C . GLY A 1 205 ? -6.757 -1.004 19.378 1.00 98.62 205 GLY A C 1
ATOM 1625 O O . GLY A 1 205 ? -5.881 -0.704 18.560 1.00 98.62 205 GLY A O 1
ATOM 1626 N N . PHE A 1 206 ? -7.700 -1.912 19.105 1.00 98.50 206 PHE A N 1
ATOM 1627 C CA . PHE A 1 206 ? -7.830 -2.556 17.798 1.00 98.50 206 PHE A CA 1
ATOM 1628 C C . PHE A 1 206 ? -8.317 -1.581 16.721 1.00 98.50 206 PHE A C 1
ATOM 1630 O O . PHE A 1 206 ? -7.716 -1.556 15.650 1.00 98.50 206 PHE A O 1
ATOM 1637 N N . ASP A 1 207 ? -9.308 -0.730 16.995 1.00 98.62 207 ASP A N 1
ATOM 1638 C CA . ASP A 1 207 ? -9.814 0.261 16.031 1.00 98.62 207 ASP A CA 1
ATOM 1639 C C . ASP A 1 207 ? -8.728 1.249 15.588 1.00 98.62 207 ASP A C 1
ATOM 1641 O O . ASP A 1 207 ? -8.576 1.534 14.391 1.00 98.62 207 ASP A O 1
ATOM 1645 N N . LYS A 1 208 ? -7.892 1.708 16.531 1.00 98.56 208 LYS A N 1
ATOM 1646 C CA . LYS A 1 208 ? -6.703 2.502 16.202 1.00 98.56 208 LYS A CA 1
ATOM 1647 C C . LYS A 1 208 ? -5.745 1.719 15.300 1.00 98.56 208 LYS A C 1
ATOM 1649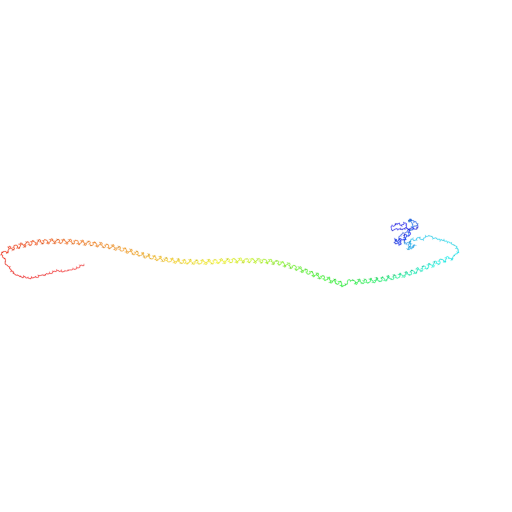 O O . LYS A 1 208 ? -5.385 2.202 14.231 1.00 98.56 208 LYS A O 1
ATOM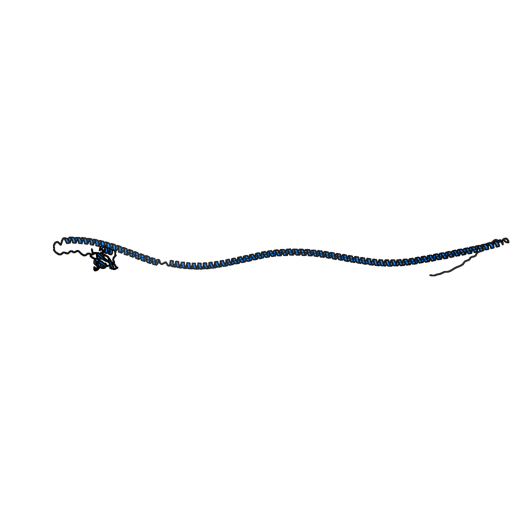 1654 N N . ARG A 1 209 ? -5.384 0.487 15.676 1.00 98.50 209 ARG A N 1
ATOM 1655 C CA . ARG A 1 209 ? -4.452 -0.352 14.902 1.00 98.50 209 ARG A CA 1
ATOM 1656 C C . ARG A 1 209 ? -4.978 -0.690 13.500 1.00 98.50 209 ARG A C 1
ATOM 1658 O O . ARG A 1 209 ? -4.190 -0.758 12.562 1.00 98.50 209 ARG A O 1
ATOM 1665 N N . ILE A 1 210 ? -6.288 -0.870 13.335 1.00 98.44 210 ILE A N 1
ATOM 1666 C CA . ILE A 1 210 ? -6.947 -1.054 12.032 1.00 98.44 210 ILE A CA 1
ATOM 1667 C C . ILE A 1 210 ? -6.846 0.227 11.193 1.00 98.44 210 ILE A C 1
ATOM 1669 O O . ILE A 1 210 ? -6.607 0.155 9.987 1.00 98.44 210 ILE A O 1
ATOM 1673 N N . SER A 1 211 ? -6.992 1.396 11.816 1.00 98.38 211 SER A N 1
ATOM 1674 C CA . SER A 1 211 ? -6.862 2.697 11.149 1.00 98.38 211 SER A CA 1
ATOM 1675 C C . SER A 1 211 ? -5.423 2.962 10.687 1.00 98.38 211 SER A C 1
ATOM 1677 O O . SER A 1 211 ? -5.208 3.307 9.523 1.00 98.38 211 SER A O 1
ATOM 1679 N N . ASP A 1 212 ? -4.438 2.696 11.551 1.00 98.50 212 ASP A N 1
ATOM 1680 C CA . ASP A 1 212 ? -3.006 2.793 11.236 1.00 98.50 212 ASP A CA 1
ATOM 1681 C C . ASP A 1 212 ? -2.620 1.842 10.078 1.00 98.50 212 ASP A C 1
ATOM 1683 O O . ASP A 1 212 ? -1.915 2.233 9.142 1.00 98.50 212 ASP A O 1
ATOM 1687 N N . LEU A 1 213 ? -3.142 0.606 10.083 1.00 98.50 213 LEU A N 1
ATOM 1688 C CA . LEU A 1 213 ? -2.932 -0.367 9.003 1.00 98.50 213 LEU A CA 1
ATOM 1689 C C . LEU A 1 213 ? -3.534 0.095 7.667 1.00 98.50 213 LEU A C 1
ATOM 1691 O O . LEU A 1 213 ? -2.856 -0.006 6.647 1.00 98.50 213 LEU A O 1
ATOM 1695 N N . LYS A 1 214 ? -4.751 0.658 7.653 1.00 98.38 214 LYS A N 1
ATOM 1696 C CA . LYS A 1 214 ? -5.374 1.211 6.430 1.00 98.38 214 LYS A CA 1
ATOM 1697 C C . LYS A 1 214 ? -4.577 2.386 5.850 1.00 98.38 214 LYS A C 1
ATOM 1699 O O . LYS A 1 214 ? -4.445 2.500 4.631 1.00 98.38 214 LYS A O 1
ATOM 1704 N N . ALA A 1 215 ? -4.010 3.245 6.701 1.00 98.19 215 ALA A N 1
ATOM 1705 C CA . ALA A 1 215 ? -3.141 4.338 6.259 1.00 98.19 215 ALA A CA 1
ATOM 1706 C C . ALA A 1 215 ? -1.828 3.815 5.638 1.00 98.19 215 ALA A C 1
ATOM 1708 O O . ALA A 1 215 ? -1.394 4.302 4.587 1.00 98.19 215 ALA A O 1
ATOM 1709 N N . SER A 1 216 ? -1.234 2.777 6.236 1.00 98.19 216 SER A N 1
ATOM 1710 C CA . SER A 1 216 ? -0.057 2.088 5.691 1.00 98.19 216 SER A CA 1
ATOM 1711 C C . SER A 1 216 ? -0.361 1.410 4.346 1.00 98.19 216 SER A C 1
ATOM 1713 O O . SER A 1 216 ? 0.354 1.626 3.369 1.00 98.19 216 SER A O 1
ATOM 1715 N N . GLU A 1 217 ? -1.477 0.682 4.254 1.00 98.50 217 GLU A N 1
ATOM 1716 C CA . GLU A 1 217 ? -1.960 0.015 3.039 1.00 98.50 217 GLU A CA 1
ATOM 1717 C C . GLU A 1 217 ? -2.160 1.004 1.877 1.00 98.50 217 GLU A C 1
ATOM 1719 O O . GLU A 1 217 ? -1.696 0.756 0.761 1.00 98.50 217 GLU A O 1
ATOM 1724 N N . LYS A 1 218 ? -2.790 2.161 2.136 1.00 98.50 218 LYS A N 1
ATOM 1725 C CA . LYS A 1 218 ? -2.919 3.236 1.141 1.00 98.50 218 LYS A CA 1
ATOM 1726 C C . LYS A 1 218 ? -1.547 3.723 0.668 1.00 98.50 218 LYS A C 1
ATOM 1728 O O . LYS A 1 218 ? -1.310 3.790 -0.533 1.00 98.50 218 LYS A O 1
ATOM 1733 N N . THR A 1 219 ? -0.635 4.001 1.598 1.00 98.56 219 THR A N 1
ATOM 1734 C CA . THR A 1 219 ? 0.721 4.487 1.286 1.00 98.56 219 THR A CA 1
ATOM 1735 C C . THR A 1 219 ? 1.501 3.486 0.422 1.00 98.56 219 THR A C 1
ATOM 1737 O O . THR A 1 219 ? 2.165 3.872 -0.539 1.00 98.56 219 THR A O 1
ATOM 1740 N N . ILE A 1 220 ? 1.383 2.184 0.706 1.00 98.44 220 ILE A N 1
ATOM 1741 C CA . ILE A 1 220 ? 2.001 1.112 -0.089 1.00 98.44 220 ILE A CA 1
ATOM 1742 C C . ILE A 1 220 ? 1.389 1.050 -1.499 1.00 98.44 220 ILE A C 1
ATOM 1744 O O . ILE A 1 220 ? 2.129 0.950 -2.478 1.00 98.44 220 ILE A O 1
ATOM 1748 N N . ARG A 1 221 ? 0.059 1.163 -1.621 1.00 98.50 221 ARG A N 1
ATOM 1749 C CA . ARG A 1 221 ? -0.657 1.186 -2.910 1.00 98.50 221 ARG A CA 1
ATOM 1750 C C . ARG A 1 221 ? -0.248 2.380 -3.782 1.00 98.50 221 ARG A C 1
ATOM 1752 O O . ARG A 1 221 ? 0.024 2.196 -4.968 1.00 98.50 221 ARG A O 1
ATOM 1759 N N . ASP A 1 222 ? -0.164 3.574 -3.199 1.00 98.25 222 ASP A N 1
ATOM 1760 C CA . ASP A 1 222 ? 0.237 4.796 -3.906 1.00 98.25 222 ASP A CA 1
ATOM 1761 C C . ASP A 1 222 ? 1.692 4.689 -4.414 1.00 98.25 222 ASP A C 1
ATOM 1763 O O . ASP A 1 222 ? 1.979 4.972 -5.582 1.00 98.25 222 ASP A O 1
ATOM 1767 N N . ASN A 1 223 ? 2.604 4.184 -3.572 1.00 98.31 223 ASN A N 1
ATOM 1768 C CA . ASN A 1 223 ? 4.002 3.935 -3.938 1.00 98.31 223 ASN A CA 1
ATOM 1769 C C . ASN A 1 223 ? 4.147 2.877 -5.048 1.00 98.31 223 ASN A C 1
ATOM 1771 O O . ASN A 1 223 ? 4.949 3.057 -5.968 1.00 98.31 223 ASN A O 1
ATOM 1775 N N . LEU A 1 224 ? 3.364 1.792 -4.995 1.00 98.44 224 LEU A N 1
ATOM 1776 C CA . LEU A 1 224 ? 3.355 0.750 -6.027 1.00 98.44 224 LEU A CA 1
ATOM 1777 C C . LEU A 1 224 ? 2.915 1.311 -7.387 1.00 98.44 224 LEU A C 1
ATOM 1779 O O . LEU A 1 224 ? 3.571 1.039 -8.392 1.00 98.44 224 LEU A O 1
ATOM 1783 N N . SER A 1 225 ? 1.870 2.142 -7.409 1.00 98.00 225 SER A N 1
ATOM 1784 C CA . SER A 1 225 ? 1.392 2.822 -8.621 1.00 98.00 225 SER A CA 1
ATOM 1785 C C . SER A 1 225 ? 2.475 3.721 -9.237 1.00 98.00 225 SER A C 1
ATOM 1787 O O . SER A 1 225 ? 2.777 3.615 -10.428 1.00 98.00 225 SER A O 1
ATOM 1789 N N . SER A 1 226 ? 3.162 4.531 -8.419 1.00 98.38 226 SER A N 1
ATOM 1790 C CA . SER A 1 226 ? 4.289 5.357 -8.886 1.00 98.38 226 SER A CA 1
ATOM 1791 C C . SER A 1 226 ? 5.455 4.516 -9.432 1.00 98.38 226 SER A C 1
ATOM 1793 O O . SER A 1 226 ? 6.090 4.891 -10.421 1.00 98.38 226 SER A O 1
ATOM 1795 N N . CYS A 1 227 ? 5.727 3.352 -8.834 1.00 98.00 227 CYS A N 1
ATOM 1796 C CA . CYS A 1 227 ? 6.743 2.422 -9.326 1.00 98.00 227 CYS A CA 1
ATOM 1797 C C . CYS A 1 227 ? 6.360 1.826 -10.695 1.00 98.00 227 CYS A C 1
ATOM 1799 O O . CYS A 1 227 ? 7.169 1.843 -11.622 1.00 98.00 227 CYS A O 1
ATOM 1801 N N . GLN A 1 228 ? 5.108 1.384 -10.861 1.00 98.19 228 GLN A N 1
ATOM 1802 C CA . GLN A 1 228 ? 4.583 0.864 -12.132 1.00 98.19 228 GLN A CA 1
ATOM 1803 C C . GLN A 1 228 ? 4.638 1.910 -13.257 1.00 98.19 228 GLN A C 1
ATOM 1805 O O . GLN A 1 228 ? 5.019 1.582 -14.384 1.00 98.19 228 GLN A O 1
ATOM 1810 N N . GLN A 1 229 ? 4.334 3.177 -12.954 1.00 98.25 229 GLN A N 1
ATOM 1811 C CA . GLN A 1 229 ? 4.489 4.286 -13.901 1.00 98.25 229 GLN A CA 1
ATOM 1812 C C . GLN A 1 229 ? 5.951 4.459 -14.340 1.00 98.25 229 GLN A C 1
ATOM 1814 O O . GLN A 1 229 ? 6.222 4.483 -15.538 1.00 98.25 229 GLN A O 1
ATOM 1819 N N . LYS A 1 230 ? 6.905 4.496 -13.398 1.00 98.19 230 LYS A N 1
ATOM 1820 C CA . LYS A 1 230 ? 8.344 4.620 -13.709 1.00 98.19 230 LYS A CA 1
ATOM 1821 C C . LYS A 1 230 ? 8.861 3.466 -14.574 1.00 98.19 230 LYS A C 1
ATOM 1823 O O . LYS A 1 230 ? 9.547 3.712 -15.561 1.00 98.19 230 LYS A O 1
ATOM 1828 N N . VAL A 1 231 ? 8.484 2.225 -14.254 1.00 98.31 231 VAL A N 1
ATOM 1829 C CA . VAL A 1 231 ? 8.832 1.040 -15.063 1.00 98.31 231 VAL A CA 1
ATOM 1830 C C . VAL A 1 231 ? 8.268 1.149 -16.484 1.00 98.31 231 VAL A C 1
ATOM 1832 O O . VAL A 1 231 ? 8.961 0.817 -17.444 1.00 98.31 231 VAL A O 1
ATOM 1835 N N . SER A 1 232 ? 7.045 1.666 -16.637 1.00 97.94 232 SER A N 1
ATOM 1836 C CA . SER A 1 232 ? 6.414 1.867 -17.949 1.00 97.94 232 SER A CA 1
ATOM 1837 C C . SER A 1 232 ? 7.142 2.930 -18.785 1.00 97.94 232 SER A C 1
ATOM 1839 O O . SER A 1 232 ? 7.401 2.709 -19.971 1.00 97.94 232 SER A O 1
ATOM 1841 N N . SER A 1 233 ? 7.542 4.048 -18.165 1.00 98.12 233 SER A N 1
ATOM 1842 C CA . SER A 1 233 ? 8.359 5.080 -18.817 1.00 98.12 233 SER A CA 1
ATOM 1843 C C . SER A 1 233 ? 9.704 4.521 -19.279 1.00 98.12 233 SER A C 1
ATOM 1845 O O . SER A 1 233 ? 10.005 4.584 -20.469 1.00 98.12 233 SER A O 1
ATOM 1847 N N . SER A 1 234 ? 10.470 3.871 -18.398 1.00 98.19 234 SER A N 1
ATOM 1848 C CA . SER A 1 234 ? 11.786 3.339 -18.776 1.00 98.19 234 SER A CA 1
ATOM 1849 C C . SER A 1 234 ? 11.723 2.165 -19.754 1.00 98.19 234 SER A C 1
ATOM 1851 O O . SER A 1 234 ? 12.619 2.010 -20.581 1.00 98.19 234 SER A O 1
ATOM 1853 N N . SER A 1 235 ? 10.638 1.384 -19.765 1.00 98.06 235 SER A N 1
ATOM 1854 C CA . SER A 1 235 ? 10.388 0.414 -20.841 1.00 98.06 235 SER A CA 1
ATOM 1855 C C . SER A 1 235 ? 10.160 1.094 -22.200 1.00 98.06 235 SER A C 1
ATOM 1857 O O . SER A 1 235 ? 10.512 0.526 -23.235 1.00 98.06 235 SER A O 1
ATOM 1859 N N . THR A 1 236 ? 9.583 2.298 -22.212 1.00 98.12 236 THR A N 1
ATOM 1860 C CA . THR A 1 236 ? 9.368 3.097 -23.429 1.00 98.12 236 THR A CA 1
ATOM 1861 C C . THR A 1 236 ? 10.679 3.736 -23.900 1.00 98.12 236 THR A C 1
ATOM 1863 O O . THR A 1 236 ? 11.023 3.628 -25.077 1.00 98.12 236 THR A O 1
ATOM 1866 N N . GLU A 1 237 ? 11.463 4.303 -22.978 1.00 98.31 237 GLU A N 1
ATOM 1867 C CA . GLU A 1 237 ? 12.805 4.857 -23.232 1.00 98.31 237 GLU A CA 1
ATOM 1868 C C . GLU A 1 237 ? 13.747 3.801 -23.839 1.00 98.31 237 GLU A C 1
ATOM 1870 O O . GLU A 1 237 ? 14.343 4.027 -24.893 1.00 98.31 237 GLU A O 1
ATOM 1875 N N . LEU A 1 238 ? 13.810 2.602 -23.243 1.00 98.19 238 LEU A N 1
ATOM 1876 C CA . LEU A 1 238 ? 14.593 1.473 -23.763 1.00 98.19 238 LEU A CA 1
ATOM 1877 C C . LEU A 1 238 ? 14.154 1.037 -25.171 1.00 98.19 238 LEU A C 1
ATOM 1879 O O . LEU A 1 238 ? 14.984 0.581 -25.960 1.00 98.19 238 LEU A O 1
ATOM 1883 N N . SER A 1 239 ? 12.869 1.186 -25.506 1.00 97.94 239 SER A N 1
ATOM 1884 C CA . SER A 1 239 ? 12.350 0.906 -26.850 1.00 97.94 239 SER A CA 1
ATOM 1885 C C . SER A 1 239 ? 12.823 1.951 -27.871 1.00 97.94 239 SER A C 1
ATOM 1887 O O . SER A 1 239 ? 13.250 1.579 -28.966 1.00 97.94 239 SER A O 1
ATOM 1889 N N . SER A 1 240 ? 12.844 3.240 -27.501 1.00 98.19 240 SER A N 1
ATOM 1890 C CA . SER A 1 240 ? 13.406 4.310 -28.347 1.00 98.19 240 SER A CA 1
ATOM 1891 C C . SER A 1 240 ? 14.892 4.077 -28.619 1.00 98.19 240 SER A C 1
ATOM 1893 O O . SER A 1 240 ? 15.287 3.922 -29.774 1.00 98.19 240 SER A O 1
ATOM 1895 N N . ILE A 1 241 ? 15.688 3.887 -27.559 1.00 98.38 241 ILE A N 1
ATOM 1896 C CA . ILE A 1 241 ? 17.136 3.636 -27.644 1.00 98.38 241 ILE A CA 1
ATOM 1897 C C . ILE A 1 241 ? 17.437 2.419 -28.535 1.00 98.38 241 ILE A C 1
ATOM 1899 O O . ILE A 1 241 ? 18.374 2.435 -29.335 1.00 98.38 241 ILE A O 1
ATOM 1903 N N . ARG A 1 242 ? 16.620 1.359 -28.458 1.00 98.38 242 ARG A N 1
ATOM 1904 C CA . ARG A 1 242 ? 16.764 0.173 -29.317 1.00 98.38 242 ARG A CA 1
ATOM 1905 C C . ARG A 1 242 ? 16.483 0.474 -30.792 1.00 98.38 242 ARG A C 1
ATOM 1907 O O . ARG A 1 242 ? 17.176 -0.058 -31.660 1.00 98.38 242 ARG A O 1
ATOM 1914 N N . ASN A 1 243 ? 15.498 1.319 -31.088 1.00 98.00 243 ASN A N 1
ATOM 1915 C CA . ASN A 1 243 ? 15.178 1.743 -32.452 1.00 98.00 243 ASN A CA 1
ATOM 1916 C C . ASN A 1 243 ? 16.248 2.685 -33.026 1.00 98.00 243 ASN A C 1
ATOM 1918 O O . ASN A 1 243 ? 16.651 2.518 -34.177 1.00 98.00 243 ASN A O 1
ATOM 1922 N N . GLU A 1 244 ? 16.774 3.603 -32.216 1.00 98.25 244 GLU A N 1
ATOM 1923 C CA . GLU A 1 244 ? 17.895 4.482 -32.565 1.00 98.25 244 GLU A CA 1
ATOM 1924 C C . GLU A 1 244 ? 19.164 3.671 -32.876 1.00 98.25 244 GLU A C 1
ATOM 1926 O O . GLU A 1 244 ? 19.782 3.861 -33.925 1.00 98.25 244 GLU A O 1
ATOM 1931 N N . LEU A 1 245 ? 19.503 2.687 -32.033 1.00 98.31 245 LEU A N 1
ATOM 1932 C CA . LEU A 1 245 ? 20.639 1.782 -32.245 1.00 98.31 245 LEU A CA 1
ATOM 1933 C C . LEU A 1 245 ? 20.474 0.935 -33.519 1.00 98.31 245 LEU A C 1
ATOM 1935 O O . LEU A 1 245 ? 21.431 0.770 -34.279 1.00 98.31 245 LEU A O 1
ATOM 1939 N N . ASN A 1 246 ? 19.261 0.450 -33.809 1.00 97.94 246 ASN A N 1
ATOM 1940 C CA . ASN A 1 246 ? 18.951 -0.205 -35.085 1.00 97.94 246 ASN A CA 1
ATOM 1941 C C . ASN A 1 246 ? 19.140 0.750 -36.281 1.00 97.94 246 ASN A C 1
ATOM 1943 O O . ASN A 1 246 ? 19.671 0.342 -37.317 1.00 97.94 246 ASN A O 1
ATOM 1947 N N . GLY A 1 247 ? 18.747 2.020 -36.140 1.00 98.38 247 GLY A N 1
ATOM 1948 C CA . GLY A 1 247 ? 18.973 3.070 -37.135 1.00 98.38 247 GLY A CA 1
ATOM 1949 C C . GLY A 1 247 ? 20.459 3.307 -37.413 1.00 98.38 247 GLY A C 1
ATOM 1950 O O . GLY A 1 247 ? 20.880 3.260 -38.570 1.00 98.38 247 GLY A O 1
ATOM 1951 N N . LEU A 1 248 ? 21.267 3.468 -36.361 1.00 98.31 248 LEU A N 1
ATOM 1952 C CA . LEU A 1 248 ? 22.722 3.640 -36.450 1.00 98.31 248 LEU A CA 1
ATOM 1953 C C . LEU A 1 248 ? 23.411 2.428 -37.097 1.00 98.31 248 LEU A C 1
ATOM 1955 O O . LEU A 1 248 ? 24.214 2.598 -38.011 1.00 98.31 248 LEU A O 1
ATOM 1959 N N . ASN A 1 249 ? 23.048 1.204 -36.705 1.00 98.44 249 ASN A N 1
ATOM 1960 C CA . ASN A 1 249 ? 23.566 -0.032 -37.309 1.00 98.44 249 ASN A CA 1
ATOM 1961 C C . ASN A 1 249 ? 23.263 -0.104 -38.823 1.00 98.44 249 ASN A C 1
ATOM 1963 O O . ASN A 1 249 ? 24.115 -0.475 -39.631 1.00 98.44 249 ASN A O 1
ATOM 1967 N N . ASN A 1 250 ? 22.064 0.317 -39.236 1.00 98.12 250 ASN A N 1
ATOM 1968 C CA . ASN A 1 250 ? 21.695 0.391 -40.651 1.00 98.12 250 ASN A CA 1
ATOM 1969 C C . ASN A 1 250 ? 22.398 1.537 -41.403 1.00 98.12 250 ASN A C 1
ATOM 1971 O O . ASN A 1 250 ? 22.622 1.414 -42.608 1.00 98.12 250 ASN A O 1
ATOM 1975 N N . ALA A 1 251 ? 22.767 2.628 -40.726 1.00 98.00 251 ALA A N 1
ATOM 1976 C CA . ALA A 1 251 ? 23.586 3.691 -41.305 1.00 98.00 251 ALA A CA 1
ATOM 1977 C C . ALA A 1 251 ? 25.039 3.229 -41.520 1.00 98.00 251 ALA A C 1
ATOM 1979 O O . ALA A 1 251 ? 25.570 3.412 -42.613 1.00 98.00 251 ALA A O 1
ATOM 1980 N N . ILE A 1 252 ? 25.638 2.548 -40.535 1.00 98.38 252 ILE A N 1
ATOM 1981 C CA . ILE A 1 252 ? 26.989 1.964 -40.624 1.00 98.38 252 ILE A CA 1
ATOM 1982 C C . ILE A 1 252 ? 27.088 1.023 -41.832 1.00 98.38 252 ILE A C 1
ATOM 1984 O O . ILE A 1 252 ? 27.906 1.261 -42.716 1.00 98.38 252 ILE A O 1
ATOM 1988 N N . LYS A 1 253 ? 26.163 0.063 -41.975 1.00 98.19 253 LYS A N 1
ATOM 1989 C CA . LYS A 1 253 ? 26.128 -0.863 -43.127 1.00 98.19 253 LYS A CA 1
ATOM 1990 C C . LYS A 1 253 ? 26.056 -0.164 -44.492 1.00 98.19 253 LYS A C 1
ATOM 1992 O O . LYS A 1 253 ? 26.606 -0.668 -45.471 1.00 98.19 253 LYS A O 1
ATOM 1997 N N . LYS A 1 254 ? 25.373 0.986 -44.584 1.00 98.25 254 LYS A N 1
ATOM 1998 C CA . LYS A 1 254 ? 25.325 1.798 -45.815 1.00 98.25 254 LYS A CA 1
ATOM 1999 C C . LYS A 1 254 ? 26.660 2.496 -46.083 1.00 98.25 254 LYS A C 1
ATOM 2001 O O . LYS A 1 254 ? 27.087 2.551 -47.238 1.00 98.25 254 LYS A O 1
ATOM 2006 N N . SER A 1 255 ? 27.322 2.996 -45.040 1.00 98.19 255 SER A N 1
ATOM 2007 C CA . SER A 1 255 ? 28.670 3.565 -45.131 1.00 98.19 255 SER A CA 1
ATOM 2008 C C . SER A 1 255 ? 29.690 2.512 -45.559 1.00 98.19 255 SER A C 1
ATOM 2010 O O . SER A 1 255 ? 30.419 2.753 -46.516 1.00 98.19 255 SER A O 1
ATOM 2012 N N . ASP A 1 256 ? 29.680 1.323 -44.950 1.00 98.38 256 ASP A N 1
ATOM 2013 C CA . ASP A 1 256 ? 30.583 0.216 -45.292 1.00 98.38 256 ASP A CA 1
ATOM 2014 C C . ASP A 1 256 ? 30.453 -0.180 -46.769 1.00 98.38 256 ASP A C 1
ATOM 2016 O O . ASP A 1 256 ? 31.444 -0.204 -47.499 1.00 98.38 256 ASP A O 1
ATOM 2020 N N . ALA A 1 257 ? 29.223 -0.383 -47.258 1.00 97.75 257 ALA A N 1
ATOM 2021 C CA . ALA A 1 257 ? 28.966 -0.685 -48.668 1.00 97.75 257 ALA A CA 1
ATOM 2022 C C . ALA A 1 257 ? 29.428 0.442 -49.618 1.00 97.75 257 ALA A C 1
ATOM 2024 O O . ALA A 1 257 ? 29.934 0.178 -50.714 1.00 97.75 257 ALA A O 1
ATOM 2025 N N . SER A 1 258 ? 29.301 1.703 -49.192 1.00 97.81 258 SER A N 1
ATOM 2026 C CA . SER A 1 258 ? 29.771 2.872 -49.949 1.00 97.81 258 SER A CA 1
ATOM 2027 C C . SER A 1 258 ? 31.304 2.955 -49.987 1.00 97.81 258 SER A C 1
ATOM 2029 O O . SER A 1 258 ? 31.881 3.271 -51.031 1.00 97.81 258 SER A O 1
ATOM 2031 N N . ILE A 1 259 ? 31.974 2.603 -48.885 1.00 98.19 259 ILE A N 1
ATOM 2032 C CA . ILE A 1 259 ? 33.436 2.486 -48.784 1.00 98.19 259 ILE A CA 1
ATOM 2033 C C . ILE A 1 259 ? 33.937 1.339 -49.671 1.00 98.19 259 ILE A C 1
ATOM 2035 O O . ILE A 1 259 ? 34.863 1.549 -50.453 1.00 98.19 259 ILE A O 1
ATOM 2039 N N . SER A 1 260 ? 33.299 0.161 -49.638 1.00 97.88 260 SER A N 1
ATOM 2040 C CA . SER A 1 260 ? 33.635 -0.964 -50.526 1.00 97.88 260 SER A CA 1
ATOM 2041 C C . SER A 1 260 ? 33.510 -0.579 -52.004 1.00 97.88 260 SER A C 1
ATOM 2043 O O . SER A 1 260 ? 34.459 -0.762 -52.761 1.00 97.88 260 SER A O 1
ATOM 2045 N N . SER A 1 261 ? 32.391 0.040 -52.401 1.00 98.19 261 SER A N 1
ATOM 2046 C CA . SER A 1 261 ? 32.167 0.536 -53.770 1.00 98.19 261 SER A CA 1
ATOM 2047 C C . SER A 1 261 ? 33.236 1.547 -54.211 1.00 98.19 261 SER A C 1
ATOM 2049 O O . SER A 1 261 ? 33.759 1.476 -55.325 1.00 98.19 261 SER A O 1
ATOM 2051 N N . THR A 1 262 ? 33.625 2.458 -53.316 1.00 98.00 262 THR A N 1
ATOM 2052 C CA . THR A 1 262 ? 34.679 3.452 -53.576 1.00 98.00 262 THR A CA 1
ATOM 2053 C C . THR A 1 262 ? 36.057 2.795 -53.706 1.00 98.00 262 THR A C 1
ATOM 2055 O O . THR A 1 262 ? 36.816 3.138 -54.611 1.00 98.00 262 THR A O 1
ATOM 2058 N N . SER A 1 263 ? 36.358 1.799 -52.868 1.00 97.81 263 SER A N 1
ATOM 2059 C CA . SER A 1 263 ? 37.590 1.004 -52.933 1.00 97.81 263 SER A CA 1
ATOM 2060 C C . SER A 1 263 ? 37.713 0.248 -54.263 1.00 97.81 263 SER A C 1
ATOM 2062 O O . SER A 1 263 ? 38.748 0.329 -54.927 1.00 97.81 263 SER A O 1
ATOM 2064 N N . SER A 1 264 ? 36.636 -0.398 -54.729 1.00 97.62 264 SER A N 1
ATOM 2065 C CA . SER A 1 264 ? 36.602 -1.062 -56.041 1.00 97.62 264 SER A CA 1
ATOM 2066 C C . SER A 1 264 ? 36.848 -0.088 -57.200 1.00 97.62 264 SER A C 1
ATOM 2068 O O . SER A 1 264 ? 37.622 -0.401 -58.103 1.00 97.62 264 SER A O 1
ATOM 2070 N N . LYS A 1 265 ? 36.267 1.120 -57.159 1.00 98.06 265 LYS A N 1
ATOM 2071 C CA . LYS A 1 265 ? 36.518 2.163 -58.174 1.00 98.06 265 LYS A CA 1
ATOM 2072 C C . LYS A 1 265 ? 37.975 2.633 -58.177 1.00 98.06 265 LYS A C 1
ATOM 2074 O O . LYS A 1 265 ? 38.576 2.732 -59.241 1.00 98.06 265 LYS A O 1
ATOM 2079 N N . LEU A 1 266 ? 38.566 2.862 -57.002 1.00 97.69 266 LEU A N 1
ATOM 2080 C CA . LEU A 1 266 ? 39.989 3.205 -56.877 1.00 97.69 266 LEU A CA 1
ATOM 2081 C C . LEU A 1 266 ? 40.906 2.076 -57.377 1.00 97.69 266 LEU A C 1
ATOM 2083 O O . LEU A 1 266 ? 41.972 2.353 -57.926 1.00 97.69 266 LEU A O 1
ATOM 2087 N N . SER A 1 267 ? 40.491 0.814 -57.228 1.00 97.75 267 SER A N 1
ATOM 2088 C CA . SER A 1 267 ? 41.199 -0.345 -57.780 1.00 97.75 267 SER A CA 1
ATOM 2089 C C . SER A 1 267 ? 41.172 -0.361 -59.316 1.00 97.75 267 SER A C 1
ATOM 2091 O O . SER A 1 267 ? 42.233 -0.509 -59.922 1.00 97.75 267 SER A O 1
ATOM 2093 N N . SER A 1 268 ? 40.011 -0.102 -59.940 1.00 98.12 268 SER A N 1
ATOM 2094 C CA . SER A 1 268 ? 39.872 0.035 -61.405 1.00 98.12 268 SER A CA 1
ATOM 2095 C C . SER A 1 268 ? 40.767 1.146 -61.956 1.00 98.12 268 SER A C 1
ATOM 2097 O O . SER A 1 268 ? 41.657 0.881 -62.762 1.00 98.12 268 SER A O 1
ATOM 2099 N N . ILE A 1 269 ? 40.640 2.361 -61.407 1.00 98.00 269 ILE A N 1
ATOM 2100 C CA . ILE A 1 269 ? 41.423 3.538 -61.817 1.00 98.00 269 ILE A CA 1
ATOM 2101 C C . ILE A 1 269 ? 42.932 3.275 -61.676 1.00 98.00 269 ILE A C 1
ATOM 2103 O O . ILE A 1 269 ? 43.735 3.707 -62.503 1.00 98.00 269 ILE A O 1
ATOM 2107 N N . ARG A 1 270 ? 43.353 2.527 -60.647 1.00 98.06 270 ARG A N 1
ATOM 2108 C CA . ARG A 1 270 ? 44.755 2.118 -60.479 1.00 98.06 270 ARG A CA 1
ATOM 2109 C C . ARG A 1 270 ? 45.217 1.139 -61.567 1.00 98.06 270 ARG A C 1
ATOM 2111 O O . ARG A 1 270 ? 46.378 1.228 -61.964 1.00 98.06 270 ARG A O 1
ATOM 2118 N N . GLY A 1 271 ? 44.350 0.245 -62.041 1.00 97.75 271 GLY A N 1
ATOM 2119 C CA . GLY A 1 271 ? 44.598 -0.619 -63.199 1.00 97.75 271 GLY A CA 1
ATOM 2120 C C . GLY A 1 271 ? 44.734 0.187 -64.492 1.00 97.75 271 GLY A C 1
ATOM 2121 O O . GLY A 1 271 ? 45.774 0.122 -65.144 1.00 97.75 271 GLY A O 1
ATOM 2122 N N . GLU A 1 272 ? 43.755 1.043 -64.785 1.00 98.19 272 GLU A N 1
ATOM 2123 C CA . GLU A 1 272 ? 43.740 1.948 -65.947 1.00 98.19 272 GLU A CA 1
ATOM 2124 C C . GLU A 1 272 ? 45.021 2.810 -66.014 1.00 98.19 272 GLU A C 1
ATOM 2126 O O . GLU A 1 272 ? 45.662 2.927 -67.058 1.00 98.19 272 GLU A O 1
ATOM 2131 N N . ILE A 1 273 ? 45.480 3.348 -64.875 1.00 98.06 273 ILE A N 1
ATOM 2132 C CA . ILE A 1 273 ? 46.741 4.106 -64.777 1.00 98.06 273 ILE A CA 1
ATOM 2133 C C . ILE A 1 273 ? 47.976 3.243 -65.102 1.00 98.06 273 ILE A C 1
ATOM 2135 O O . ILE A 1 273 ? 48.949 3.761 -65.657 1.00 98.06 273 ILE A O 1
ATOM 2139 N N . ILE A 1 274 ? 47.981 1.950 -64.765 1.00 98.25 274 ILE A N 1
ATOM 2140 C CA . ILE A 1 274 ? 49.080 1.028 -65.105 1.00 98.25 274 ILE A CA 1
ATOM 2141 C C . ILE A 1 274 ? 49.080 0.731 -66.611 1.00 98.25 274 ILE A C 1
ATOM 2143 O O . ILE A 1 274 ? 50.142 0.784 -67.237 1.00 98.25 274 ILE A O 1
ATOM 2147 N N . GLU A 1 275 ? 47.911 0.500 -67.207 1.00 98.12 275 GLU A N 1
ATOM 2148 C CA . GLU A 1 275 ? 47.761 0.274 -68.650 1.00 98.12 275 GLU A CA 1
ATOM 2149 C C . GLU A 1 275 ? 48.187 1.501 -69.465 1.00 98.12 275 GLU A C 1
ATOM 2151 O O . GLU A 1 275 ? 49.030 1.383 -70.356 1.00 98.12 275 GLU A O 1
ATOM 2156 N N . ILE A 1 276 ? 47.717 2.698 -69.095 1.00 98.19 276 ILE A N 1
ATOM 2157 C CA . ILE A 1 276 ? 48.109 3.965 -69.733 1.00 98.19 276 ILE A CA 1
ATOM 2158 C C . ILE A 1 276 ? 49.628 4.187 -69.625 1.00 98.19 276 ILE A C 1
ATOM 2160 O O . ILE A 1 276 ? 50.267 4.581 -70.601 1.00 98.19 276 ILE A O 1
ATOM 2164 N N . ARG A 1 277 ? 50.252 3.880 -68.478 1.00 97.88 277 ARG A N 1
ATOM 2165 C CA . ARG A 1 277 ? 51.720 3.949 -68.320 1.00 97.88 277 ARG A CA 1
ATOM 2166 C C . ARG A 1 277 ? 52.458 2.951 -69.218 1.00 97.88 277 ARG A C 1
ATOM 2168 O O . ARG A 1 277 ? 53.492 3.310 -69.781 1.00 97.88 277 ARG A O 1
ATOM 2175 N N . SER A 1 278 ? 51.931 1.737 -69.384 1.00 97.75 278 SER A N 1
ATOM 2176 C CA . SER A 1 278 ? 52.478 0.734 -70.308 1.00 97.75 278 SER A CA 1
ATOM 2177 C C . SER A 1 278 ? 52.377 1.200 -71.766 1.00 97.75 278 SER A C 1
ATOM 2179 O O . SER A 1 278 ? 53.375 1.199 -72.488 1.00 97.75 278 SER A O 1
ATOM 2181 N N . ALA A 1 279 ? 51.209 1.703 -72.178 1.00 96.94 279 ALA A N 1
ATOM 2182 C CA . ALA A 1 279 ? 50.981 2.239 -73.518 1.00 96.94 279 ALA A CA 1
ATOM 2183 C C . ALA A 1 279 ? 51.885 3.448 -73.826 1.00 96.94 279 ALA A C 1
ATOM 2185 O O . ALA A 1 279 ? 52.493 3.503 -74.895 1.00 96.94 279 ALA A O 1
ATOM 2186 N N . MET A 1 280 ? 52.063 4.376 -72.875 1.00 96.81 280 MET A N 1
ATOM 2187 C CA . MET A 1 280 ? 53.001 5.500 -73.022 1.00 96.81 280 MET A CA 1
ATOM 2188 C C . MET A 1 280 ? 54.460 5.040 -73.167 1.00 96.81 280 MET A C 1
ATOM 2190 O O . MET A 1 280 ? 55.199 5.623 -73.962 1.00 96.81 280 MET A O 1
ATOM 2194 N N . LYS A 1 281 ? 54.885 3.991 -72.446 1.00 97.88 281 LYS A N 1
ATOM 2195 C CA . LYS A 1 281 ? 56.232 3.411 -72.592 1.00 97.88 281 LYS A CA 1
ATOM 2196 C C . LYS A 1 281 ? 56.439 2.856 -74.007 1.00 97.88 281 LYS A C 1
ATOM 2198 O O . LYS A 1 281 ? 57.396 3.252 -74.667 1.00 97.88 281 LYS A O 1
ATOM 2203 N N . GLN A 1 282 ? 55.498 2.048 -74.499 1.00 96.88 282 GLN A N 1
ATOM 2204 C CA . GLN A 1 282 ? 55.539 1.493 -75.859 1.00 96.88 282 GLN A CA 1
ATOM 2205 C C . GLN A 1 282 ? 55.488 2.586 -76.941 1.00 96.88 282 GLN A C 1
ATOM 2207 O O . GLN A 1 282 ? 56.196 2.506 -77.942 1.00 96.88 282 GLN A O 1
ATOM 2212 N N . GLY A 1 283 ? 54.678 3.632 -76.746 1.00 97.50 283 GLY A N 1
ATOM 2213 C CA . GLY A 1 283 ? 54.612 4.781 -77.653 1.00 97.50 283 GLY A CA 1
ATOM 2214 C C . GLY A 1 283 ? 55.930 5.561 -77.712 1.00 97.50 283 GLY A C 1
ATOM 2215 O O . GLY A 1 283 ? 56.376 5.941 -78.794 1.00 97.50 283 GLY A O 1
ATOM 2216 N N . LYS A 1 284 ? 56.601 5.739 -76.566 1.00 97.88 284 LYS A N 1
ATOM 2217 C CA . LYS A 1 284 ? 57.940 6.343 -76.499 1.00 97.88 284 LYS A CA 1
ATOM 2218 C C . LYS A 1 284 ? 58.991 5.482 -77.206 1.00 97.88 284 LYS A C 1
ATOM 2220 O O . LYS A 1 284 ? 59.823 6.028 -77.923 1.00 97.88 284 LYS A O 1
ATOM 2225 N N . GLU A 1 285 ? 58.938 4.164 -77.038 1.00 97.81 285 GLU A N 1
ATOM 2226 C CA . GLU A 1 285 ? 59.843 3.215 -77.703 1.00 97.81 285 GLU A CA 1
ATOM 2227 C C . GLU A 1 285 ? 59.678 3.274 -79.231 1.00 97.81 285 GLU A C 1
ATOM 2229 O O . GLU A 1 285 ? 60.646 3.568 -79.933 1.00 97.81 285 GLU A O 1
ATOM 2234 N N . LYS A 1 286 ? 58.443 3.187 -79.742 1.00 97.19 286 LYS A N 1
ATOM 2235 C CA . LYS A 1 286 ? 58.132 3.349 -81.177 1.00 97.19 286 LYS A CA 1
ATOM 2236 C C . LYS A 1 286 ? 58.537 4.717 -81.742 1.00 97.19 286 LYS A C 1
ATOM 2238 O O . LYS A 1 286 ? 58.968 4.812 -82.888 1.00 97.19 286 LYS A O 1
ATOM 2243 N N . SER A 1 287 ? 58.435 5.786 -80.950 1.00 97.50 287 SER A N 1
ATOM 2244 C CA . SER A 1 287 ? 58.888 7.128 -81.348 1.00 97.50 287 SER A CA 1
ATOM 2245 C C . SER A 1 287 ? 60.415 7.203 -81.517 1.00 97.50 287 SER A C 1
ATOM 2247 O O . SER A 1 287 ? 60.916 7.804 -82.472 1.00 97.50 287 SER A O 1
ATOM 2249 N N . ILE A 1 288 ? 61.174 6.519 -80.652 1.00 97.62 288 ILE A N 1
ATOM 2250 C CA . ILE A 1 288 ? 62.636 6.393 -80.773 1.00 97.62 288 ILE A CA 1
ATOM 2251 C C . ILE A 1 288 ? 63.008 5.539 -81.997 1.00 97.62 288 ILE A C 1
ATOM 2253 O O . ILE A 1 288 ? 63.902 5.920 -82.757 1.00 97.62 288 ILE A O 1
ATOM 2257 N N . GLU A 1 289 ? 62.305 4.429 -82.238 1.00 96.81 289 GLU A N 1
ATOM 2258 C CA . GLU A 1 289 ? 62.479 3.594 -83.437 1.00 96.81 289 GLU A CA 1
ATOM 2259 C C . GLU A 1 289 ? 62.232 4.390 -84.725 1.00 96.81 289 GLU A C 1
ATOM 2261 O O . GLU A 1 289 ? 63.078 4.381 -85.621 1.00 96.81 289 GLU A O 1
ATOM 2266 N N . PHE A 1 290 ? 61.126 5.141 -84.795 1.00 96.50 290 PHE A N 1
ATOM 2267 C CA . PHE A 1 290 ? 60.790 5.992 -85.939 1.00 96.50 290 PHE A CA 1
ATOM 2268 C C . PHE A 1 290 ? 61.830 7.099 -86.157 1.00 96.50 290 PHE A C 1
ATOM 2270 O O . PHE A 1 290 ? 62.310 7.280 -87.273 1.00 96.50 290 PHE A O 1
ATOM 2277 N N . THR A 1 291 ? 62.276 7.770 -85.091 1.00 97.25 291 THR A N 1
ATOM 2278 C CA . THR A 1 291 ? 63.366 8.764 -85.158 1.00 97.25 291 THR A CA 1
ATOM 2279 C C . THR A 1 291 ? 64.665 8.140 -85.695 1.00 97.25 291 THR A C 1
ATOM 2281 O O . THR A 1 291 ? 65.397 8.756 -86.469 1.00 97.25 291 THR A O 1
ATOM 2284 N N . THR A 1 292 ? 64.942 6.885 -85.335 1.00 97.12 292 THR A N 1
ATOM 2285 C CA . THR A 1 292 ? 66.114 6.122 -85.804 1.00 97.12 292 THR A CA 1
ATOM 2286 C C . THR A 1 292 ? 65.934 5.594 -87.237 1.00 97.12 292 THR A C 1
ATOM 2288 O O . THR A 1 292 ? 66.913 5.344 -87.941 1.00 97.12 292 THR A O 1
ATOM 2291 N N . ALA A 1 293 ? 64.698 5.418 -87.708 1.00 95.69 293 ALA A N 1
ATOM 2292 C CA . ALA A 1 293 ? 64.391 5.156 -89.112 1.00 95.69 293 ALA A CA 1
ATOM 2293 C C . ALA A 1 293 ? 64.568 6.423 -89.965 1.00 95.69 293 ALA A C 1
ATOM 2295 O O . ALA A 1 293 ? 65.284 6.364 -90.961 1.00 95.69 293 ALA A O 1
ATOM 2296 N N . MET A 1 294 ? 64.032 7.570 -89.531 1.00 96.44 294 MET A N 1
ATOM 2297 C CA . MET A 1 294 ? 64.201 8.864 -90.209 1.00 96.44 294 MET A CA 1
ATOM 2298 C C . MET A 1 294 ? 65.679 9.216 -90.403 1.00 96.44 294 MET A C 1
ATOM 2300 O O . MET A 1 294 ? 66.097 9.419 -91.536 1.00 96.44 294 MET A O 1
ATOM 2304 N N . LYS A 1 295 ? 66.514 9.098 -89.361 1.00 97.12 295 LYS A N 1
ATOM 2305 C CA . LYS A 1 295 ? 67.976 9.304 -89.464 1.00 97.12 295 LYS A CA 1
ATOM 2306 C C . LYS A 1 295 ? 68.712 8.355 -90.417 1.00 97.12 295 LYS A C 1
ATOM 2308 O O . LYS A 1 295 ? 69.846 8.628 -90.805 1.00 97.12 295 LYS A O 1
ATOM 2313 N N . ARG A 1 296 ? 68.105 7.224 -90.790 1.00 96.44 296 ARG A N 1
ATOM 2314 C CA . ARG A 1 296 ? 68.619 6.317 -91.834 1.00 96.44 296 ARG A CA 1
ATOM 2315 C C . ARG A 1 296 ? 68.074 6.653 -93.223 1.00 96.44 296 ARG A C 1
ATOM 2317 O O . ARG A 1 296 ? 68.722 6.307 -94.203 1.00 96.44 296 ARG A O 1
ATOM 2324 N N . VAL A 1 297 ? 66.921 7.314 -93.318 1.00 96.44 297 VAL A N 1
ATOM 2325 C CA . VAL A 1 297 ? 66.390 7.868 -94.573 1.00 96.44 297 VAL A CA 1
ATOM 2326 C C . VAL A 1 297 ? 67.132 9.153 -94.938 1.00 96.44 297 VAL A C 1
ATOM 2328 O O . VAL A 1 297 ? 67.601 9.250 -96.062 1.00 96.44 297 VAL A O 1
ATOM 2331 N N . GLU A 1 298 ? 67.339 10.065 -93.984 1.00 96.81 298 GLU A N 1
ATOM 2332 C CA . GLU A 1 298 ? 68.153 11.286 -94.124 1.00 96.81 298 GLU A CA 1
ATOM 2333 C C . GLU A 1 298 ? 69.528 10.954 -94.729 1.00 96.81 298 GLU A C 1
ATOM 2335 O O . GLU A 1 298 ? 69.831 11.382 -95.838 1.00 96.81 298 GLU A O 1
ATOM 2340 N N . LYS A 1 299 ? 70.282 10.038 -94.105 1.00 96.50 299 LYS A N 1
ATOM 2341 C CA . LYS A 1 299 ? 71.579 9.557 -94.620 1.00 96.50 299 LYS A CA 1
ATOM 2342 C C . LYS A 1 299 ? 71.542 8.876 -95.990 1.00 96.50 299 LYS A C 1
ATOM 2344 O O . LYS A 1 299 ? 72.559 8.819 -96.673 1.00 96.50 299 LYS A O 1
ATOM 2349 N N . ARG A 1 300 ? 70.400 8.308 -96.387 1.00 96.38 300 ARG A N 1
ATOM 2350 C CA . ARG A 1 300 ? 70.223 7.733 -97.731 1.00 96.38 300 ARG A CA 1
ATOM 2351 C C . ARG A 1 300 ? 69.889 8.798 -98.768 1.00 96.38 300 ARG A C 1
ATOM 2353 O O . ARG A 1 300 ? 70.221 8.592 -99.926 1.00 96.38 300 ARG A O 1
ATOM 2360 N N . ILE A 1 301 ? 69.249 9.896 -98.368 1.00 95.94 301 ILE A N 1
ATOM 2361 C CA . ILE A 1 301 ? 69.032 11.063 -99.226 1.00 95.94 301 ILE A CA 1
ATOM 2362 C C . ILE A 1 301 ? 70.369 11.778 -99.437 1.00 95.94 301 ILE A C 1
ATOM 2364 O O . ILE A 1 301 ? 70.741 11.972 -100.585 1.00 95.94 301 ILE A O 1
ATOM 2368 N N . GLU A 1 302 ? 71.131 12.040 -98.366 1.00 96.12 302 GLU A N 1
ATOM 2369 C CA . GLU A 1 302 ? 72.500 12.590 -98.427 1.00 96.12 302 GLU A CA 1
ATOM 2370 C C . GLU A 1 302 ? 73.378 11.798 -99.417 1.00 96.12 302 GLU A C 1
ATOM 2372 O O . GLU A 1 302 ? 73.891 12.359 -100.380 1.00 96.12 302 GLU A O 1
ATOM 2377 N N . ALA A 1 303 ? 73.461 10.471 -99.261 1.00 94.69 303 ALA A N 1
ATOM 2378 C CA . ALA A 1 303 ? 74.276 9.622 -100.136 1.00 94.69 303 ALA A CA 1
ATOM 2379 C C . ALA A 1 303 ? 73.799 9.564 -101.605 1.00 94.69 303 ALA A C 1
ATOM 2381 O O . ALA A 1 303 ? 74.609 9.319 -102.498 1.00 94.69 303 ALA A O 1
ATOM 2382 N N . VAL A 1 304 ? 72.502 9.763 -101.872 1.00 95.75 304 VAL A N 1
ATOM 2383 C CA . VAL A 1 304 ? 71.955 9.823 -103.242 1.00 95.75 304 VAL A CA 1
ATOM 2384 C C . VAL A 1 304 ? 72.187 11.198 -103.871 1.00 95.75 304 VAL A C 1
ATOM 2386 O O . VAL A 1 304 ? 72.431 11.269 -105.073 1.00 95.75 304 VAL A O 1
ATOM 2389 N N . ASP A 1 305 ? 72.160 12.273 -103.083 1.00 95.88 305 ASP A N 1
ATOM 2390 C CA . ASP A 1 305 ? 72.472 13.634 -103.535 1.00 95.88 305 ASP A CA 1
ATOM 2391 C C . ASP A 1 305 ? 73.973 13.782 -103.857 1.00 95.88 305 ASP A C 1
ATOM 2393 O O . ASP A 1 305 ? 74.333 14.325 -104.904 1.00 95.88 305 ASP A O 1
ATOM 2397 N N . ASP A 1 306 ? 74.846 13.175 -103.041 1.00 94.69 306 ASP A N 1
ATOM 2398 C CA . ASP A 1 306 ? 76.277 12.997 -103.331 1.00 94.69 306 ASP A CA 1
ATOM 2399 C C . ASP A 1 306 ? 76.497 12.220 -104.646 1.00 94.69 306 ASP A C 1
ATOM 2401 O O . ASP A 1 306 ? 77.278 12.642 -105.506 1.00 94.69 306 ASP A O 1
ATOM 2405 N N . GLU A 1 307 ? 75.804 11.088 -104.842 1.00 95.31 307 GLU A N 1
ATOM 2406 C CA . GLU A 1 307 ? 75.936 10.285 -106.066 1.00 95.31 307 GLU A CA 1
ATOM 2407 C C . GLU A 1 307 ? 75.426 11.042 -107.303 1.00 95.31 307 GLU A C 1
ATOM 2409 O O . GLU A 1 307 ? 76.073 11.033 -108.354 1.00 95.31 307 GLU A O 1
ATOM 2414 N N . PHE A 1 308 ? 74.290 11.732 -107.189 1.00 94.81 308 PHE A N 1
ATOM 2415 C CA . PHE A 1 308 ? 73.714 12.534 -108.266 1.00 94.81 308 PHE A CA 1
ATOM 2416 C C . PHE A 1 308 ? 74.620 13.717 -108.634 1.00 94.81 308 PHE A C 1
ATOM 2418 O O . PHE A 1 308 ? 74.893 13.936 -109.816 1.00 94.81 308 PHE A O 1
ATOM 2425 N N . THR A 1 309 ? 75.172 14.411 -107.636 1.00 94.69 309 THR A N 1
ATOM 2426 C CA . THR A 1 309 ? 76.166 15.479 -107.818 1.00 94.69 309 THR A CA 1
ATOM 2427 C C . THR A 1 309 ? 77.424 14.957 -108.512 1.00 94.69 309 THR A C 1
ATOM 2429 O O . THR A 1 309 ? 77.906 15.572 -109.466 1.00 94.69 309 THR A O 1
ATOM 2432 N N . LYS A 1 310 ? 77.930 13.783 -108.111 1.00 94.56 310 LYS A N 1
ATOM 2433 C CA . LYS A 1 310 ? 79.078 13.134 -108.763 1.00 94.56 310 LYS A CA 1
ATOM 2434 C C . LYS A 1 310 ? 78.787 12.787 -110.226 1.00 94.56 310 LYS A C 1
ATOM 2436 O O . LYS A 1 310 ? 79.581 13.142 -111.094 1.00 94.56 310 LYS A O 1
ATOM 2441 N N . ARG A 1 311 ? 77.635 12.170 -110.519 1.00 93.38 311 ARG A N 1
ATOM 2442 C CA . ARG A 1 311 ? 77.205 11.853 -111.895 1.00 93.38 311 ARG A CA 1
ATOM 2443 C C . ARG A 1 311 ? 77.027 13.112 -112.753 1.00 93.38 311 ARG A C 1
ATOM 2445 O O . ARG A 1 311 ? 77.354 13.083 -113.935 1.00 93.38 311 ARG A O 1
ATOM 2452 N N . LEU A 1 312 ? 76.550 14.221 -112.179 1.00 91.81 312 LEU A N 1
ATOM 2453 C CA . LEU A 1 312 ? 76.460 15.521 -112.858 1.00 91.81 312 LEU A CA 1
ATOM 2454 C C . LEU A 1 312 ? 77.839 16.072 -113.246 1.00 91.81 312 LEU A C 1
ATOM 2456 O O . LEU A 1 312 ? 77.995 16.601 -114.345 1.00 91.81 312 LEU A O 1
ATOM 2460 N N . ILE A 1 313 ? 78.845 15.934 -112.378 1.00 92.50 313 ILE A N 1
ATOM 2461 C CA . ILE A 1 313 ? 80.229 16.324 -112.687 1.00 92.50 313 ILE A CA 1
ATOM 2462 C C . ILE A 1 313 ? 80.798 15.426 -113.796 1.00 92.50 313 ILE A C 1
ATOM 2464 O O . ILE A 1 313 ? 81.273 15.943 -114.803 1.00 92.50 313 ILE A O 1
ATOM 2468 N N . GLU A 1 314 ? 80.663 14.102 -113.673 1.00 91.56 314 GLU A N 1
ATOM 2469 C CA . GLU A 1 314 ? 81.122 13.130 -114.681 1.00 91.56 314 GLU A CA 1
ATOM 2470 C C . GLU A 1 314 ? 80.464 13.354 -116.058 1.00 91.56 314 GLU A C 1
ATOM 2472 O O . GLU A 1 314 ? 81.129 13.267 -117.095 1.00 91.56 314 GLU A O 1
ATOM 2477 N N . PHE A 1 315 ? 79.175 13.706 -116.083 1.00 90.50 315 PHE A N 1
ATOM 2478 C CA . PHE A 1 315 ? 78.455 14.081 -117.301 1.00 90.50 315 PHE A CA 1
ATOM 2479 C C . PHE A 1 315 ? 78.986 15.390 -117.906 1.00 90.50 315 PHE A C 1
ATOM 2481 O O . PHE A 1 315 ? 79.272 15.436 -119.103 1.00 90.50 315 PHE A O 1
ATOM 2488 N N . ASN A 1 316 ? 79.178 16.434 -117.093 1.00 91.00 316 ASN A N 1
ATOM 2489 C CA . ASN A 1 316 ? 79.714 17.717 -117.555 1.00 91.00 316 ASN A CA 1
ATOM 2490 C C . ASN A 1 316 ? 81.149 17.589 -118.092 1.00 91.00 316 ASN A C 1
ATOM 2492 O O . ASN A 1 316 ? 81.456 18.152 -119.141 1.00 91.00 316 ASN A O 1
ATOM 2496 N N . ASP A 1 317 ? 82.020 16.820 -117.432 1.00 90.44 317 ASP A N 1
ATOM 2497 C CA . ASP A 1 317 ? 83.374 16.538 -117.926 1.00 90.44 317 ASP A CA 1
ATOM 2498 C C . ASP A 1 317 ? 83.347 15.748 -119.246 1.00 90.44 317 ASP A C 1
ATOM 2500 O O . ASP A 1 317 ? 84.148 16.012 -120.150 1.00 90.44 317 ASP A O 1
ATOM 2504 N N . THR A 1 318 ? 82.387 14.830 -119.400 1.00 90.38 318 THR A N 1
ATOM 2505 C CA . THR A 1 318 ? 82.162 14.091 -120.652 1.00 90.38 318 THR A CA 1
ATOM 2506 C C . THR A 1 318 ? 81.717 15.023 -121.782 1.00 90.38 318 THR A C 1
ATOM 2508 O O . THR A 1 318 ? 82.307 14.984 -122.863 1.00 90.38 318 THR A O 1
ATOM 2511 N N . ASP A 1 319 ? 80.750 15.914 -121.546 1.00 89.12 319 ASP A N 1
ATOM 2512 C CA . ASP A 1 319 ? 80.294 16.883 -122.553 1.00 89.12 319 ASP A CA 1
ATOM 2513 C C . ASP A 1 319 ? 81.391 17.906 -122.900 1.00 89.12 319 ASP A C 1
ATOM 2515 O O . ASP A 1 319 ? 81.655 18.175 -124.072 1.00 89.12 319 ASP A O 1
ATOM 2519 N N . ILE A 1 320 ? 82.160 18.381 -121.912 1.00 88.94 320 ILE A N 1
ATOM 2520 C CA . ILE A 1 320 ? 83.364 19.199 -122.135 1.00 88.94 320 ILE A CA 1
ATOM 2521 C C . ILE A 1 320 ? 84.396 18.448 -122.995 1.00 88.94 320 ILE A C 1
ATOM 2523 O O . ILE A 1 320 ? 85.042 19.063 -123.851 1.00 88.94 320 ILE A O 1
ATOM 2527 N N . SER A 1 321 ? 84.555 17.135 -122.809 1.00 88.75 321 SER A N 1
ATOM 2528 C CA . SER A 1 321 ? 85.435 16.294 -123.628 1.00 88.75 321 SER A CA 1
ATOM 2529 C C . SER A 1 321 ? 84.931 16.171 -125.072 1.00 88.75 321 SER A C 1
ATOM 2531 O O . SER A 1 321 ? 85.685 16.435 -126.013 1.00 88.75 321 SER A O 1
ATOM 2533 N N . LEU A 1 322 ? 83.636 15.906 -125.274 1.00 87.56 322 LEU A N 1
ATOM 2534 C CA . LEU A 1 322 ? 82.998 15.877 -126.598 1.00 87.56 322 LEU A CA 1
ATOM 2535 C C . LEU A 1 322 ? 83.064 17.250 -127.295 1.00 87.56 322 LEU A C 1
ATOM 2537 O O . LEU A 1 322 ? 83.343 17.337 -128.494 1.00 87.56 322 LEU A O 1
ATOM 2541 N N . LEU A 1 323 ? 82.923 18.349 -126.552 1.00 85.38 323 LEU A N 1
ATOM 2542 C CA . LEU A 1 323 ? 83.117 19.719 -127.038 1.00 85.38 323 LEU A CA 1
ATOM 2543 C C . LEU A 1 323 ? 84.579 20.028 -127.402 1.00 85.38 323 LEU A C 1
ATOM 2545 O O . LEU A 1 323 ? 84.823 20.887 -128.254 1.00 85.38 323 LEU A O 1
ATOM 2549 N N . ARG A 1 324 ? 85.568 19.349 -126.805 1.00 84.69 324 ARG A N 1
ATOM 2550 C CA . ARG A 1 324 ? 86.976 19.402 -127.248 1.00 84.69 324 ARG A CA 1
ATOM 2551 C C . ARG A 1 324 ? 87.179 18.566 -128.513 1.00 84.69 324 ARG A C 1
ATOM 2553 O O . ARG A 1 324 ? 87.758 19.078 -129.470 1.00 84.69 324 ARG A O 1
ATOM 2560 N N . GLN A 1 325 ? 86.658 17.339 -128.558 1.00 86.19 325 GLN A N 1
ATOM 2561 C CA . GLN A 1 325 ? 86.784 16.433 -129.704 1.00 86.19 325 GLN A CA 1
ATOM 2562 C C . GLN A 1 325 ? 86.124 17.012 -130.964 1.00 86.19 325 GLN A C 1
ATOM 2564 O O . GLN A 1 325 ? 86.759 17.098 -132.010 1.00 86.19 325 GLN A O 1
ATOM 2569 N N . THR A 1 326 ? 84.896 17.525 -130.861 1.00 83.06 326 THR A N 1
ATOM 2570 C CA . THR A 1 326 ? 84.195 18.193 -131.973 1.00 83.06 326 THR A CA 1
ATOM 2571 C C . THR A 1 326 ? 84.876 19.493 -132.417 1.00 83.06 326 THR A C 1
ATOM 2573 O O . THR A 1 326 ? 84.826 19.830 -133.600 1.00 83.06 326 THR A O 1
ATOM 2576 N N . LYS A 1 327 ? 85.574 20.215 -131.525 1.00 84.06 327 LYS A N 1
ATOM 2577 C CA . LYS A 1 327 ? 86.461 21.334 -131.910 1.00 84.06 327 LYS A CA 1
ATOM 2578 C C . LYS A 1 327 ? 87.731 20.853 -132.625 1.00 84.06 327 LYS A C 1
ATOM 2580 O O . LYS A 1 327 ? 88.190 21.558 -133.521 1.00 84.06 327 LYS A O 1
ATOM 2585 N N . GLY A 1 328 ? 88.271 19.686 -132.264 1.00 83.50 328 GLY A N 1
ATOM 2586 C CA . GLY A 1 328 ? 89.366 19.005 -132.969 1.00 83.50 328 GLY A CA 1
ATOM 2587 C C . GLY A 1 328 ? 88.962 18.610 -134.388 1.00 83.50 328 GLY A C 1
ATOM 2588 O O . GLY A 1 328 ? 89.484 19.174 -135.347 1.00 83.50 328 GLY A O 1
ATOM 2589 N N . LEU A 1 329 ? 87.913 17.794 -134.515 1.00 83.75 329 LEU A N 1
ATOM 2590 C CA . LEU A 1 329 ? 87.307 17.396 -135.792 1.00 83.75 329 LEU A CA 1
ATOM 2591 C C . LEU A 1 329 ? 86.946 18.612 -136.665 1.00 83.75 329 LEU A C 1
ATOM 2593 O O . LEU A 1 329 ? 87.145 18.593 -137.873 1.00 83.75 329 LEU A O 1
ATOM 2597 N N . ARG A 1 330 ? 86.477 19.726 -136.082 1.00 81.25 330 ARG A N 1
ATOM 2598 C CA . ARG A 1 330 ? 86.200 20.971 -136.831 1.00 81.25 330 ARG A CA 1
ATOM 2599 C C . ARG A 1 330 ? 87.468 21.685 -137.326 1.00 81.25 330 ARG A C 1
ATOM 2601 O O . ARG A 1 330 ? 87.389 22.409 -138.319 1.00 81.25 330 ARG A O 1
ATOM 2608 N N . LYS A 1 331 ? 88.624 21.522 -136.669 1.00 82.06 331 LYS A N 1
ATOM 2609 C CA . LYS A 1 331 ? 89.926 21.981 -137.192 1.00 82.06 331 LYS A CA 1
ATOM 2610 C C . LYS A 1 331 ? 90.410 21.071 -138.318 1.00 82.06 331 LYS A C 1
ATOM 2612 O O . LYS A 1 331 ? 90.805 21.587 -139.355 1.00 82.06 331 LYS A O 1
ATOM 2617 N N . GLU A 1 332 ? 90.318 19.756 -138.143 1.00 80.44 332 GLU A N 1
ATOM 2618 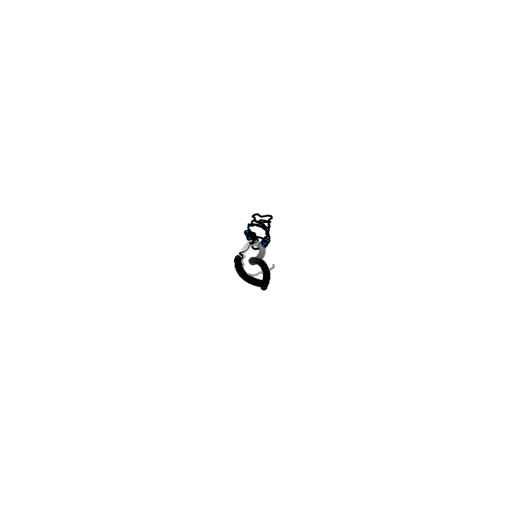C CA . GLU A 1 332 ? 90.679 18.760 -139.161 1.00 80.44 332 GLU A CA 1
ATOM 2619 C C . GLU A 1 332 ? 89.823 18.922 -140.421 1.00 80.44 332 GLU A C 1
ATOM 2621 O O . GLU A 1 332 ? 90.359 19.065 -141.511 1.00 80.44 332 GLU A O 1
ATOM 2626 N N . LEU A 1 333 ? 88.503 19.060 -140.284 1.00 82.00 333 LEU A N 1
ATOM 2627 C CA . LEU A 1 333 ? 87.583 19.312 -141.399 1.00 82.00 333 LEU A CA 1
ATOM 2628 C C . LEU A 1 333 ? 87.842 20.678 -142.067 1.00 82.00 333 LEU A C 1
ATOM 2630 O O . LEU A 1 333 ? 87.649 20.820 -143.272 1.00 82.00 333 LEU A O 1
ATOM 2634 N N . LYS A 1 334 ? 88.354 21.679 -141.333 1.00 80.19 334 LYS A N 1
ATOM 2635 C CA . LYS A 1 334 ? 88.869 22.926 -141.932 1.00 80.19 334 LYS A CA 1
ATOM 2636 C C . LYS A 1 334 ? 90.190 22.726 -142.683 1.00 80.19 334 LYS A C 1
ATOM 2638 O O . LYS A 1 334 ? 90.359 23.358 -143.721 1.00 80.19 334 LYS A O 1
ATOM 2643 N N . ALA A 1 335 ? 91.096 21.884 -142.189 1.00 76.31 335 ALA A N 1
ATOM 2644 C CA . ALA A 1 335 ? 92.342 21.543 -142.875 1.00 76.31 335 ALA A CA 1
ATOM 2645 C C . ALA A 1 335 ? 92.052 20.752 -144.159 1.00 76.31 335 ALA A C 1
ATOM 2647 O O . ALA A 1 335 ? 92.441 21.201 -145.231 1.00 76.31 335 ALA A O 1
ATOM 2648 N N . LEU A 1 336 ? 91.242 19.692 -144.070 1.00 77.81 336 LEU A N 1
ATOM 2649 C CA . LEU A 1 336 ? 90.736 18.912 -145.202 1.00 77.81 336 LEU A CA 1
ATOM 2650 C C . LEU A 1 336 ? 89.965 19.783 -146.200 1.00 77.81 336 LEU A C 1
ATOM 2652 O O . LEU A 1 336 ? 90.173 19.651 -147.398 1.00 77.81 336 LEU A O 1
ATOM 2656 N N . ARG A 1 337 ? 89.126 20.733 -145.753 1.00 76.50 337 ARG A N 1
ATOM 2657 C CA . ARG A 1 337 ? 88.526 21.721 -146.671 1.00 76.50 337 ARG A CA 1
ATOM 2658 C C . ARG A 1 337 ? 89.605 22.584 -147.331 1.00 76.50 337 ARG A C 1
ATOM 2660 O O . ARG A 1 337 ? 89.519 22.818 -148.525 1.00 76.50 337 ARG A O 1
ATOM 2667 N N . GLY A 1 338 ? 90.621 23.037 -146.599 1.00 73.50 338 GLY A N 1
ATOM 2668 C CA . GLY A 1 338 ? 91.758 23.767 -147.170 1.00 73.50 338 GLY A CA 1
ATOM 2669 C C . GLY A 1 338 ? 92.553 22.951 -148.198 1.00 73.50 338 GLY A C 1
ATOM 2670 O O . GLY A 1 338 ? 93.017 23.509 -149.188 1.00 73.50 338 GLY A O 1
ATOM 2671 N N . GLU A 1 339 ? 92.668 21.639 -148.004 1.00 74.19 339 GLU A N 1
ATOM 2672 C CA . GLU A 1 339 ? 93.276 20.703 -148.953 1.00 74.19 339 GLU A CA 1
ATOM 2673 C C . GLU A 1 339 ? 92.372 20.439 -150.159 1.00 74.19 339 GLU A C 1
ATOM 2675 O O . GLU A 1 339 ? 92.864 20.481 -151.278 1.00 74.19 339 GLU A O 1
ATOM 2680 N N . VAL A 1 340 ? 91.058 20.288 -149.972 1.00 74.50 340 VAL A N 1
ATOM 2681 C CA . VAL A 1 340 ? 90.067 20.200 -151.060 1.00 74.50 340 VAL A CA 1
ATOM 2682 C C . VAL A 1 340 ? 90.031 21.486 -151.888 1.00 74.50 340 VAL A C 1
ATOM 2684 O O . VAL A 1 340 ? 89.960 21.410 -153.106 1.00 74.50 340 VAL A O 1
ATOM 2687 N N . GLU A 1 341 ? 90.146 22.668 -151.278 1.00 72.88 341 GLU A N 1
ATOM 2688 C CA . GLU A 1 341 ? 90.237 23.941 -152.011 1.00 72.88 341 GLU A CA 1
ATOM 2689 C C . GLU A 1 341 ? 91.623 24.160 -152.660 1.00 72.88 341 GLU A C 1
ATOM 2691 O O . GLU A 1 341 ? 91.725 24.903 -153.634 1.00 72.88 341 GLU A O 1
ATOM 2696 N N . LYS A 1 342 ? 92.697 23.496 -152.194 1.00 69.94 342 LYS A N 1
ATOM 2697 C CA . LYS A 1 342 ? 93.948 23.364 -152.975 1.00 69.94 342 LYS A CA 1
ATOM 2698 C C . LYS A 1 342 ? 93.763 22.404 -154.155 1.00 69.94 342 LYS A C 1
ATOM 2700 O O . LYS A 1 342 ? 94.202 22.720 -155.251 1.00 69.94 342 LYS A O 1
ATOM 2705 N N . TRP A 1 343 ? 93.098 21.269 -153.942 1.00 67.62 343 TRP A N 1
ATOM 2706 C CA . TRP A 1 343 ? 92.803 20.257 -154.964 1.00 67.62 343 TRP A CA 1
ATOM 2707 C C . TRP A 1 343 ? 91.876 20.788 -156.060 1.00 67.62 343 TRP A C 1
ATOM 2709 O O . TRP A 1 343 ? 92.055 20.450 -157.223 1.00 67.62 343 TRP A O 1
ATOM 2719 N N . LYS A 1 344 ? 90.907 21.640 -155.706 1.00 64.19 344 LYS A N 1
ATOM 2720 C CA . LYS A 1 344 ? 90.095 22.393 -156.666 1.00 64.19 344 LYS A CA 1
ATOM 2721 C C . LYS A 1 344 ? 90.936 23.382 -157.450 1.00 64.19 344 LYS A C 1
ATOM 2723 O O . LYS A 1 344 ? 90.842 23.360 -158.662 1.00 64.19 344 LYS A O 1
ATOM 2728 N N . ARG A 1 345 ? 91.793 24.173 -156.797 1.00 58.69 345 ARG A N 1
ATOM 2729 C CA . ARG A 1 345 ? 92.656 25.128 -157.508 1.00 58.69 345 ARG A CA 1
ATOM 2730 C C . ARG A 1 345 ? 93.605 24.424 -158.479 1.00 58.69 345 ARG A C 1
ATOM 2732 O O . ARG A 1 345 ? 93.675 24.819 -159.628 1.00 58.69 345 ARG A O 1
ATOM 2739 N N . GLY A 1 346 ? 94.203 23.306 -158.065 1.00 58.06 346 GLY A N 1
ATOM 2740 C CA . GLY A 1 346 ? 94.981 22.431 -158.949 1.00 58.06 346 GLY A CA 1
ATOM 2741 C C . GLY A 1 346 ? 94.154 21.722 -160.035 1.00 58.06 346 GLY A C 1
ATOM 2742 O O . GLY A 1 346 ? 94.716 21.281 -161.028 1.00 58.06 346 GLY A O 1
ATOM 2743 N N . ARG A 1 347 ? 92.826 21.611 -159.875 1.00 52.22 347 ARG A N 1
ATOM 2744 C CA . ARG A 1 347 ? 91.895 21.123 -160.910 1.00 52.22 347 ARG A CA 1
ATOM 2745 C C . ARG A 1 347 ? 91.455 22.247 -161.855 1.00 52.22 347 ARG A C 1
ATOM 2747 O O . ARG A 1 347 ? 91.249 21.985 -163.028 1.00 52.22 347 ARG A O 1
ATOM 2754 N N . GLU A 1 348 ? 91.324 23.475 -161.366 1.00 51.81 348 GLU A N 1
ATOM 2755 C CA . GLU A 1 348 ? 91.068 24.683 -162.160 1.00 51.81 348 GLU A CA 1
ATOM 2756 C C . GLU A 1 348 ? 92.302 25.010 -163.021 1.00 51.81 348 GLU A C 1
ATOM 2758 O O . GLU A 1 348 ? 92.164 25.189 -164.225 1.00 51.81 348 GLU A O 1
ATOM 2763 N N . GLU A 1 349 ? 93.511 24.890 -162.458 1.00 47.44 349 GLU A N 1
ATOM 2764 C CA . GLU A 1 349 ? 94.808 24.888 -163.166 1.00 47.44 349 GLU A CA 1
ATOM 2765 C C . GLU A 1 349 ? 94.956 23.741 -164.198 1.00 47.44 349 GLU A C 1
ATOM 2767 O O . GLU A 1 349 ? 95.897 23.753 -164.985 1.00 47.44 349 GLU A O 1
ATOM 2772 N N . TRP A 1 350 ? 94.042 22.759 -164.218 1.00 44.41 350 TRP A N 1
ATOM 2773 C CA . TRP A 1 350 ? 93.968 21.667 -165.207 1.00 44.41 350 TRP A CA 1
ATOM 2774 C C . TRP A 1 350 ? 92.740 21.754 -166.136 1.00 44.41 350 TRP A C 1
ATOM 2776 O O . TRP A 1 350 ? 92.585 20.907 -167.013 1.00 44.41 350 TRP A O 1
ATOM 2786 N N . LYS A 1 351 ? 91.853 22.746 -165.963 1.00 41.88 351 LYS A N 1
ATOM 2787 C CA . LYS A 1 351 ? 90.592 22.874 -166.723 1.00 41.88 351 LYS A CA 1
ATOM 2788 C C . LYS A 1 351 ? 90.601 23.944 -167.819 1.00 41.88 351 LYS A C 1
ATOM 2790 O O . LYS A 1 351 ? 89.618 24.062 -168.540 1.00 41.88 351 LYS A O 1
ATOM 2795 N N . GLU A 1 352 ? 91.701 24.671 -168.014 1.00 36.66 352 GLU A N 1
ATOM 2796 C CA . GLU A 1 352 ? 91.862 25.567 -169.177 1.00 36.66 352 GLU A CA 1
ATOM 2797 C C . GLU A 1 352 ? 92.306 24.846 -170.472 1.00 36.66 352 GLU A C 1
ATOM 2799 O O . GLU A 1 352 ? 92.333 25.484 -171.522 1.00 36.66 352 GLU A O 1
ATOM 2804 N N . GLU A 1 353 ? 92.627 23.540 -170.447 1.00 35.12 353 GLU A N 1
ATOM 2805 C CA . GLU A 1 353 ? 93.272 22.861 -171.594 1.00 35.12 353 GLU A CA 1
ATOM 2806 C C . GLU A 1 353 ? 92.414 21.807 -172.338 1.00 35.12 353 GLU A C 1
ATOM 2808 O O . GLU A 1 353 ? 92.701 21.513 -173.498 1.00 35.12 353 GLU A O 1
ATOM 2813 N N . SER A 1 354 ? 91.345 21.247 -171.749 1.00 37.97 354 SER A N 1
ATOM 2814 C CA . SER A 1 354 ? 90.388 20.350 -172.446 1.00 37.97 354 SER A CA 1
ATOM 2815 C C . SER A 1 354 ? 89.104 20.134 -171.634 1.00 37.97 354 SER A C 1
ATOM 2817 O O . SER A 1 354 ? 89.041 19.212 -170.824 1.00 37.97 354 SER A O 1
ATOM 2819 N N . ASP A 1 355 ? 88.077 20.963 -171.855 1.00 38.75 355 ASP A N 1
ATOM 2820 C CA . ASP A 1 355 ? 86.849 20.951 -171.044 1.00 38.75 355 ASP A CA 1
ATOM 2821 C C . ASP A 1 355 ? 85.566 20.788 -171.883 1.00 38.75 355 ASP A C 1
ATOM 2823 O O . ASP A 1 355 ? 84.831 21.740 -172.137 1.00 38.75 355 ASP A O 1
ATOM 2827 N N . ASP A 1 356 ? 85.304 19.548 -172.310 1.00 35.41 356 ASP A N 1
ATOM 2828 C CA . ASP A 1 356 ? 84.085 19.137 -173.022 1.00 35.41 356 ASP A CA 1
ATOM 2829 C C . ASP A 1 356 ? 83.635 17.730 -172.571 1.00 35.41 356 ASP A C 1
ATOM 2831 O O . ASP A 1 356 ? 84.330 16.739 -172.793 1.00 35.41 356 ASP A O 1
ATOM 2835 N N . SER A 1 357 ? 82.507 17.651 -171.853 1.00 35.94 357 SER A N 1
ATOM 2836 C CA . SER A 1 357 ? 81.761 16.414 -171.537 1.00 35.94 357 SER A CA 1
ATOM 2837 C C . SER A 1 357 ? 80.430 16.758 -170.850 1.00 35.94 357 SER A C 1
ATOM 2839 O O . SER A 1 357 ? 80.391 17.602 -169.953 1.00 35.94 357 SER A O 1
ATOM 2841 N N . SER A 1 358 ? 79.317 16.143 -171.261 1.00 33.66 358 SER A N 1
ATOM 2842 C CA . SER A 1 358 ? 77.973 16.398 -170.708 1.00 33.66 358 SER A CA 1
ATOM 2843 C C . SER A 1 358 ? 77.063 15.175 -170.863 1.00 33.66 358 SER A C 1
ATOM 2845 O O . SER A 1 358 ? 77.056 14.597 -171.943 1.00 33.66 358 SER A O 1
ATOM 2847 N N . GLU A 1 359 ? 76.279 14.869 -169.812 1.00 31.69 359 GLU A N 1
ATOM 2848 C CA . GLU A 1 359 ? 75.165 13.883 -169.762 1.00 31.69 359 GLU A CA 1
ATOM 2849 C C . GLU A 1 359 ? 75.620 12.397 -169.969 1.00 31.69 359 GLU A C 1
ATOM 2851 O O . GLU A 1 359 ? 76.615 12.138 -170.632 1.00 31.69 359 GLU A O 1
ATOM 2856 N N . GLU A 1 360 ? 75.088 11.337 -169.334 1.00 32.34 360 GLU A N 1
ATOM 2857 C CA . GLU A 1 360 ? 73.765 11.018 -168.760 1.00 32.34 360 GLU A CA 1
ATOM 2858 C C . GLU A 1 360 ? 73.822 10.013 -167.558 1.00 32.34 360 GLU A C 1
ATOM 2860 O O . GLU A 1 360 ? 74.792 9.276 -167.432 1.00 32.34 360 GLU A O 1
ATOM 2865 N N . ASN A 1 361 ? 72.740 9.972 -166.749 1.00 36.50 361 ASN A N 1
ATOM 2866 C CA . ASN A 1 361 ? 71.990 8.825 -166.144 1.00 36.50 361 ASN A CA 1
ATOM 2867 C C . ASN A 1 361 ? 72.635 7.596 -165.410 1.00 36.50 361 ASN A C 1
ATOM 2869 O O . ASN A 1 361 ? 73.828 7.338 -165.472 1.00 36.50 361 ASN A O 1
ATOM 2873 N N . GLU A 1 362 ? 71.740 6.829 -164.741 1.00 31.00 362 GLU A N 1
ATOM 2874 C CA . GLU A 1 362 ? 71.866 5.455 -164.165 1.00 31.00 362 GLU A CA 1
ATOM 2875 C C . GLU A 1 362 ? 72.747 5.236 -162.893 1.00 31.00 362 GLU A C 1
ATOM 2877 O O . GLU A 1 362 ? 73.772 5.885 -162.713 1.00 31.00 362 GLU A O 1
ATOM 2882 N N . ASP A 1 363 ? 72.438 4.326 -161.942 1.00 37.72 363 ASP A N 1
ATOM 2883 C CA . ASP A 1 363 ? 71.143 3.735 -161.510 1.00 37.72 363 ASP A CA 1
ATOM 2884 C C . ASP A 1 363 ? 71.229 3.085 -160.087 1.00 37.72 363 ASP A C 1
ATOM 2886 O O . ASP A 1 363 ? 72.323 2.758 -159.631 1.00 37.72 363 ASP A O 1
ATOM 2890 N N . ASP A 1 364 ? 70.067 2.862 -159.444 1.00 43.12 364 ASP A N 1
ATOM 2891 C CA . ASP A 1 364 ? 69.713 1.889 -158.365 1.00 43.12 364 ASP A CA 1
ATOM 2892 C C . ASP A 1 364 ? 70.612 1.685 -157.089 1.00 43.12 364 ASP A C 1
ATOM 2894 O O . ASP A 1 364 ? 71.630 2.330 -156.846 1.00 43.12 364 ASP A O 1
ATOM 2898 N N . VAL A 1 365 ? 70.181 0.724 -156.251 1.00 43.34 365 VAL A N 1
ATOM 2899 C CA . VAL A 1 365 ? 70.876 -0.114 -155.245 1.00 43.34 365 VAL A CA 1
ATOM 2900 C C . VAL A 1 365 ? 70.467 0.072 -153.766 1.00 43.34 365 VAL A C 1
ATOM 2902 O O . VAL A 1 365 ? 70.411 1.152 -153.185 1.00 43.34 365 VAL A O 1
ATOM 2905 N N . GLN A 1 366 ? 70.179 -1.086 -153.157 1.00 48.34 366 GLN A N 1
ATOM 2906 C CA . GLN A 1 366 ? 69.749 -1.352 -151.777 1.00 48.34 366 GLN A CA 1
ATOM 2907 C C . GLN A 1 366 ? 70.861 -1.123 -150.722 1.00 48.34 366 GLN A C 1
ATOM 2909 O O . GLN A 1 366 ? 72.014 -0.906 -151.073 1.00 48.34 366 GLN A O 1
ATOM 2914 N N . VAL A 1 367 ? 70.551 -1.328 -149.426 1.00 40.25 367 VAL A N 1
ATOM 2915 C CA . VAL A 1 367 ? 71.133 -2.426 -148.596 1.00 40.25 367 VAL A CA 1
ATOM 2916 C C . VAL A 1 367 ? 70.662 -2.363 -147.122 1.00 40.25 367 VAL A C 1
ATOM 2918 O O . VAL A 1 367 ? 70.566 -1.301 -146.514 1.00 40.25 367 VAL A O 1
ATOM 2921 N N . GLN A 1 368 ? 70.395 -3.538 -146.539 1.00 48.41 368 GLN A N 1
ATOM 2922 C CA . GLN A 1 368 ? 70.194 -3.830 -145.100 1.00 48.41 368 GLN A CA 1
ATOM 2923 C C . GLN A 1 368 ? 71.366 -4.739 -144.645 1.00 48.41 368 GLN A C 1
ATOM 2925 O O . GLN A 1 368 ? 71.878 -5.435 -145.529 1.00 48.41 368 GLN A O 1
ATOM 2930 N N . PRO A 1 369 ? 71.791 -4.846 -143.352 1.00 52.56 369 PRO A N 1
ATOM 2931 C CA . PRO A 1 369 ? 71.033 -5.678 -142.377 1.00 52.56 369 PRO A CA 1
ATOM 2932 C C . PRO A 1 369 ? 71.309 -5.474 -140.841 1.00 52.56 369 PRO A C 1
ATOM 2934 O O . PRO A 1 369 ? 72.261 -4.804 -140.473 1.00 52.56 369 PRO A O 1
ATOM 2937 N N . GLN A 1 370 ? 70.538 -6.180 -139.974 1.00 42.91 370 GLN A N 1
ATOM 2938 C CA . GLN A 1 370 ? 70.927 -6.843 -138.676 1.00 42.91 370 GLN A CA 1
ATOM 2939 C C . GLN A 1 370 ? 71.581 -6.015 -137.512 1.00 42.91 370 GLN A C 1
ATOM 2941 O O . GLN A 1 370 ? 72.139 -4.958 -137.740 1.00 42.91 370 GLN A O 1
ATOM 2946 N N . SER A 1 371 ? 71.640 -6.397 -136.213 1.00 42.34 371 SER A N 1
ATOM 2947 C CA . SER A 1 371 ? 70.956 -7.338 -135.261 1.00 42.34 371 SER A CA 1
ATOM 2948 C C . SER A 1 371 ? 71.512 -7.047 -133.810 1.00 42.34 371 SER A C 1
ATOM 2950 O O . SER A 1 371 ? 72.262 -6.084 -133.695 1.00 42.34 371 SER A O 1
ATOM 2952 N N . ALA A 1 372 ? 71.275 -7.709 -132.649 1.00 42.72 372 ALA A N 1
ATOM 2953 C CA . ALA A 1 372 ? 70.494 -8.883 -132.195 1.00 42.72 372 ALA A CA 1
ATOM 2954 C C . ALA A 1 372 ? 70.353 -8.942 -130.626 1.00 42.72 372 ALA A C 1
ATOM 2956 O O . ALA A 1 372 ? 71.110 -8.281 -129.926 1.00 42.72 372 ALA A O 1
ATOM 2957 N N . PHE A 1 373 ? 69.508 -9.860 -130.109 1.00 37.69 373 PHE A N 1
ATOM 2958 C CA . PHE A 1 373 ? 69.570 -10.572 -128.793 1.00 37.69 373 PHE A CA 1
ATOM 2959 C C . PHE A 1 373 ? 69.294 -9.896 -127.408 1.00 37.69 373 PHE A C 1
ATOM 2961 O O . PHE A 1 373 ? 69.291 -8.684 -127.236 1.00 37.69 373 PHE A O 1
ATOM 2968 N N . THR A 1 374 ? 69.008 -10.774 -126.425 1.00 56.91 374 THR A N 1
ATOM 2969 C CA . THR A 1 374 ? 68.606 -10.616 -124.988 1.00 56.91 374 THR A CA 1
ATOM 2970 C C . THR A 1 374 ? 69.462 -11.597 -124.111 1.00 56.91 374 THR A C 1
ATOM 2972 O O . THR A 1 374 ? 70.408 -12.118 -124.708 1.00 56.91 374 THR A O 1
ATOM 2975 N N . PRO A 1 375 ? 69.208 -11.997 -122.817 1.00 66.19 375 PRO A N 1
ATOM 2976 C CA . PRO A 1 375 ? 68.167 -11.663 -121.801 1.00 66.19 375 PRO A CA 1
ATOM 2977 C C . PRO A 1 375 ? 68.614 -11.591 -120.285 1.00 66.19 375 PRO A C 1
ATOM 2979 O O . PRO A 1 375 ? 69.783 -11.761 -119.968 1.00 66.19 375 PRO A O 1
ATOM 2982 N N . ALA A 1 376 ? 67.614 -11.488 -119.380 1.00 44.84 376 ALA A N 1
ATOM 2983 C CA . ALA A 1 376 ? 67.458 -12.174 -118.062 1.00 44.84 376 ALA A CA 1
ATOM 2984 C C . ALA A 1 376 ? 68.091 -11.677 -116.722 1.00 44.84 376 ALA A C 1
ATOM 2986 O O . ALA A 1 376 ? 69.226 -11.224 -116.677 1.00 44.84 376 ALA A O 1
ATOM 2987 N N . GLU A 1 377 ? 67.307 -11.921 -115.645 1.00 43.91 377 GLU A N 1
ATOM 2988 C CA . GLU A 1 377 ? 67.624 -12.095 -114.195 1.00 43.91 377 GLU A CA 1
ATOM 2989 C C . GLU A 1 377 ? 68.258 -10.933 -113.382 1.00 43.91 377 GLU A C 1
ATOM 2991 O O . GLU A 1 377 ? 69.092 -10.189 -113.884 1.00 43.91 377 GLU A O 1
ATOM 2996 N N . SER A 1 378 ? 67.920 -10.709 -112.096 1.00 46.22 378 SER A N 1
ATOM 2997 C CA . SER A 1 378 ? 66.896 -11.287 -111.180 1.00 46.22 378 SER A CA 1
ATOM 2998 C C . SER A 1 378 ? 66.262 -10.188 -110.315 1.00 46.22 378 SER A C 1
ATOM 3000 O O . SER A 1 378 ? 67.001 -9.244 -109.956 1.00 46.22 378 SER A O 1
#

Foldseek 3Di:
DWFKWKADPVRDIDDRDDLVVVLVCVVVVVDDQAIKMFTDPDRDDDPPGDIDGNVVLCVVPNPNRSSDDDDDDDDDDDDDDDDPDPVVVVVVVVVVVVVVVVVVVVVVVVVVVVVVVVVVVVVVVVVVVVVVVVVVVVVVVVVVPPPVVNVVVVVVVVVVVVVVVVVVVVVVVVVVVVVVVVVVVVVVVVVVVVVVVVVVVVVVVVVVVVVVVVVVVVVVVVVVVVVVVVVVVVVVVVVVVVVVVVVVVVVVVVVVVVVVVVVVVVVVVVVVVVVVVVVVVVVVVVVVVVVVVVVVVVVVVVVVVVVVVVVVVVVVVVVVVVVVVVVVVVVVVVVVVVVVVVVVVVVVVVCVPDDDDDDDDDDDDDDDDDDDDDDDDD

Secondary structure (DSSP, 8-state):
--EEEEE-TTS-EEEEEEHHHHHHHHHTT-S-TT-EEEEESSSS--TTS-EEEHHHHHHHH-TT-TT--------------S-TTHHHHHHHHHHHHHHHHHHHHHHHHHHHHHHHHHHHHHHHHHHHHHHHHHHHHHHHHHHTS--HHHHHHHHHHHHHHHHHHHHHHHHHHHHHHHHHHHHHHHHHHHHHHHHHHHHHHHHHHHHHHHHHHHHHHHHHHHHHHHHHHHHHHHHHHHHHHHHHHHHHHHHHHHHHHHHHHHHHHHHHHHHHHHHHHHHHHHHHHHHHHHHHHHHHHHHHHHHHHHHHHHHHHHHHHHHHHHHHHHHHHHHHHHHHHHHHHHHHHHHHTTTSS-------------------------

InterPro domains:
  IPR003169 GYF domain [PF02213] (5-40)
  IPR003169 GYF domain [PS50829] (1-55)
  IPR003169 GYF domain [SM00444] (2-63)
  IPR035445 GYF-like domain superfamily [G3DSA:3.30.1490.40] (1-71)
  IPR035445 GYF-like domain superfamily [SSF55277] (3-62)

Organism: NCBI:txid1317129